Protein AF-A0A2G4IPE8-F1 (afdb_monomer_lite)

Secondary structure (DSSP, 8-state):
-HHHHHHHHHHHHHHHHHHHHHHHHHHHHHHHHHHHHHHHHHHHHHHHHHHHHHHH-SSSHHHHHHHHHHHHHHHTT-HHHHHHHHHHHHHHHHHHHHHHHHS-HHHHHHHHHHHHHHHHHHHHTT-HHHHHHHHHHHHHHHHHHHHHHHHHHTS---SHHHHHHHHHHHHHHHHHHHHHHHTT-HHHHHHHHHHHHHHHHHHHHHHHT-S-HHHHHHHHHHHHHHHHHHHHHHHHHHHT-HHHHHHHHTSTTPPS------S-S-S---------EEEEEE--TTTTT-HHHHHHHHHHHHHHS--------SHHHHTS-EEEEEEEE-TTS-EEEEEEETTSHHHHHHHHH--TTEEPGGGSTTSPPB-S-TTGGGS------S-------

pLDDT: mean 73.81, std 23.21, range [22.47, 98.38]

Structure (mmCIF, N/CA/C/O backbone):
data_AF-A0A2G4IPE8-F1
#
_entry.id   AF-A0A2G4IPE8-F1
#
loop_
_atom_site.group_PDB
_atom_site.id
_atom_site.type_symbol
_atom_site.label_atom_id
_atom_site.label_alt_id
_atom_site.label_comp_id
_atom_site.label_asym_id
_atom_site.label_entity_id
_atom_site.label_seq_id
_atom_site.pdbx_PDB_ins_code
_atom_site.Cartn_x
_atom_site.Cartn_y
_atom_site.Cartn_z
_atom_site.occupancy
_atom_site.B_iso_or_equiv
_atom_site.auth_seq_id
_atom_site.auth_comp_id
_atom_site.auth_asym_id
_atom_site.auth_atom_id
_atom_site.pdbx_PDB_model_num
ATOM 1 N N . MET A 1 1 ? -44.550 -28.796 72.122 1.00 47.16 1 MET A N 1
ATOM 2 C CA . MET A 1 1 ? -44.020 -27.411 72.122 1.00 47.16 1 MET A CA 1
ATOM 3 C C . MET A 1 1 ? -42.617 -27.270 71.520 1.00 47.16 1 MET A C 1
ATOM 5 O O . MET A 1 1 ? -42.360 -26.243 70.921 1.00 47.16 1 MET A O 1
ATOM 9 N N . VAL A 1 2 ? -41.735 -28.278 71.587 1.00 43.97 2 VAL A N 1
ATOM 10 C CA . VAL A 1 2 ? -40.346 -28.188 71.070 1.00 43.97 2 VAL A CA 1
ATOM 11 C C . VAL A 1 2 ? -40.238 -28.189 69.527 1.00 43.97 2 VAL A C 1
ATOM 13 O O . VAL A 1 2 ? -39.314 -27.606 68.973 1.00 43.97 2 VAL A O 1
ATOM 16 N N . VAL A 1 3 ? -41.211 -28.766 68.811 1.00 41.25 3 VAL A N 1
ATOM 17 C CA . VAL A 1 3 ? -41.190 -28.887 67.334 1.00 41.25 3 VAL A CA 1
ATOM 18 C C . VAL A 1 3 ? -41.532 -27.570 66.612 1.00 41.25 3 VAL A C 1
ATOM 20 O O . VAL A 1 3 ? -41.016 -27.299 65.532 1.00 41.25 3 VAL A O 1
ATOM 23 N N . VAL A 1 4 ? -42.337 -26.700 67.233 1.00 42.97 4 VAL A N 1
ATOM 24 C CA . VAL A 1 4 ? -42.756 -25.412 66.641 1.00 42.97 4 VAL A CA 1
ATOM 25 C C . VAL A 1 4 ? -41.602 -24.400 66.638 1.00 42.97 4 VAL A C 1
ATOM 27 O O . VAL A 1 4 ? -41.450 -23.620 65.701 1.00 42.97 4 VAL A O 1
ATOM 30 N N . THR A 1 5 ? -40.717 -24.464 67.635 1.00 42.38 5 THR A N 1
ATOM 31 C CA . THR A 1 5 ? -39.559 -23.567 67.758 1.00 42.38 5 THR A CA 1
ATOM 32 C C . THR A 1 5 ? -38.455 -23.875 66.741 1.00 42.38 5 THR A C 1
ATOM 34 O O . THR A 1 5 ? -37.701 -22.979 66.368 1.00 42.38 5 THR A O 1
ATOM 37 N N . ALA A 1 6 ? -38.356 -25.124 66.272 1.00 41.09 6 ALA A N 1
ATOM 38 C CA . ALA A 1 6 ? -37.398 -25.513 65.238 1.00 41.09 6 ALA A CA 1
ATOM 39 C C . ALA A 1 6 ? -37.824 -25.001 63.850 1.00 41.09 6 ALA A C 1
ATOM 41 O O . ALA A 1 6 ? -37.007 -24.426 63.137 1.00 41.09 6 ALA A O 1
ATOM 42 N N . TYR A 1 7 ? -39.112 -25.113 63.504 1.00 39.84 7 TYR A N 1
ATOM 43 C CA . TYR A 1 7 ? -39.642 -24.646 62.215 1.00 39.84 7 TYR A CA 1
ATOM 44 C C . TYR A 1 7 ? -39.557 -23.123 62.039 1.00 39.84 7 TYR A C 1
ATOM 46 O O . TYR A 1 7 ? -39.215 -22.647 60.958 1.00 39.84 7 TYR A O 1
ATOM 54 N N . LEU A 1 8 ? -39.785 -22.350 63.107 1.00 46.91 8 LEU A N 1
ATOM 55 C CA . LEU A 1 8 ? -39.684 -20.887 63.046 1.00 46.91 8 LEU A CA 1
ATOM 56 C C . LEU A 1 8 ? -38.249 -20.415 62.753 1.00 46.91 8 LEU A C 1
ATOM 58 O O . LEU A 1 8 ? -38.050 -19.452 62.017 1.00 46.91 8 LEU A O 1
ATOM 62 N N . LYS A 1 9 ? -37.239 -21.120 63.284 1.00 47.72 9 LYS A N 1
ATOM 63 C CA . LYS A 1 9 ? -35.825 -20.797 63.045 1.00 47.72 9 LYS A CA 1
ATOM 64 C C . LYS A 1 9 ? -35.418 -21.024 61.589 1.00 47.72 9 LYS A C 1
ATOM 66 O O . LYS A 1 9 ? -34.687 -20.202 61.050 1.00 47.72 9 LYS A O 1
ATOM 71 N N . PHE A 1 10 ? -35.922 -22.074 60.937 1.00 47.12 10 PHE A N 1
ATOM 72 C CA . PHE A 1 10 ? -35.634 -22.328 59.520 1.00 47.12 10 PHE A CA 1
ATOM 73 C C . PHE A 1 10 ? -36.314 -21.324 58.581 1.00 47.12 10 PHE A C 1
ATOM 75 O O . PHE A 1 10 ? -35.708 -20.926 57.590 1.00 47.12 10 PHE A O 1
ATOM 82 N N . ILE A 1 11 ? -37.523 -20.853 58.908 1.00 56.69 11 ILE A N 1
ATOM 83 C CA . ILE A 1 11 ? -38.217 -19.822 58.117 1.00 56.69 11 ILE A CA 1
ATOM 84 C C . ILE A 1 11 ? -37.494 -18.471 58.220 1.00 56.69 11 ILE A C 1
ATOM 86 O O . ILE A 1 11 ? -37.259 -17.822 57.203 1.00 56.69 11 ILE A O 1
ATOM 90 N N . VAL A 1 12 ? -37.080 -18.072 59.427 1.00 61.22 12 VAL A N 1
ATOM 91 C CA . VAL A 1 12 ? -36.328 -16.822 59.637 1.00 61.22 12 VAL A CA 1
ATOM 92 C C . VAL A 1 12 ? -34.950 -16.885 58.969 1.00 61.22 12 VAL A C 1
ATOM 94 O O . VAL A 1 12 ? -34.540 -15.921 58.327 1.00 61.22 12 VAL A O 1
ATOM 97 N N . LEU A 1 13 ? -34.260 -18.030 59.037 1.00 47.94 13 LEU A N 1
ATOM 98 C CA . LEU A 1 13 ? -32.979 -18.224 58.350 1.00 47.94 13 LEU A CA 1
ATOM 99 C C . LEU A 1 13 ? -33.138 -18.200 56.818 1.00 47.94 13 LEU A C 1
ATOM 101 O O . LEU A 1 13 ? -32.303 -17.627 56.124 1.00 47.94 13 LEU A O 1
ATOM 105 N N . GLY A 1 14 ? -34.232 -18.763 56.292 1.00 44.84 14 GLY A N 1
ATOM 106 C CA . GLY A 1 14 ? -34.566 -18.724 54.867 1.00 44.84 14 GLY A CA 1
ATOM 107 C C . GLY A 1 14 ? -34.864 -17.314 54.347 1.00 44.84 14 GLY A C 1
ATOM 108 O O . GLY A 1 14 ? -34.387 -16.959 53.271 1.00 44.84 14 GLY A O 1
ATOM 109 N N . MET A 1 15 ? -35.584 -16.483 55.113 1.00 56.00 15 MET A N 1
ATOM 110 C CA . MET A 1 15 ? -35.836 -15.082 54.736 1.00 56.00 15 MET A CA 1
ATOM 111 C C . MET A 1 15 ? -34.560 -14.229 54.785 1.00 56.00 15 MET A C 1
ATOM 113 O O . MET A 1 15 ? -34.313 -13.458 53.860 1.00 56.00 15 MET A O 1
ATOM 117 N N . LEU A 1 16 ? -33.704 -14.427 55.795 1.00 54.34 16 LEU A N 1
ATOM 118 C CA . LEU A 1 16 ? -32.416 -13.728 55.899 1.00 54.34 16 LEU A CA 1
ATOM 119 C C . LEU A 1 16 ? -31.463 -14.079 54.745 1.00 54.34 16 LEU A C 1
ATOM 121 O O . LEU A 1 16 ? -30.771 -13.203 54.227 1.00 54.34 16 LEU A O 1
ATOM 125 N N . LEU A 1 17 ? -31.452 -15.338 54.295 1.00 49.09 17 LEU A N 1
ATOM 126 C CA . LEU A 1 17 ? -30.665 -15.758 53.129 1.00 49.09 17 LEU A CA 1
ATOM 127 C C . LEU A 1 17 ? -31.212 -15.182 51.810 1.00 49.09 17 LEU A C 1
ATOM 129 O O . LEU A 1 17 ? -30.432 -14.871 50.909 1.00 49.09 17 LEU A O 1
ATOM 133 N N . LEU A 1 18 ? -32.530 -14.989 51.690 1.00 50.06 18 LEU A N 1
ATOM 134 C CA . LEU A 1 18 ? -33.143 -14.363 50.512 1.00 50.06 18 LEU A CA 1
ATOM 135 C C . LEU A 1 18 ? -32.813 -12.861 50.425 1.00 50.06 18 LEU A C 1
ATOM 137 O O . LEU A 1 18 ? -32.462 -12.361 49.353 1.00 50.06 18 LEU A O 1
ATOM 141 N N . GLU A 1 19 ? -32.864 -12.145 51.552 1.00 55.09 19 GLU A N 1
ATOM 142 C CA . GLU A 1 19 ? -32.505 -10.722 51.618 1.00 55.09 19 GLU A CA 1
ATOM 143 C C . GLU A 1 19 ? -31.004 -10.492 51.372 1.00 55.09 19 GLU A C 1
ATOM 145 O O . GLU A 1 19 ? -30.637 -9.582 50.616 1.00 55.09 19 GLU A O 1
ATOM 150 N N . ALA A 1 20 ? -30.141 -11.364 51.907 1.00 57.28 20 ALA A N 1
ATOM 151 C CA . ALA A 1 20 ? -28.696 -11.328 51.668 1.00 57.28 20 ALA A CA 1
ATOM 152 C C . ALA A 1 20 ? -28.342 -11.549 50.182 1.00 57.28 20 ALA A C 1
ATOM 154 O O . ALA A 1 20 ? -27.517 -10.829 49.620 1.00 57.28 20 ALA A O 1
ATOM 155 N N . ASN A 1 21 ? -29.022 -12.475 49.497 1.00 48.25 21 ASN A N 1
ATOM 156 C CA . ASN A 1 21 ? -28.816 -12.682 48.059 1.00 48.25 21 ASN A CA 1
ATOM 157 C C . ASN A 1 21 ? -29.327 -11.502 47.212 1.00 48.25 21 ASN A C 1
ATOM 159 O O . ASN A 1 21 ? -28.703 -11.138 46.214 1.00 48.25 21 ASN A O 1
ATOM 163 N N . SER A 1 22 ? -30.422 -10.850 47.622 1.00 58.22 22 SER A N 1
ATOM 164 C CA . SER A 1 22 ? -30.957 -9.678 46.911 1.00 58.22 22 SER A CA 1
ATOM 165 C C . SER A 1 22 ? -30.062 -8.435 47.030 1.00 58.22 22 SER A C 1
ATOM 167 O O . SER A 1 22 ? -29.984 -7.625 46.105 1.00 58.22 22 SER A O 1
ATOM 169 N N . THR A 1 23 ? -29.360 -8.286 48.155 1.00 61.25 23 THR A N 1
ATOM 170 C CA . THR A 1 23 ? -28.423 -7.181 48.403 1.00 61.25 23 THR A CA 1
ATOM 171 C C . THR A 1 23 ? -27.089 -7.409 47.698 1.00 61.25 23 THR A C 1
ATOM 173 O O . THR A 1 23 ? -26.553 -6.464 47.118 1.00 61.25 23 THR A O 1
ATOM 176 N N . LEU A 1 24 ? -26.607 -8.655 47.632 1.00 52.69 24 LEU A N 1
ATOM 177 C CA . LEU A 1 24 ? -25.405 -9.009 46.870 1.00 52.69 24 LEU A CA 1
ATOM 178 C C . LEU A 1 24 ? -25.603 -8.824 45.353 1.00 52.69 24 LEU A C 1
ATOM 180 O O . LEU A 1 24 ? -24.743 -8.244 44.692 1.00 52.69 24 LEU A O 1
ATOM 184 N N . ALA A 1 25 ? -26.766 -9.209 44.814 1.00 56.88 25 ALA A N 1
ATOM 185 C CA . ALA A 1 25 ? -27.109 -8.970 43.408 1.00 56.88 25 ALA A CA 1
ATOM 186 C C . ALA A 1 25 ? -27.205 -7.467 43.074 1.00 56.88 25 ALA A C 1
ATOM 188 O O . ALA A 1 25 ? -26.730 -7.028 42.026 1.00 56.88 25 ALA A O 1
ATOM 189 N N . LYS A 1 26 ? -27.753 -6.648 43.986 1.00 63.22 26 LYS A N 1
ATOM 190 C CA . LYS A 1 26 ? -27.791 -5.183 43.828 1.00 63.22 26 LYS A CA 1
ATOM 191 C C . LYS A 1 26 ? -26.394 -4.558 43.879 1.00 63.22 26 LYS A C 1
ATOM 193 O O . LYS A 1 26 ? -26.100 -3.698 43.052 1.00 63.22 26 LYS A O 1
ATOM 198 N N . ALA A 1 27 ? -25.527 -5.014 44.783 1.00 57.28 27 ALA A N 1
ATOM 199 C CA . ALA A 1 27 ? -24.146 -4.537 44.886 1.00 57.28 27 ALA A CA 1
ATOM 200 C C . ALA A 1 27 ? -23.286 -4.932 43.669 1.00 57.28 27 ALA A C 1
ATOM 202 O O . ALA A 1 27 ? -22.472 -4.135 43.209 1.00 57.28 27 ALA A O 1
ATOM 203 N N . GLN A 1 28 ? -23.496 -6.124 43.100 1.00 57.69 28 GLN A N 1
ATOM 204 C CA . GLN A 1 28 ? -22.858 -6.515 41.837 1.00 57.69 28 GLN A CA 1
ATOM 205 C C . GLN A 1 28 ? -23.397 -5.707 40.650 1.00 57.69 28 GLN A C 1
ATOM 207 O O . GLN A 1 28 ? -22.632 -5.310 39.777 1.00 57.69 28 GLN A O 1
ATOM 212 N N . SER A 1 29 ? -24.697 -5.399 40.623 1.00 65.81 29 SER A N 1
ATOM 213 C CA . SER A 1 29 ? -25.264 -4.572 39.553 1.00 65.81 29 SER A CA 1
ATOM 214 C C . SER A 1 29 ? -24.745 -3.128 39.578 1.00 65.81 29 SER A C 1
ATOM 216 O O . SER A 1 29 ? -24.492 -2.559 38.517 1.00 65.81 29 SER A O 1
ATOM 218 N N . SER A 1 30 ? -24.512 -2.546 40.762 1.00 66.94 30 SER A N 1
ATOM 219 C CA . SER A 1 30 ? -23.994 -1.179 40.881 1.00 66.94 30 SER A CA 1
ATOM 220 C C . SER A 1 30 ? -22.502 -1.080 40.557 1.00 66.94 30 SER A C 1
ATOM 222 O O . SER A 1 30 ? -22.085 -0.097 39.939 1.00 66.94 30 SER A O 1
ATOM 224 N N . SER A 1 31 ? -21.692 -2.088 40.903 1.00 64.88 31 SER A N 1
ATOM 225 C CA . SER A 1 31 ? -20.270 -2.111 40.535 1.00 64.88 31 SER A CA 1
ATOM 226 C C . SER A 1 31 ? -20.073 -2.292 39.028 1.00 64.88 31 SER A C 1
ATOM 228 O O . SER A 1 31 ? -19.278 -1.566 38.433 1.00 64.88 31 SER A O 1
ATOM 230 N N . VAL A 1 32 ? -20.860 -3.166 38.388 1.00 73.88 32 VAL A N 1
ATOM 231 C CA . VAL A 1 32 ? -20.845 -3.354 36.926 1.00 73.88 32 VAL A CA 1
ATOM 232 C C . VAL A 1 32 ? -21.305 -2.087 36.199 1.00 73.88 32 VAL A C 1
ATOM 234 O O . VAL A 1 32 ? -20.646 -1.657 35.255 1.00 73.88 32 VAL A O 1
ATOM 237 N N . GLN A 1 33 ? -22.373 -1.430 36.666 1.00 75.38 33 GLN A N 1
ATOM 238 C CA . GLN A 1 33 ? -22.830 -0.159 36.085 1.00 75.38 33 GLN A CA 1
ATOM 239 C C . GLN A 1 33 ? -21.789 0.958 36.226 1.00 75.38 33 GLN A C 1
ATOM 241 O O . GLN A 1 33 ? -21.585 1.728 35.288 1.00 75.38 33 GLN A O 1
ATOM 246 N N . THR A 1 34 ? -21.107 1.039 37.371 1.00 74.94 34 THR A N 1
ATOM 247 C CA . THR A 1 34 ? -20.069 2.057 37.598 1.00 74.94 34 THR A CA 1
ATOM 248 C C . THR A 1 34 ? -18.853 1.814 36.703 1.00 74.94 34 THR A C 1
ATOM 250 O O . THR A 1 34 ? -18.364 2.756 36.080 1.00 74.94 34 THR A O 1
ATOM 253 N N . ALA A 1 35 ? -18.412 0.559 36.566 1.00 73.69 35 ALA A N 1
ATOM 254 C CA . ALA A 1 35 ? -17.312 0.186 35.677 1.00 73.69 35 ALA A CA 1
ATOM 255 C C . ALA A 1 35 ? -17.643 0.464 34.199 1.00 73.69 35 ALA A C 1
ATOM 257 O O . ALA A 1 35 ? -16.826 1.032 33.475 1.00 73.69 35 ALA A O 1
ATOM 258 N N . GLN A 1 36 ? -18.866 0.148 33.760 1.00 80.56 36 GLN A N 1
ATOM 259 C CA . GLN A 1 36 ? -19.314 0.427 32.393 1.00 80.56 36 GLN A CA 1
ATOM 260 C C . GLN A 1 36 ? -19.409 1.936 32.113 1.00 80.56 36 GLN A C 1
ATOM 262 O O . GLN A 1 36 ? -19.003 2.400 31.045 1.00 80.56 36 GLN A O 1
ATOM 267 N N . ALA A 1 37 ? -19.890 2.724 33.080 1.00 81.94 37 ALA A N 1
ATOM 268 C CA . ALA A 1 37 ? -19.933 4.180 32.965 1.00 81.94 37 ALA A CA 1
ATOM 269 C C . ALA A 1 37 ? -18.526 4.800 32.902 1.00 81.94 37 ALA A C 1
ATOM 271 O O . ALA A 1 37 ? -18.311 5.746 32.143 1.00 81.94 37 ALA A O 1
ATOM 272 N N . GLN A 1 38 ? -17.569 4.268 33.667 1.00 83.81 38 GLN A N 1
ATOM 273 C CA . GLN A 1 38 ? -16.176 4.709 33.620 1.00 83.81 38 GLN A CA 1
ATOM 274 C C . GLN A 1 38 ? -15.530 4.385 32.266 1.00 83.81 38 GLN A C 1
ATOM 276 O O . GLN A 1 38 ? -15.007 5.293 31.625 1.00 83.81 38 GLN A O 1
ATOM 281 N N . SER A 1 39 ? -15.666 3.145 31.785 1.00 87.06 39 SER A N 1
ATOM 282 C CA . SER A 1 39 ? -15.160 2.729 30.469 1.00 87.06 39 SER A CA 1
ATOM 283 C C . SER A 1 39 ? -15.744 3.577 29.330 1.00 87.06 39 SER A C 1
ATOM 285 O O . SER A 1 39 ? -15.019 4.002 28.434 1.00 87.06 39 SER A O 1
ATOM 287 N N . THR A 1 40 ? -17.034 3.923 29.408 1.00 92.62 40 THR A N 1
ATOM 288 C CA . THR A 1 40 ? -17.678 4.807 28.422 1.00 92.62 40 THR A CA 1
ATOM 289 C C . THR A 1 40 ? -17.053 6.206 28.413 1.00 92.62 40 THR A C 1
ATOM 291 O O . THR A 1 40 ? -16.802 6.758 27.342 1.00 92.62 40 THR A O 1
ATOM 294 N N . ARG A 1 41 ? -16.779 6.788 29.590 1.00 94.25 41 ARG A N 1
ATOM 295 C CA . ARG A 1 41 ? -16.149 8.117 29.696 1.00 94.25 41 ARG A CA 1
ATOM 296 C C . ARG A 1 41 ? -14.706 8.114 29.207 1.00 94.25 41 ARG A C 1
ATOM 298 O O . ARG A 1 41 ? -14.302 9.062 28.542 1.00 94.25 41 ARG A O 1
ATOM 305 N N . GLU A 1 42 ? -13.941 7.077 29.538 1.00 93.69 42 GLU A N 1
ATOM 306 C CA . GLU A 1 42 ? -12.560 6.918 29.072 1.00 93.69 42 GLU A CA 1
ATOM 307 C C . GLU A 1 42 ? -12.521 6.821 27.544 1.00 93.69 42 GLU A C 1
ATOM 309 O O . GLU A 1 42 ? -11.780 7.562 26.903 1.00 93.69 42 GLU A O 1
ATOM 314 N N . LEU A 1 43 ? -13.407 6.017 26.949 1.00 93.38 43 LEU A N 1
ATOM 315 C CA . LEU A 1 43 ? -13.489 5.881 25.497 1.00 93.38 43 LEU A CA 1
ATOM 316 C C . LEU A 1 43 ? -13.910 7.186 24.800 1.00 93.38 43 LEU A C 1
ATOM 318 O O . LEU A 1 43 ? -13.360 7.539 23.759 1.00 93.38 43 LEU A O 1
ATOM 322 N N . GLN A 1 44 ? -14.841 7.943 25.391 1.00 97.00 44 GLN A N 1
ATOM 323 C CA . GLN A 1 44 ? -15.203 9.282 24.908 1.00 97.00 44 GLN A CA 1
ATOM 324 C C . GLN A 1 44 ? -14.025 10.261 24.989 1.00 97.00 44 GLN A C 1
ATOM 326 O O . GLN A 1 44 ? -13.805 11.032 24.058 1.00 97.00 44 GLN A O 1
ATOM 331 N N . ALA A 1 45 ? -13.247 10.229 26.073 1.00 95.19 45 ALA A N 1
ATOM 332 C CA . ALA A 1 45 ? -12.066 11.076 26.212 1.00 95.19 45 ALA A CA 1
ATOM 333 C C . ALA A 1 45 ? -10.995 10.738 25.160 1.00 95.19 45 ALA A C 1
ATOM 335 O O . ALA A 1 45 ? -10.425 11.658 24.565 1.00 95.19 45 ALA A O 1
ATOM 336 N N . SER A 1 46 ? -10.773 9.448 24.885 1.00 95.00 46 SER A N 1
ATOM 337 C CA . SER A 1 46 ? -9.888 8.989 23.806 1.00 95.00 46 SER A CA 1
ATOM 338 C C . SER A 1 46 ? -10.382 9.443 22.433 1.00 95.00 46 SER A C 1
ATOM 340 O O . SER A 1 46 ? -9.590 9.952 21.644 1.00 95.00 46 SER A O 1
ATOM 342 N N . LEU A 1 47 ? -11.692 9.370 22.167 1.00 96.81 47 LEU A N 1
ATOM 343 C CA . LEU A 1 47 ? -12.282 9.891 20.928 1.00 96.81 47 LEU A CA 1
ATOM 344 C C . LEU A 1 47 ? -12.034 11.397 20.761 1.00 96.81 47 LEU A C 1
ATOM 346 O O . LEU A 1 47 ? -11.615 11.839 19.694 1.00 96.81 47 LEU A O 1
ATOM 350 N N . GLU A 1 48 ? -12.235 12.197 21.807 1.00 97.69 48 GLU A N 1
ATOM 351 C CA . GLU A 1 48 ? -11.971 13.640 21.748 1.00 97.69 48 GLU A CA 1
ATOM 352 C C . GLU A 1 48 ? -10.472 13.974 21.622 1.00 97.69 48 GLU A C 1
ATOM 354 O O . GLU A 1 48 ? -10.099 14.998 21.040 1.00 97.69 48 GLU A O 1
ATOM 359 N N . ALA A 1 49 ? -9.576 13.134 22.147 1.00 95.00 49 ALA A N 1
ATOM 360 C CA . ALA A 1 49 ? -8.138 13.255 21.900 1.00 95.00 49 ALA A CA 1
ATOM 361 C C . ALA A 1 49 ? -7.793 12.941 20.435 1.00 95.00 49 ALA A C 1
ATOM 363 O O . ALA A 1 49 ? -7.167 13.772 19.772 1.00 95.00 49 ALA A O 1
ATOM 364 N N . ALA A 1 50 ? -8.289 11.819 19.906 1.00 94.56 50 ALA A N 1
ATOM 365 C CA . ALA A 1 50 ? -8.075 11.407 18.521 1.00 94.56 50 ALA A CA 1
ATOM 366 C C . ALA A 1 50 ? -8.638 12.433 17.524 1.00 94.56 50 ALA A C 1
ATOM 368 O O . ALA A 1 50 ? -7.976 12.771 16.547 1.00 94.56 50 ALA A O 1
ATOM 369 N N . LYS A 1 51 ? -9.807 13.030 17.801 1.00 97.62 51 LYS A N 1
ATOM 370 C CA . LYS A 1 51 ? -10.363 14.144 17.008 1.00 97.62 51 LYS A CA 1
ATOM 371 C C . LYS A 1 51 ? -9.450 15.366 16.980 1.00 97.62 51 LYS A C 1
ATOM 373 O O . LYS A 1 51 ? -9.281 15.984 15.931 1.00 97.62 51 LYS A O 1
ATOM 378 N N . ARG A 1 52 ? -8.867 15.736 18.124 1.00 97.00 52 ARG A N 1
ATOM 379 C CA . ARG A 1 52 ? -7.933 16.871 18.200 1.00 97.00 52 ARG A CA 1
ATOM 380 C C . ARG A 1 52 ? -6.657 16.591 17.416 1.00 97.00 52 ARG A C 1
ATOM 382 O O . ARG A 1 52 ? -6.228 17.467 16.673 1.00 97.00 52 ARG A O 1
ATOM 389 N N . GLN A 1 53 ? -6.104 15.386 17.525 1.00 94.69 53 GLN A N 1
ATOM 390 C CA . GLN A 1 53 ? -4.952 14.966 16.725 1.00 94.69 53 GLN A CA 1
ATOM 391 C C . GLN A 1 53 ? -5.289 14.955 15.227 1.00 94.69 53 GLN A C 1
ATOM 393 O O . GLN A 1 53 ? -4.568 15.547 14.428 1.00 94.69 53 GLN A O 1
ATOM 398 N N . ALA A 1 54 ? -6.442 14.394 14.854 1.00 94.38 54 ALA A N 1
ATOM 399 C CA . ALA A 1 54 ? -6.952 14.386 13.485 1.00 94.38 54 ALA A CA 1
ATOM 400 C C . ALA A 1 54 ? -7.122 15.798 12.898 1.00 94.38 54 ALA A C 1
ATOM 402 O O . ALA A 1 54 ? -6.986 15.979 11.690 1.00 94.38 54 ALA A O 1
ATOM 403 N N . ALA A 1 55 ? -7.435 16.799 13.724 1.00 94.50 55 ALA A N 1
ATOM 404 C CA . ALA A 1 55 ? -7.558 18.189 13.293 1.00 94.50 55 ALA A CA 1
ATOM 405 C C . ALA A 1 55 ? -6.202 18.898 13.105 1.00 94.50 55 ALA A C 1
ATOM 407 O O . ALA A 1 55 ? -6.151 19.927 12.434 1.00 94.50 55 ALA A O 1
ATOM 408 N N . GLN A 1 56 ? -5.122 18.382 13.699 1.00 92.88 56 GLN A N 1
ATOM 409 C CA . GLN A 1 56 ? -3.795 19.010 13.686 1.00 92.88 56 GLN A CA 1
ATOM 410 C C . GLN A 1 56 ? -2.913 18.569 12.511 1.00 92.88 56 GLN A C 1
ATOM 412 O O . GLN A 1 56 ? -1.905 19.222 12.248 1.00 92.88 56 GLN A O 1
ATOM 417 N N . GLY A 1 57 ? -3.270 17.499 11.797 1.00 88.62 57 GLY A N 1
ATOM 418 C CA . GLY A 1 57 ? -2.438 16.962 10.724 1.00 88.62 57 GLY A CA 1
ATOM 419 C C . GLY A 1 57 ? -3.203 16.180 9.660 1.00 88.62 57 GLY A C 1
ATOM 420 O O . GLY A 1 57 ? -4.397 15.907 9.784 1.00 88.62 57 GLY A O 1
ATOM 421 N N . ASN A 1 58 ? -2.471 15.825 8.603 1.00 85.62 58 ASN A N 1
ATOM 422 C CA . ASN A 1 58 ? -2.950 14.989 7.496 1.00 85.62 58 ASN A CA 1
ATOM 423 C C . ASN A 1 58 ? -2.403 13.549 7.560 1.00 85.62 58 ASN A C 1
ATOM 425 O O . ASN A 1 58 ? -2.693 12.754 6.669 1.00 85.62 58 ASN A O 1
ATOM 429 N N . GLY A 1 59 ? -1.604 13.223 8.583 1.00 87.75 59 GLY A N 1
ATOM 430 C CA . GLY A 1 59 ? -1.076 11.875 8.808 1.00 87.75 59 GLY A CA 1
ATOM 431 C C . GLY A 1 59 ? -2.147 10.899 9.301 1.00 87.75 59 GLY A C 1
ATOM 432 O O . GLY A 1 59 ? -3.207 11.313 9.782 1.00 87.75 59 GLY A O 1
ATOM 433 N N . LEU A 1 60 ? -1.856 9.601 9.191 1.00 93.12 60 LEU A N 1
ATOM 434 C CA . LEU A 1 60 ? -2.783 8.526 9.557 1.00 93.12 60 LEU A CA 1
ATOM 435 C C . LEU A 1 60 ? -2.660 8.066 11.019 1.00 93.12 60 LEU A C 1
ATOM 437 O O . LEU A 1 60 ? -3.429 7.206 11.434 1.00 93.12 60 LEU A O 1
ATOM 441 N N . ASP A 1 61 ? -1.802 8.679 11.841 1.00 92.06 61 ASP A N 1
ATOM 442 C CA . ASP A 1 61 ? -1.649 8.329 13.267 1.00 92.06 61 ASP A CA 1
ATOM 443 C C . ASP A 1 61 ? -2.990 8.315 14.017 1.00 92.06 61 ASP A C 1
ATOM 445 O O . ASP A 1 61 ? -3.334 7.359 14.709 1.00 92.06 61 ASP A O 1
ATOM 449 N N . ALA A 1 62 ? -3.803 9.361 13.825 1.00 92.56 62 ALA A N 1
ATOM 450 C CA . ALA A 1 62 ? -5.124 9.443 14.444 1.00 92.56 62 ALA A CA 1
ATOM 451 C C . ALA A 1 62 ? -6.086 8.370 13.907 1.00 92.56 62 ALA A C 1
ATOM 453 O O . ALA A 1 62 ? -7.037 8.002 14.592 1.00 92.56 62 ALA A O 1
ATOM 454 N N . ALA A 1 63 ? -5.871 7.875 12.687 1.00 95.88 63 ALA A N 1
ATOM 455 C CA . ALA A 1 63 ? -6.715 6.857 12.082 1.00 95.88 63 ALA A CA 1
ATOM 456 C C . ALA A 1 63 ? -6.538 5.490 12.766 1.00 95.88 63 ALA A C 1
ATOM 458 O O . ALA A 1 63 ? -7.544 4.827 13.018 1.00 95.88 63 ALA A O 1
ATOM 459 N N . TYR A 1 64 ? -5.312 5.112 13.152 1.00 93.56 64 TYR A N 1
ATOM 460 C CA . TYR A 1 64 ? -5.055 3.893 13.935 1.00 93.56 64 TYR A CA 1
ATOM 461 C C . TYR A 1 64 ? -5.795 3.906 15.275 1.00 93.56 64 TYR A C 1
ATOM 463 O O . TYR A 1 64 ? -6.522 2.963 15.600 1.00 93.56 64 TYR A O 1
ATOM 471 N N . GLU A 1 65 ? -5.688 5.015 16.009 1.00 93.06 65 GLU A N 1
ATOM 472 C CA . GLU A 1 65 ? -6.394 5.203 17.281 1.00 93.06 65 GLU A CA 1
ATOM 473 C C . GLU A 1 65 ? -7.915 5.140 17.097 1.00 93.06 65 GLU A C 1
ATOM 475 O O . GLU A 1 65 ? -8.626 4.486 17.862 1.00 93.06 65 GLU A O 1
ATOM 480 N N . LEU A 1 66 ? -8.436 5.772 16.040 1.00 95.19 66 LEU A N 1
ATOM 481 C CA . LEU A 1 66 ? -9.865 5.743 15.737 1.00 95.19 66 LEU A CA 1
ATOM 482 C C . LEU A 1 66 ? -10.359 4.327 15.426 1.00 95.19 66 LEU A C 1
ATOM 484 O O . LEU A 1 66 ? -11.443 3.979 15.886 1.00 95.19 66 LEU A O 1
ATOM 488 N N . VAL A 1 67 ? -9.593 3.495 14.711 1.00 93.31 67 VAL A N 1
ATOM 489 C CA . VAL A 1 67 ? -9.973 2.089 14.475 1.00 93.31 67 VAL A CA 1
ATOM 490 C C . VAL A 1 67 ? -10.052 1.312 15.793 1.00 93.31 67 VAL A C 1
ATOM 492 O O . VAL A 1 67 ? -11.050 0.624 16.019 1.00 93.31 67 VAL A O 1
ATOM 495 N N . GLY A 1 68 ? -9.083 1.487 16.698 1.00 91.69 68 GLY A N 1
ATOM 496 C CA . GLY A 1 68 ? -9.124 0.874 18.032 1.00 91.69 68 GLY A CA 1
ATOM 497 C C . GLY A 1 68 ? -10.319 1.344 18.872 1.00 91.69 68 GLY A C 1
ATOM 498 O O . GLY A 1 68 ? -10.990 0.542 19.524 1.00 91.69 68 GLY A O 1
ATOM 499 N N . ILE A 1 69 ? -10.653 2.637 18.808 1.00 93.19 69 ILE A N 1
ATOM 500 C CA . ILE A 1 69 ? -11.833 3.199 19.484 1.00 93.19 69 ILE A CA 1
ATOM 501 C C . ILE A 1 69 ? -13.130 2.619 18.912 1.00 93.19 69 ILE A C 1
ATOM 503 O O . ILE A 1 69 ? -14.054 2.337 19.677 1.00 93.19 69 ILE A O 1
ATOM 507 N N . ILE A 1 70 ? -13.223 2.437 17.589 1.00 93.88 70 ILE A N 1
ATOM 508 C CA . ILE A 1 70 ? -14.405 1.845 16.950 1.00 93.88 70 ILE A CA 1
ATOM 509 C C . ILE A 1 70 ? -14.599 0.405 17.434 1.00 93.88 70 ILE A C 1
ATOM 511 O O . ILE A 1 70 ? -15.718 0.072 17.828 1.00 93.88 70 ILE A O 1
ATOM 515 N N . ASP A 1 71 ? -13.541 -0.409 17.449 1.00 92.19 71 ASP A N 1
ATOM 516 C CA . ASP A 1 71 ? -13.589 -1.793 17.945 1.00 92.19 71 ASP A CA 1
ATOM 517 C C . ASP A 1 71 ? -14.028 -1.855 19.420 1.00 92.19 71 ASP A C 1
ATOM 519 O O . ASP A 1 71 ? -15.021 -2.504 19.775 1.00 92.19 71 ASP A O 1
ATOM 523 N N . ALA A 1 72 ? -13.375 -1.071 20.285 1.00 91.38 72 ALA A N 1
ATOM 524 C CA . ALA A 1 72 ? -13.725 -0.991 21.701 1.00 91.38 72 ALA A CA 1
ATOM 525 C C . ALA A 1 72 ? -15.176 -0.519 21.918 1.00 91.38 72 ALA A C 1
ATOM 527 O O . ALA A 1 72 ? -15.893 -1.061 22.765 1.00 91.38 72 ALA A O 1
ATOM 528 N N . ALA A 1 73 ? -15.646 0.455 21.130 1.00 93.00 73 ALA A N 1
ATOM 529 C CA . ALA A 1 73 ? -17.022 0.945 21.192 1.00 93.00 73 ALA A CA 1
ATOM 530 C C . ALA A 1 73 ? -18.033 -0.119 20.744 1.00 93.00 73 ALA A C 1
ATOM 532 O O . ALA A 1 73 ? -19.094 -0.249 21.360 1.00 93.00 73 ALA A O 1
ATOM 533 N N . GLN A 1 74 ? -17.723 -0.894 19.702 1.00 92.50 74 GLN A N 1
ATOM 534 C CA . GLN A 1 74 ? -18.576 -1.988 19.228 1.00 92.50 74 GLN A CA 1
ATOM 535 C C . GLN A 1 74 ? -18.677 -3.098 20.279 1.00 92.50 74 GLN A C 1
ATOM 537 O O . GLN A 1 74 ? -19.789 -3.503 20.637 1.00 92.50 74 GLN A O 1
ATOM 542 N N . THR A 1 75 ? -17.544 -3.506 20.855 1.00 90.12 75 THR A N 1
ATOM 543 C CA . THR A 1 75 ? -17.483 -4.487 21.951 1.00 90.12 75 THR A CA 1
ATOM 544 C C . THR A 1 75 ? -18.248 -4.002 23.188 1.00 90.12 75 THR A C 1
ATOM 546 O O . THR A 1 75 ? -19.028 -4.751 23.784 1.00 90.12 75 THR A O 1
ATOM 549 N N . GLY A 1 76 ? -18.101 -2.720 23.535 1.00 91.06 76 GLY A N 1
ATOM 550 C CA . GLY A 1 76 ? -18.811 -2.066 24.637 1.00 91.06 76 GLY A CA 1
ATOM 551 C C . GLY A 1 76 ? -20.288 -1.756 24.366 1.00 91.06 76 GLY A C 1
ATOM 552 O O . GLY A 1 76 ? -20.977 -1.277 25.269 1.00 91.06 76 GLY A O 1
ATOM 553 N N . LYS A 1 77 ? -20.793 -2.030 23.152 1.00 94.12 77 LYS A N 1
ATOM 554 C CA . LYS A 1 77 ? -22.153 -1.685 22.691 1.00 94.12 77 LYS A CA 1
ATOM 555 C C . LYS A 1 77 ? -22.472 -0.191 22.851 1.00 94.12 77 LYS A C 1
ATOM 557 O O . LYS A 1 77 ? -23.552 0.176 23.313 1.00 94.12 77 LYS A O 1
ATOM 562 N N . LEU A 1 78 ? -21.529 0.661 22.453 1.00 93.88 78 LEU A N 1
ATOM 563 C CA . LEU A 1 78 ? -21.601 2.125 22.487 1.00 93.88 78 LEU A CA 1
ATOM 564 C C . LEU A 1 78 ? -21.758 2.685 21.057 1.00 93.88 78 LEU A C 1
ATOM 566 O O . LEU A 1 78 ? -20.793 3.209 20.491 1.00 93.88 78 LEU A O 1
ATOM 570 N N . PRO A 1 79 ? -22.951 2.571 20.436 1.00 95.25 79 PRO A N 1
ATOM 571 C CA . PRO A 1 79 ? -23.141 2.895 19.022 1.00 95.25 79 PRO A CA 1
ATOM 572 C C . PRO A 1 79 ? -22.837 4.361 18.695 1.00 95.25 79 PRO A C 1
ATOM 574 O O . PRO A 1 79 ? -22.267 4.625 17.642 1.00 95.25 79 PRO A O 1
ATOM 577 N N . ASP A 1 80 ? -23.142 5.297 19.596 1.00 96.00 80 ASP A N 1
ATOM 578 C CA . ASP A 1 80 ? -22.900 6.726 19.364 1.00 96.00 80 ASP A CA 1
ATOM 579 C C . ASP A 1 80 ? -21.399 7.041 19.263 1.00 96.00 80 ASP A C 1
ATOM 581 O O . ASP A 1 80 ? -20.973 7.764 18.364 1.00 96.00 80 ASP A O 1
ATOM 585 N N . VAL A 1 81 ? -20.584 6.443 20.143 1.00 94.75 81 VAL A N 1
ATOM 586 C CA . VAL A 1 81 ? -19.119 6.600 20.130 1.00 94.75 81 VAL A CA 1
ATOM 587 C C . VAL A 1 81 ? -18.533 5.956 18.876 1.00 94.75 81 VAL A C 1
ATOM 589 O O . VAL A 1 81 ? -17.716 6.571 18.197 1.00 94.75 81 VAL A O 1
ATOM 592 N N . SER A 1 82 ? -18.997 4.750 18.532 1.00 95.38 82 SER A N 1
ATOM 593 C CA . SER A 1 82 ? -18.565 4.037 17.326 1.00 95.38 82 SER A CA 1
ATOM 594 C C . SER A 1 82 ? -18.870 4.840 16.056 1.00 95.38 82 SER A C 1
ATOM 596 O O . SER A 1 82 ? -17.983 5.061 15.235 1.00 95.38 82 SER A O 1
ATOM 598 N N . GLN A 1 83 ? -20.096 5.352 15.911 1.00 96.06 83 GLN A N 1
ATOM 599 C CA . GLN A 1 83 ? -20.502 6.137 14.741 1.00 96.06 83 GLN A CA 1
ATOM 600 C C . GLN A 1 83 ? -19.722 7.448 14.612 1.00 96.06 83 GLN A C 1
ATOM 602 O O . GLN A 1 83 ? -19.370 7.852 13.502 1.00 96.06 83 GLN A O 1
ATOM 607 N N . ASP A 1 84 ? -19.451 8.122 15.726 1.00 97.25 84 ASP A N 1
ATOM 608 C CA . ASP A 1 84 ? -18.714 9.382 15.706 1.00 97.25 84 ASP A CA 1
ATOM 609 C C . ASP A 1 84 ? -17.215 9.176 15.427 1.00 97.25 84 ASP A C 1
ATOM 611 O O . ASP A 1 84 ? -16.602 9.940 14.672 1.00 97.25 84 ASP A O 1
ATOM 615 N N . ALA A 1 85 ? -16.641 8.081 15.934 1.00 96.56 85 ALA A N 1
ATOM 616 C CA . ALA A 1 85 ? -15.297 7.642 15.578 1.00 96.56 85 ALA A CA 1
ATOM 617 C C . ALA A 1 85 ? -15.192 7.291 14.083 1.00 96.56 85 ALA A C 1
ATOM 619 O O . ALA A 1 85 ? -14.286 7.786 13.416 1.00 96.56 85 ALA A O 1
ATOM 620 N N . VAL A 1 86 ? -16.159 6.552 13.518 1.00 96.69 86 VAL A N 1
ATOM 621 C CA . VAL A 1 86 ? -16.226 6.261 12.069 1.00 96.69 86 VAL A CA 1
ATOM 622 C C . VAL A 1 86 ? -16.308 7.547 11.246 1.00 96.69 86 VAL A C 1
ATOM 624 O O . VAL A 1 86 ? -15.571 7.710 10.277 1.00 96.69 86 VAL A O 1
ATOM 627 N N . ARG A 1 87 ? -17.166 8.500 11.628 1.00 97.38 87 ARG A N 1
ATOM 628 C CA . ARG A 1 87 ? -17.272 9.785 10.915 1.00 97.38 87 ARG A CA 1
ATOM 629 C C . ARG A 1 87 ? -15.945 10.546 10.929 1.00 97.38 87 ARG A C 1
ATOM 631 O O . ARG A 1 87 ? -15.548 11.105 9.907 1.00 97.38 87 ARG A O 1
ATOM 638 N N . THR A 1 88 ? -15.272 10.558 12.078 1.00 97.12 88 THR A N 1
ATOM 639 C CA . THR A 1 88 ? -13.965 11.206 12.242 1.00 97.12 88 THR A CA 1
ATOM 640 C C . THR A 1 88 ? -12.906 10.514 11.385 1.00 97.12 88 THR A C 1
ATOM 642 O O . THR A 1 88 ? -12.188 11.196 10.652 1.00 97.12 88 THR A O 1
ATOM 645 N N . LEU A 1 89 ? -12.865 9.177 11.414 1.00 97.00 89 LEU A N 1
ATOM 646 C CA . LEU A 1 89 ? -11.966 8.353 10.609 1.00 97.00 89 LEU A CA 1
ATOM 647 C C . LEU A 1 89 ? -12.134 8.675 9.125 1.00 97.00 89 LEU A C 1
ATOM 649 O O . LEU A 1 89 ? -11.161 9.034 8.473 1.00 97.00 89 LEU A O 1
ATOM 653 N N . ASN A 1 90 ? -13.366 8.672 8.614 1.00 96.75 90 ASN A N 1
ATOM 654 C CA . ASN A 1 90 ? -13.647 8.987 7.210 1.00 96.75 90 ASN A CA 1
ATOM 655 C C . ASN A 1 90 ? -13.094 10.358 6.803 1.00 96.75 90 ASN A C 1
ATOM 657 O O . ASN A 1 90 ? -12.530 10.504 5.721 1.00 96.75 90 ASN A O 1
ATOM 661 N N . GLY A 1 91 ? -13.213 11.355 7.684 1.00 96.50 91 GLY A N 1
ATOM 662 C CA . GLY A 1 91 ? -12.640 12.676 7.455 1.00 96.50 91 GLY A CA 1
ATOM 663 C C . GLY A 1 91 ? -11.110 12.662 7.366 1.00 96.50 91 GLY A C 1
ATOM 664 O O . GLY A 1 91 ? -10.558 13.362 6.518 1.00 96.50 91 GLY A O 1
ATOM 665 N N . VAL A 1 92 ? -10.428 11.888 8.220 1.00 97.31 92 VAL A N 1
ATOM 666 C CA . VAL A 1 92 ? -8.964 11.711 8.166 1.00 97.31 92 VAL A CA 1
ATOM 667 C C . VAL A 1 92 ? -8.568 11.013 6.868 1.00 97.31 92 VAL A C 1
ATOM 669 O O . VAL A 1 92 ? -7.805 11.582 6.094 1.00 97.31 92 VAL A O 1
ATOM 672 N N . LEU A 1 93 ? -9.165 9.853 6.576 1.00 96.88 93 LEU A N 1
ATOM 673 C CA . LEU A 1 93 ? -8.859 9.059 5.383 1.00 96.88 93 LEU A CA 1
ATOM 674 C C . LEU A 1 93 ? -9.083 9.851 4.087 1.00 96.88 93 LEU A C 1
ATOM 676 O O . LEU A 1 93 ? -8.298 9.730 3.149 1.00 96.88 93 LEU A O 1
ATOM 680 N N . GLN A 1 94 ? -10.122 10.688 4.023 1.00 95.44 94 GLN A N 1
ATOM 681 C CA . GLN A 1 94 ? -10.369 11.545 2.864 1.00 95.44 94 GLN A CA 1
ATOM 682 C C . GLN A 1 94 ? -9.293 12.631 2.710 1.00 95.44 94 GLN A C 1
ATOM 684 O O . GLN A 1 94 ? -8.844 12.890 1.593 1.00 95.44 94 GLN A O 1
ATOM 689 N N . ARG A 1 95 ? -8.865 13.272 3.808 1.00 95.75 95 ARG A N 1
ATOM 690 C CA . ARG A 1 95 ? -7.796 14.285 3.762 1.00 95.75 95 ARG A CA 1
ATOM 691 C C . ARG A 1 95 ? -6.455 13.670 3.388 1.00 95.75 95 ARG A C 1
ATOM 693 O O . ARG A 1 95 ? -5.800 14.213 2.508 1.00 95.75 95 ARG A O 1
ATOM 700 N N . SER A 1 96 ? -6.082 12.541 3.989 1.00 95.38 96 SER A N 1
ATOM 701 C CA . SER A 1 96 ? -4.832 11.839 3.673 1.00 95.38 96 SER A CA 1
ATOM 702 C C . SER A 1 96 ? -4.809 11.373 2.217 1.00 95.38 96 SER A C 1
ATOM 704 O O . SER A 1 96 ? -3.816 11.587 1.529 1.00 95.38 96 SER A O 1
ATOM 706 N N . ALA A 1 97 ? -5.928 10.851 1.696 1.00 94.06 97 ALA A N 1
ATOM 707 C CA . ALA A 1 97 ? -6.043 10.523 0.275 1.00 94.06 97 ALA A CA 1
ATOM 708 C C . ALA A 1 97 ? -5.865 11.772 -0.603 1.00 94.06 97 ALA A C 1
ATOM 710 O O . ALA A 1 97 ? -5.093 11.749 -1.556 1.00 94.06 97 ALA A O 1
ATOM 711 N N . GLN A 1 98 ? -6.511 12.891 -0.259 1.00 93.44 98 GLN A N 1
ATOM 712 C CA . GLN A 1 98 ? -6.338 14.152 -0.983 1.00 93.44 98 GLN A CA 1
ATOM 713 C C . GLN A 1 98 ? -4.894 14.675 -0.921 1.00 93.44 98 GLN A C 1
ATOM 715 O O . GLN A 1 98 ? -4.419 15.241 -1.903 1.00 93.44 98 GLN A O 1
ATOM 720 N N . THR A 1 99 ? -4.198 14.494 0.205 1.00 93.44 99 THR A N 1
ATOM 721 C CA . THR A 1 99 ? -2.770 14.805 0.329 1.00 93.44 99 THR A CA 1
ATOM 722 C C . THR A 1 99 ? -1.955 13.942 -0.626 1.00 93.44 99 THR A C 1
ATOM 724 O O . THR A 1 99 ? -1.244 14.508 -1.447 1.00 93.44 99 THR A O 1
ATOM 727 N N . ALA A 1 100 ? -2.145 12.618 -0.626 1.00 91.56 100 ALA A N 1
ATOM 728 C CA . ALA A 1 100 ? -1.454 11.717 -1.552 1.00 91.56 100 ALA A CA 1
ATOM 729 C C . ALA A 1 100 ? -1.672 12.100 -3.027 1.00 91.56 100 ALA A C 1
ATOM 731 O O . ALA A 1 100 ? -0.740 12.063 -3.821 1.00 91.56 100 ALA A O 1
ATOM 732 N N . LEU A 1 101 ? -2.878 12.552 -3.397 1.00 91.31 101 LEU A N 1
ATOM 733 C CA . LEU A 1 101 ? -3.167 13.010 -4.764 1.00 91.31 101 LEU A CA 1
ATOM 734 C C . LEU A 1 101 ? -2.374 14.259 -5.192 1.00 91.31 101 LEU A C 1
ATOM 736 O O . LEU A 1 101 ? -2.212 14.488 -6.394 1.00 91.31 101 LEU A O 1
ATOM 740 N N . LEU A 1 102 ? -1.958 15.091 -4.236 1.00 92.31 102 LEU A N 1
ATOM 741 C CA . LEU A 1 102 ? -1.263 16.363 -4.467 1.00 92.31 102 LEU A CA 1
ATOM 742 C C . LEU A 1 102 ? 0.248 16.277 -4.218 1.00 92.31 102 LEU A C 1
ATOM 744 O O . LEU A 1 102 ? 0.977 17.194 -4.600 1.00 92.31 102 LEU A O 1
ATOM 748 N N . SER A 1 103 ? 0.696 15.211 -3.568 1.00 90.50 103 SER A N 1
ATOM 749 C CA . SER A 1 103 ? 2.088 14.965 -3.224 1.00 90.50 103 SER A CA 1
ATOM 750 C C . SER A 1 103 ? 2.922 14.497 -4.421 1.00 90.50 103 SER A C 1
ATOM 752 O O . SER A 1 103 ? 2.404 14.174 -5.494 1.00 90.50 103 SER A O 1
ATOM 754 N N . ASN A 1 104 ? 4.245 14.473 -4.240 1.00 91.38 104 ASN A N 1
ATOM 755 C CA . ASN A 1 104 ? 5.126 13.732 -5.142 1.00 91.38 104 ASN A CA 1
ATOM 756 C C . ASN A 1 104 ? 4.923 12.210 -4.957 1.00 91.38 104 ASN A C 1
ATOM 758 O O . ASN A 1 104 ? 4.176 11.773 -4.085 1.00 91.38 104 ASN A O 1
ATOM 762 N N . LEU A 1 105 ? 5.572 11.410 -5.805 1.00 87.12 105 LEU A N 1
ATOM 763 C CA . LEU A 1 105 ? 5.387 9.958 -5.826 1.00 87.12 105 LEU A CA 1
ATOM 764 C C . LEU A 1 105 ? 5.838 9.266 -4.528 1.00 87.12 105 LEU A C 1
ATOM 766 O O . LEU A 1 105 ? 5.155 8.349 -4.091 1.00 87.12 105 LEU A O 1
ATOM 770 N N . GLU A 1 106 ? 6.939 9.717 -3.924 1.00 89.38 106 GLU A N 1
ATOM 771 C CA . GLU A 1 106 ? 7.502 9.158 -2.684 1.00 89.38 106 GLU A CA 1
ATOM 772 C C . GLU A 1 106 ? 6.546 9.391 -1.506 1.00 89.38 106 GLU A C 1
ATOM 774 O O . GLU A 1 106 ? 6.058 8.445 -0.897 1.00 89.38 106 GLU A O 1
ATOM 779 N N . ASP A 1 107 ? 6.141 10.642 -1.288 1.00 90.12 107 ASP A N 1
ATOM 780 C CA . ASP A 1 107 ? 5.167 11.010 -0.254 1.00 90.12 107 ASP A CA 1
ATOM 781 C C . ASP A 1 107 ? 3.800 10.316 -0.462 1.00 90.12 107 ASP A C 1
ATOM 783 O O . ASP A 1 107 ? 3.092 9.996 0.495 1.00 90.12 107 ASP A O 1
ATOM 787 N N . ALA A 1 108 ? 3.376 10.120 -1.718 1.00 89.56 108 ALA A N 1
ATOM 788 C CA . ALA A 1 108 ? 2.134 9.411 -2.030 1.00 89.56 108 ALA A CA 1
ATOM 789 C C . ALA A 1 108 ? 2.236 7.909 -1.726 1.00 89.56 108 ALA A C 1
ATOM 791 O O . ALA A 1 108 ? 1.251 7.321 -1.273 1.00 89.56 108 ALA A O 1
ATOM 792 N N . GLN A 1 109 ? 3.409 7.313 -1.954 1.00 91.00 109 GLN A N 1
ATOM 793 C CA . GLN A 1 109 ? 3.702 5.923 -1.620 1.00 91.00 109 GLN A CA 1
ATOM 794 C C . GLN A 1 109 ? 3.701 5.705 -0.108 1.00 91.00 109 GLN A C 1
ATOM 796 O O . GLN A 1 109 ? 2.989 4.820 0.355 1.00 91.00 109 GLN A O 1
ATOM 801 N N . ASP A 1 110 ? 4.344 6.583 0.663 1.00 92.25 110 ASP A N 1
ATOM 802 C CA . ASP A 1 110 ? 4.321 6.517 2.130 1.00 92.25 110 ASP A CA 1
ATOM 803 C C . ASP A 1 110 ? 2.889 6.538 2.692 1.00 92.25 110 ASP A C 1
ATOM 805 O O . ASP A 1 110 ? 2.544 5.811 3.629 1.00 92.25 110 ASP A O 1
ATOM 809 N N . ILE A 1 111 ? 2.020 7.376 2.116 1.00 92.88 111 ILE A N 1
ATOM 810 C CA . ILE A 1 111 ? 0.610 7.432 2.514 1.00 92.88 111 ILE A CA 1
ATOM 811 C C . ILE A 1 111 ? -0.131 6.153 2.097 1.00 92.88 111 ILE A C 1
ATOM 813 O O . ILE A 1 111 ? -0.985 5.673 2.847 1.00 92.88 111 ILE A O 1
ATOM 817 N N . LEU A 1 112 ? 0.155 5.611 0.911 1.00 94.00 112 LEU A N 1
ATOM 818 C CA . LEU A 1 112 ? -0.453 4.370 0.439 1.00 94.00 112 LEU A CA 1
ATOM 819 C C . LEU A 1 112 ? -0.090 3.186 1.343 1.00 94.00 112 LEU A C 1
ATOM 821 O O . LEU A 1 112 ? -0.991 2.439 1.728 1.00 94.00 112 LEU A O 1
ATOM 825 N N . ASP A 1 113 ? 1.177 3.056 1.722 1.00 92.50 113 ASP A N 1
ATOM 826 C CA . ASP A 1 113 ? 1.656 1.994 2.610 1.00 92.50 113 ASP A CA 1
ATOM 827 C C . ASP A 1 113 ? 0.929 2.054 3.960 1.00 92.50 113 ASP A C 1
ATOM 829 O O . ASP A 1 113 ? 0.357 1.063 4.417 1.00 92.50 113 ASP A O 1
ATOM 833 N N . GLN A 1 114 ? 0.782 3.255 4.528 1.00 94.88 114 GLN A N 1
ATOM 834 C CA . GLN A 1 114 ? -0.006 3.446 5.749 1.00 94.88 114 GLN A CA 1
ATOM 835 C C . GLN A 1 114 ? -1.498 3.097 5.574 1.00 94.88 114 GLN A C 1
ATOM 837 O O . GLN A 1 114 ? -2.123 2.602 6.514 1.00 94.88 114 GLN A O 1
ATOM 842 N N . PHE A 1 115 ? -2.106 3.338 4.403 1.00 95.19 115 PHE A N 1
ATOM 843 C CA . PHE A 1 115 ? -3.484 2.896 4.138 1.00 95.19 115 PHE A CA 1
ATOM 844 C C . PHE A 1 115 ? -3.603 1.368 4.062 1.00 95.19 115 PHE A C 1
ATOM 846 O O . PHE A 1 115 ? -4.631 0.814 4.476 1.00 95.19 115 PHE A O 1
ATOM 853 N N . ILE A 1 116 ? -2.591 0.693 3.516 1.00 92.31 116 ILE A N 1
ATOM 854 C CA . ILE A 1 116 ? -2.535 -0.770 3.422 1.00 92.31 116 ILE A CA 1
ATOM 855 C C . ILE A 1 116 ? -2.431 -1.364 4.826 1.00 92.31 116 ILE A C 1
ATOM 857 O O . ILE A 1 116 ? -3.284 -2.173 5.199 1.00 92.31 116 ILE A O 1
ATOM 861 N N . ASP A 1 117 ? -1.482 -0.890 5.631 1.00 91.25 117 ASP A N 1
ATOM 862 C CA . ASP A 1 117 ? -1.302 -1.306 7.027 1.00 91.25 117 ASP A CA 1
ATOM 863 C C . ASP A 1 117 ? -2.581 -1.107 7.852 1.00 91.25 117 ASP A C 1
ATOM 865 O O . ASP A 1 117 ? -3.04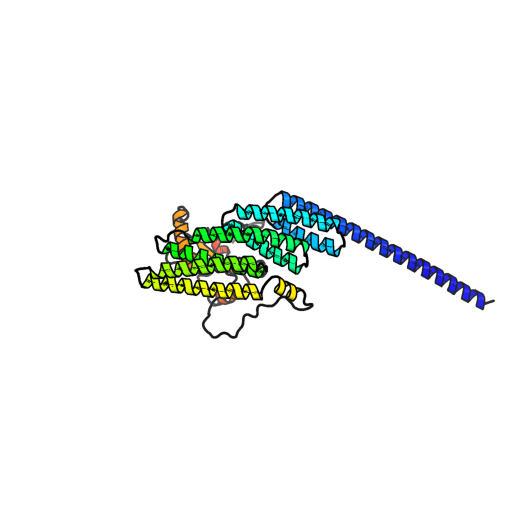4 -2.002 8.567 1.00 91.25 117 ASP A O 1
ATOM 869 N N . LEU A 1 118 ? -3.227 0.051 7.696 1.00 92.69 118 LEU A N 1
ATOM 870 C CA . LEU A 1 118 ? -4.480 0.345 8.382 1.00 92.69 118 LEU A CA 1
ATOM 871 C C . LEU A 1 118 ? -5.635 -0.557 7.907 1.00 92.69 118 LEU A C 1
ATOM 873 O O . LEU A 1 118 ? -6.518 -0.888 8.701 1.00 92.69 118 LEU A O 1
ATOM 877 N N . SER A 1 119 ? -5.627 -0.994 6.642 1.00 91.00 119 SER A N 1
ATOM 878 C CA . SER A 1 119 ? -6.599 -1.964 6.110 1.00 91.00 119 SER A CA 1
ATOM 879 C C . SER A 1 119 ? -6.405 -3.355 6.700 1.00 91.00 119 SER A C 1
ATOM 881 O O . SER A 1 119 ? -7.399 -4.005 7.041 1.00 91.00 119 SER A O 1
ATOM 883 N N . PHE A 1 120 ? -5.155 -3.789 6.890 1.00 88.88 120 PHE A N 1
ATOM 884 C CA . PHE A 1 120 ? -4.857 -4.995 7.665 1.00 88.88 120 PHE A CA 1
ATOM 885 C C . PHE A 1 120 ? -5.428 -4.872 9.069 1.00 88.88 120 PHE A C 1
ATOM 887 O O . PHE A 1 120 ? -6.260 -5.692 9.456 1.00 88.88 120 PHE A O 1
ATOM 894 N N . PHE A 1 121 ? -5.063 -3.806 9.785 1.00 88.31 121 PHE A N 1
ATOM 895 C CA . PHE A 1 121 ? -5.502 -3.596 11.160 1.00 88.31 121 PHE A CA 1
ATOM 896 C C . PHE A 1 121 ? -7.032 -3.586 11.296 1.00 88.31 121 PHE A C 1
ATOM 898 O O . PHE A 1 121 ? -7.592 -4.277 12.150 1.00 88.31 121 PHE A O 1
ATOM 905 N N . ALA A 1 122 ? -7.736 -2.859 10.423 1.00 89.50 122 ALA A N 1
ATOM 906 C CA . ALA A 1 122 ? -9.195 -2.789 10.444 1.00 89.50 122 ALA A CA 1
ATOM 907 C C . ALA A 1 122 ? -9.857 -4.157 10.212 1.00 89.50 122 ALA A C 1
ATOM 909 O O . ALA A 1 122 ? -10.836 -4.487 10.887 1.00 89.50 122 ALA A O 1
ATOM 910 N N . ARG A 1 123 ? -9.326 -4.971 9.291 1.00 88.31 123 ARG A N 1
ATOM 911 C CA . ARG A 1 123 ? -9.867 -6.307 8.993 1.00 88.31 123 ARG A CA 1
ATOM 912 C C . ARG A 1 123 ? -9.560 -7.318 10.084 1.00 88.31 123 ARG A C 1
ATOM 914 O O . ARG A 1 123 ? -10.456 -8.070 10.467 1.00 88.31 123 ARG A O 1
ATOM 921 N N . THR A 1 124 ? -8.344 -7.313 10.621 1.00 83.00 124 THR A N 1
ATOM 922 C CA . THR A 1 124 ? -7.952 -8.217 11.712 1.00 83.00 124 THR A CA 1
ATOM 923 C C . THR A 1 124 ? -8.719 -7.921 12.998 1.00 83.00 124 THR A C 1
ATOM 925 O O . THR A 1 124 ? -9.030 -8.842 13.748 1.00 83.00 124 THR A O 1
ATOM 928 N N . SER A 1 125 ? -9.100 -6.659 13.212 1.00 83.69 125 SER A N 1
ATOM 929 C CA . SER A 1 125 ? -9.947 -6.228 14.331 1.00 83.69 125 SER A CA 1
ATOM 930 C C . SER A 1 125 ? -11.451 -6.317 14.024 1.00 83.69 125 SER A C 1
ATOM 932 O O . SER A 1 125 ? -12.269 -5.884 14.825 1.00 83.69 125 SER A O 1
ATOM 934 N N . ASN A 1 126 ? -11.846 -6.869 12.868 1.00 87.44 126 ASN A N 1
ATOM 935 C CA . ASN A 1 126 ? -13.243 -7.036 12.442 1.00 87.44 126 ASN A CA 1
ATOM 936 C C . ASN A 1 126 ? -14.074 -5.728 12.412 1.00 87.44 126 ASN A C 1
ATOM 938 O O . ASN A 1 126 ? -15.295 -5.731 12.598 1.00 87.44 126 ASN A O 1
ATOM 942 N N . VAL A 1 127 ? -13.428 -4.594 12.126 1.00 91.00 127 VAL A N 1
ATOM 943 C CA . VAL A 1 127 ? -14.061 -3.268 12.068 1.00 91.00 127 VAL A CA 1
ATOM 944 C C . VAL A 1 127 ? -14.539 -2.971 10.643 1.00 91.00 127 VAL A C 1
ATOM 946 O O . VAL A 1 127 ? -13.964 -2.163 9.911 1.00 91.00 127 VAL A O 1
ATOM 949 N N . SER A 1 128 ? -15.630 -3.618 10.229 1.00 90.12 128 SER A N 1
ATOM 950 C CA . SER A 1 128 ? -16.146 -3.543 8.845 1.00 90.12 128 SER A CA 1
ATOM 951 C C . SER A 1 128 ? -16.456 -2.121 8.350 1.00 90.12 128 SER A C 1
ATOM 953 O O . SER A 1 128 ? -16.270 -1.812 7.174 1.00 90.12 128 SER A O 1
ATOM 955 N N . SER A 1 129 ? -16.885 -1.223 9.241 1.00 89.06 129 SER A N 1
ATOM 956 C CA . SER A 1 129 ? -17.138 0.181 8.900 1.00 89.06 129 SER A CA 1
ATOM 957 C C . SER A 1 129 ? -15.866 0.960 8.563 1.00 89.06 129 SER A C 1
ATOM 959 O O . SER A 1 129 ? -15.927 1.876 7.748 1.00 89.06 129 SER A O 1
ATOM 961 N N . ALA A 1 130 ? -14.730 0.617 9.181 1.00 90.56 130 ALA A N 1
ATOM 962 C CA . ALA A 1 130 ? -13.440 1.217 8.853 1.00 90.56 130 ALA A CA 1
ATOM 963 C C . ALA A 1 130 ? -12.913 0.674 7.519 1.00 90.56 130 ALA A C 1
ATOM 965 O O . ALA A 1 130 ? -12.466 1.461 6.685 1.00 90.56 130 ALA A O 1
ATOM 966 N N . ASP A 1 131 ? -13.052 -0.637 7.282 1.00 90.62 131 ASP A N 1
ATOM 967 C CA . ASP A 1 131 ? -12.639 -1.276 6.025 1.00 90.62 131 ASP A CA 1
ATOM 968 C C . ASP A 1 131 ? -13.316 -0.634 4.805 1.00 90.62 131 ASP A C 1
ATOM 970 O O . ASP A 1 131 ? -12.638 -0.248 3.858 1.00 90.62 131 ASP A O 1
ATOM 974 N N . ALA A 1 132 ? -14.634 -0.412 4.843 1.00 90.62 132 ALA A N 1
ATOM 975 C CA . ALA A 1 132 ? -15.350 0.209 3.723 1.00 90.62 132 ALA A CA 1
ATOM 976 C C . ALA A 1 132 ? -14.797 1.601 3.351 1.00 90.62 132 ALA A C 1
ATOM 978 O O . ALA A 1 132 ? -14.671 1.940 2.170 1.00 90.62 132 ALA A O 1
ATOM 979 N N . SER A 1 133 ? -14.440 2.405 4.352 1.00 92.81 133 SER A N 1
ATOM 980 C CA . SER A 1 133 ? -13.872 3.736 4.137 1.00 92.81 133 SER A CA 1
ATOM 981 C C . SER A 1 133 ? -12.433 3.683 3.631 1.00 92.81 133 SER A C 1
ATOM 983 O O . SER A 1 133 ? -12.076 4.452 2.739 1.00 92.81 133 SER A O 1
ATOM 985 N N . LEU A 1 134 ? -11.628 2.750 4.145 1.00 94.69 134 LEU A N 1
ATOM 986 C CA . LEU A 1 134 ? -10.261 2.511 3.677 1.00 94.69 134 LEU A CA 1
ATOM 987 C C . LEU A 1 134 ? -10.246 2.072 2.216 1.00 94.69 134 LEU A C 1
ATOM 989 O O . LEU A 1 134 ? -9.537 2.663 1.404 1.00 94.69 134 LEU A O 1
ATOM 993 N N . GLN A 1 135 ? -11.112 1.128 1.855 1.00 94.94 135 GLN A N 1
ATOM 994 C CA . GLN A 1 135 ? -11.302 0.670 0.479 1.00 94.94 135 GLN A CA 1
ATOM 995 C C . GLN A 1 135 ? -11.671 1.832 -0.458 1.00 94.94 135 GLN A C 1
ATOM 997 O O . GLN A 1 135 ? -11.139 1.930 -1.564 1.00 94.94 135 GLN A O 1
ATOM 1002 N N . SER A 1 136 ? -12.527 2.761 -0.017 1.00 95.00 136 SER A N 1
ATOM 1003 C CA . SER A 1 136 ? -12.861 3.962 -0.798 1.00 95.00 136 SER A CA 1
ATOM 1004 C C . SER A 1 136 ? -11.661 4.898 -1.000 1.00 95.00 136 SER A C 1
ATOM 1006 O O . SER A 1 136 ? -11.479 5.430 -2.100 1.00 95.00 136 SER A O 1
ATOM 1008 N N . SER A 1 137 ? -10.843 5.118 0.034 1.00 95.56 137 SER A N 1
ATOM 1009 C CA . SER A 1 137 ? -9.635 5.949 -0.071 1.00 95.56 137 SER A CA 1
ATOM 1010 C C . SER A 1 137 ? -8.571 5.299 -0.954 1.00 95.56 137 SER A C 1
ATOM 1012 O O . SER A 1 137 ? -8.050 5.952 -1.858 1.00 95.56 137 SER A O 1
ATOM 1014 N N . LEU A 1 138 ? -8.313 4.002 -0.783 1.00 96.31 138 LEU A N 1
ATOM 1015 C CA . LEU A 1 138 ? -7.385 3.236 -1.619 1.00 96.31 138 LEU A CA 1
ATOM 1016 C C . LEU A 1 138 ? -7.784 3.291 -3.101 1.00 96.31 138 LEU A C 1
ATOM 1018 O O . LEU A 1 138 ? -6.954 3.596 -3.957 1.00 96.31 138 LEU A O 1
ATOM 1022 N N . ARG A 1 139 ? -9.077 3.116 -3.412 1.00 96.69 139 ARG A N 1
ATOM 1023 C CA . ARG A 1 139 ? -9.622 3.260 -4.779 1.00 96.69 139 ARG A CA 1
ATOM 1024 C C . ARG A 1 139 ? -9.431 4.652 -5.383 1.00 96.69 139 ARG A C 1
ATOM 1026 O O . ARG A 1 139 ? -9.525 4.796 -6.598 1.00 96.69 139 ARG A O 1
ATOM 1033 N N . THR A 1 140 ? -9.169 5.663 -4.560 1.00 94.81 140 THR A N 1
ATOM 1034 C CA . THR A 1 140 ? -8.850 7.022 -5.011 1.00 94.81 140 THR A CA 1
ATOM 1035 C C . THR A 1 140 ? -7.350 7.190 -5.269 1.00 94.81 140 THR A C 1
ATOM 1037 O O . THR A 1 140 ? -6.967 7.774 -6.283 1.00 94.81 140 THR A O 1
ATOM 1040 N N . VAL A 1 141 ? -6.497 6.665 -4.383 1.00 94.94 141 VAL A N 1
ATOM 1041 C CA . VAL A 1 141 ? -5.035 6.850 -4.439 1.00 94.94 141 VAL A CA 1
ATOM 1042 C C . VAL A 1 141 ? -4.385 5.975 -5.516 1.00 94.94 141 VAL A C 1
ATOM 1044 O O . VAL A 1 141 ? -3.612 6.487 -6.331 1.00 94.94 141 VAL A O 1
ATOM 1047 N N . PHE A 1 142 ? -4.747 4.688 -5.596 1.00 96.06 142 PHE A N 1
ATOM 1048 C CA . PHE A 1 142 ? -4.135 3.738 -6.536 1.00 96.06 142 PHE A CA 1
ATOM 1049 C C . PHE A 1 142 ? -4.160 4.213 -8.004 1.00 96.06 142 PHE A C 1
ATOM 1051 O O . PHE A 1 142 ? -3.102 4.219 -8.645 1.00 96.06 142 PHE A O 1
ATOM 1058 N N . PRO A 1 143 ? -5.305 4.656 -8.576 1.00 95.00 143 PRO A N 1
ATOM 1059 C CA . PRO A 1 143 ? -5.340 5.105 -9.968 1.00 95.00 143 PRO A CA 1
ATOM 1060 C C . PRO A 1 143 ? -4.443 6.312 -10.252 1.00 95.00 143 PRO A C 1
ATOM 1062 O O . PRO A 1 143 ? -3.855 6.393 -11.332 1.00 95.00 143 PRO A O 1
ATOM 1065 N N . LYS A 1 144 ? -4.312 7.241 -9.296 1.00 92.62 144 LYS A N 1
ATOM 1066 C CA . LYS A 1 144 ? -3.441 8.414 -9.443 1.00 92.62 144 LYS A CA 1
ATOM 1067 C C . LYS A 1 144 ? -1.977 7.999 -9.518 1.00 92.62 144 LYS A C 1
ATOM 1069 O O . LYS A 1 144 ? -1.312 8.372 -10.481 1.00 92.62 144 LYS A O 1
ATOM 1074 N N . MET A 1 145 ? -1.514 7.187 -8.566 1.00 94.19 145 MET A N 1
ATOM 1075 C CA . MET A 1 145 ? -0.130 6.697 -8.546 1.00 94.19 145 MET A CA 1
ATOM 1076 C C . MET A 1 145 ? 0.199 5.887 -9.800 1.00 94.19 145 MET A C 1
ATOM 1078 O O . MET A 1 145 ? 1.239 6.092 -10.421 1.00 94.19 145 MET A O 1
ATOM 1082 N N . THR A 1 146 ? -0.739 5.041 -10.239 1.00 95.62 146 THR A N 1
ATOM 1083 C CA . THR A 1 146 ? -0.619 4.307 -11.508 1.00 95.62 146 THR A CA 1
ATOM 1084 C C . THR A 1 146 ? -0.427 5.274 -12.679 1.00 95.62 146 THR A C 1
ATOM 1086 O O . THR A 1 146 ? 0.450 5.076 -13.517 1.00 95.62 146 THR A O 1
ATOM 1089 N N . GLY A 1 147 ? -1.231 6.339 -12.743 1.00 92.94 147 GLY A N 1
ATOM 1090 C CA . GLY A 1 147 ? -1.120 7.372 -13.771 1.00 92.94 147 GLY A CA 1
ATOM 1091 C C . GLY A 1 147 ? 0.232 8.089 -13.756 1.00 92.94 147 GLY A C 1
ATOM 1092 O O . GLY A 1 147 ? 0.849 8.239 -14.811 1.00 92.94 147 GLY A O 1
ATOM 1093 N N . ASP A 1 148 ? 0.717 8.485 -12.580 1.00 91.81 148 ASP A N 1
ATOM 1094 C CA . ASP A 1 148 ? 1.999 9.184 -12.430 1.00 91.81 148 ASP A CA 1
ATOM 1095 C C . ASP A 1 148 ? 3.189 8.307 -12.835 1.00 91.81 148 ASP A C 1
ATOM 1097 O O . ASP A 1 148 ? 4.059 8.756 -13.586 1.00 91.81 148 ASP A O 1
ATOM 1101 N N . LEU A 1 149 ? 3.197 7.041 -12.408 1.00 93.38 149 LEU A N 1
ATOM 1102 C CA . LEU A 1 149 ? 4.219 6.063 -12.787 1.00 93.38 149 LEU A CA 1
ATOM 1103 C C . LEU A 1 149 ? 4.240 5.834 -14.300 1.00 93.38 149 LEU A C 1
ATOM 1105 O O . LEU A 1 149 ? 5.302 5.859 -14.924 1.00 93.38 149 LEU A O 1
ATOM 1109 N N . ARG A 1 150 ? 3.069 5.701 -14.930 1.00 94.75 150 ARG A N 1
ATOM 1110 C CA . ARG A 1 150 ? 2.978 5.594 -16.395 1.00 94.75 150 ARG A CA 1
ATOM 1111 C C . ARG A 1 150 ? 3.512 6.836 -17.100 1.00 94.75 150 ARG A C 1
ATOM 1113 O O . ARG A 1 150 ? 4.235 6.713 -18.086 1.00 94.75 150 ARG A O 1
ATOM 1120 N N . LEU A 1 151 ? 3.202 8.030 -16.595 1.00 92.81 151 LEU A N 1
ATOM 1121 C CA . LEU A 1 151 ? 3.752 9.278 -17.133 1.00 92.81 151 LEU A CA 1
ATOM 1122 C C . LEU A 1 151 ? 5.278 9.351 -16.976 1.00 92.81 151 LEU A C 1
ATOM 1124 O O . LEU A 1 151 ? 5.958 9.892 -17.850 1.00 92.81 151 LEU A O 1
ATOM 1128 N N . ALA A 1 152 ? 5.832 8.798 -15.895 1.00 90.69 152 ALA A N 1
ATOM 1129 C CA . ALA A 1 152 ? 7.275 8.690 -15.711 1.00 90.69 152 ALA A CA 1
ATOM 1130 C C . ALA A 1 152 ? 7.917 7.699 -16.701 1.00 90.69 152 ALA A C 1
ATOM 1132 O O . ALA A 1 152 ? 8.987 7.995 -17.235 1.00 90.69 152 ALA A O 1
ATOM 1133 N N . LEU A 1 153 ? 7.242 6.585 -17.004 1.00 92.38 153 LEU A N 1
ATOM 1134 C CA . LEU A 1 153 ? 7.717 5.532 -17.913 1.00 92.38 153 LEU A CA 1
ATOM 1135 C C . LEU A 1 153 ? 7.782 5.953 -19.385 1.00 92.38 153 LEU A C 1
ATOM 1137 O O . LEU A 1 153 ? 8.656 5.487 -20.118 1.00 92.38 153 LEU A O 1
ATOM 1141 N N . VAL A 1 154 ? 6.883 6.828 -19.843 1.00 92.19 154 VAL A N 1
ATOM 1142 C CA . VAL A 1 154 ? 6.846 7.272 -21.253 1.00 92.19 154 VAL A CA 1
ATOM 1143 C C . VAL A 1 154 ? 7.870 8.362 -21.588 1.00 92.19 154 VAL A C 1
ATOM 1145 O O . VAL A 1 154 ? 7.947 8.800 -22.738 1.00 92.19 154 VAL A O 1
ATOM 1148 N N . LYS A 1 155 ? 8.665 8.819 -20.612 1.00 91.00 155 LYS A N 1
ATOM 1149 C CA . LYS A 1 155 ? 9.715 9.814 -20.857 1.00 91.00 155 LYS A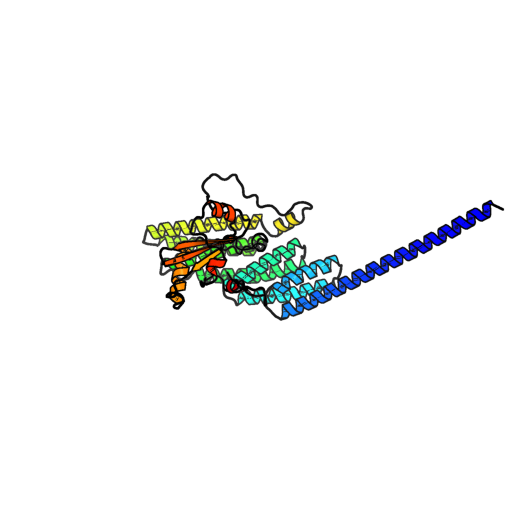 CA 1
ATOM 1150 C C . LYS A 1 155 ? 10.775 9.253 -21.826 1.00 91.00 155 LYS A C 1
ATOM 1152 O O . LYS A 1 155 ? 11.121 8.076 -21.734 1.00 91.00 155 LYS A O 1
ATOM 1157 N N . PRO A 1 156 ? 11.315 10.070 -22.754 1.00 86.88 156 PRO A N 1
ATOM 1158 C CA . PRO A 1 156 ? 12.342 9.611 -23.686 1.00 86.88 156 PRO A CA 1
ATOM 1159 C C . PRO A 1 156 ? 13.599 9.095 -22.973 1.00 86.88 156 PRO A C 1
ATOM 1161 O O . PRO A 1 156 ? 14.130 9.763 -22.085 1.00 86.88 156 PRO A O 1
ATOM 1164 N N . ILE A 1 157 ? 14.104 7.944 -23.421 1.00 89.00 157 ILE A N 1
ATOM 1165 C CA . ILE A 1 157 ? 15.367 7.359 -22.959 1.00 89.00 157 ILE A CA 1
ATOM 1166 C C . ILE A 1 157 ? 16.487 7.843 -23.888 1.00 89.00 157 ILE A C 1
ATOM 1168 O O . ILE A 1 157 ? 16.692 7.315 -24.976 1.00 89.00 157 ILE A O 1
ATOM 1172 N N . ALA A 1 158 ? 17.177 8.899 -23.476 1.00 85.81 158 ALA A N 1
ATOM 1173 C CA . ALA A 1 158 ? 18.299 9.520 -24.170 1.00 85.81 158 ALA A CA 1
ATOM 1174 C C . ALA A 1 158 ? 19.670 8.931 -23.784 1.00 85.81 158 ALA A C 1
ATOM 1176 O O . ALA A 1 158 ? 20.631 9.112 -24.530 1.00 85.81 158 ALA A O 1
ATOM 1177 N N . ASN A 1 159 ? 19.794 8.261 -22.632 1.00 84.94 159 ASN A N 1
ATOM 1178 C CA . ASN A 1 159 ? 21.054 7.662 -22.181 1.00 84.94 159 ASN A CA 1
ATOM 1179 C C . ASN A 1 159 ? 20.850 6.372 -21.354 1.00 84.94 159 ASN A C 1
ATOM 1181 O O . ASN A 1 159 ? 19.737 6.112 -20.892 1.00 84.94 159 ASN A O 1
ATOM 1185 N N . PRO A 1 160 ? 21.910 5.564 -21.138 1.00 77.81 160 PRO A N 1
ATOM 1186 C CA . PRO A 1 160 ? 21.817 4.307 -20.393 1.00 77.81 160 PRO A CA 1
ATOM 1187 C C . PRO A 1 160 ? 21.292 4.435 -18.956 1.00 77.81 160 PRO A C 1
ATOM 1189 O O . PRO A 1 160 ? 20.542 3.571 -18.519 1.00 77.81 160 PRO A O 1
ATOM 1192 N N . GLY A 1 161 ? 21.619 5.510 -18.228 1.00 81.19 161 GLY A N 1
ATOM 1193 C CA . GLY A 1 161 ? 21.153 5.702 -16.845 1.00 81.19 161 GLY A CA 1
ATOM 1194 C C . GLY A 1 161 ? 19.632 5.858 -16.739 1.00 81.19 161 GLY A C 1
ATOM 1195 O O . GLY A 1 161 ? 19.020 5.458 -15.753 1.00 81.19 161 GLY A O 1
ATOM 1196 N N . GLN A 1 162 ? 18.985 6.356 -17.794 1.00 89.50 162 GLN A N 1
ATOM 1197 C CA . GLN A 1 162 ? 17.527 6.461 -17.840 1.00 89.50 162 GLN A CA 1
ATOM 1198 C C . GLN A 1 162 ? 16.827 5.105 -17.984 1.00 89.50 162 GLN A C 1
ATOM 1200 O O . GLN A 1 162 ? 15.664 5.001 -17.595 1.00 89.50 162 GLN A O 1
ATOM 1205 N N . TRP A 1 163 ? 17.505 4.062 -18.479 1.00 90.06 163 TRP A N 1
ATOM 1206 C CA . TRP A 1 163 ? 16.949 2.705 -18.461 1.00 90.06 163 TRP A CA 1
ATOM 1207 C C . TRP A 1 163 ? 16.753 2.193 -17.040 1.00 90.06 163 TRP A C 1
ATOM 1209 O O . TRP A 1 163 ? 15.705 1.625 -16.761 1.00 90.06 163 TRP A O 1
ATOM 1219 N N . ILE A 1 164 ? 17.708 2.456 -16.143 1.00 89.38 164 ILE A N 1
ATOM 1220 C CA . ILE A 1 164 ? 17.618 2.052 -14.733 1.00 89.38 164 ILE A CA 1
ATOM 1221 C C . ILE A 1 164 ? 16.394 2.707 -14.093 1.00 89.38 164 ILE A C 1
ATOM 1223 O O . ILE A 1 164 ? 15.515 2.008 -13.611 1.00 89.38 164 ILE A O 1
ATOM 1227 N N . ILE A 1 165 ? 16.265 4.034 -14.213 1.00 90.12 165 ILE A N 1
ATOM 1228 C CA . ILE A 1 165 ? 15.107 4.783 -13.693 1.00 90.12 165 ILE A CA 1
ATOM 1229 C C . ILE A 1 165 ? 13.788 4.253 -14.280 1.00 90.12 165 ILE A C 1
ATOM 1231 O O . ILE A 1 165 ? 12.776 4.154 -13.588 1.00 90.12 165 ILE A O 1
ATOM 1235 N N . THR A 1 166 ? 13.780 3.910 -15.569 1.00 92.75 166 THR A N 1
ATOM 1236 C CA . THR A 1 166 ? 12.592 3.372 -16.241 1.00 92.75 166 THR A CA 1
ATOM 1237 C C . THR A 1 166 ? 12.223 1.988 -15.705 1.00 92.75 166 THR A C 1
ATOM 1239 O O . THR A 1 166 ? 11.050 1.733 -15.453 1.00 92.75 166 THR A O 1
ATOM 1242 N N . LEU A 1 167 ? 13.204 1.114 -15.480 1.00 92.62 167 LEU A N 1
ATOM 1243 C CA . LEU A 1 167 ? 12.982 -0.194 -14.868 1.00 92.62 167 LEU A CA 1
ATOM 1244 C C . LEU A 1 167 ? 12.525 -0.063 -13.411 1.00 92.62 167 LEU A C 1
ATOM 1246 O O . LEU A 1 167 ? 11.589 -0.753 -13.028 1.00 92.62 167 LEU A O 1
ATOM 1250 N N . THR A 1 168 ? 13.081 0.874 -12.638 1.00 92.38 168 THR A N 1
ATOM 1251 C CA . THR A 1 168 ? 12.605 1.183 -11.280 1.00 92.38 168 THR A CA 1
ATOM 1252 C C . THR A 1 168 ? 11.127 1.570 -11.288 1.00 92.38 168 THR A C 1
ATOM 1254 O O . THR A 1 168 ? 10.341 0.978 -10.558 1.00 92.38 168 THR A O 1
ATOM 1257 N N . ASN A 1 169 ? 10.706 2.485 -12.168 1.00 93.19 169 ASN A N 1
ATOM 1258 C CA . ASN A 1 169 ? 9.292 2.867 -12.276 1.00 93.19 169 ASN A CA 1
ATOM 1259 C C . ASN A 1 169 ? 8.391 1.696 -12.716 1.00 93.19 169 ASN A C 1
ATOM 1261 O O . ASN A 1 169 ? 7.222 1.634 -12.333 1.00 93.19 169 ASN A O 1
ATOM 1265 N N . LEU A 1 170 ? 8.912 0.771 -13.530 1.00 96.19 170 LEU A N 1
ATOM 1266 C CA . LEU A 1 170 ? 8.185 -0.434 -13.926 1.00 96.19 170 LEU A CA 1
ATOM 1267 C C . LEU A 1 170 ? 8.018 -1.381 -12.728 1.00 96.19 170 LEU A C 1
ATOM 1269 O O . LEU A 1 170 ? 6.925 -1.904 -12.521 1.00 96.19 170 LEU A O 1
ATOM 1273 N N . SER A 1 171 ? 9.061 -1.556 -11.913 1.00 95.31 171 SER A N 1
ATOM 1274 C CA . SER A 1 171 ? 8.993 -2.312 -10.657 1.00 95.31 171 SER A CA 1
ATOM 1275 C C . SER A 1 171 ? 8.017 -1.684 -9.663 1.00 95.31 171 SER A C 1
ATOM 1277 O O . SER A 1 171 ? 7.208 -2.398 -9.084 1.00 95.31 171 SER A O 1
ATOM 1279 N N . MET A 1 172 ? 7.973 -0.354 -9.552 1.00 94.06 172 MET A N 1
ATOM 1280 C CA . MET A 1 172 ? 6.981 0.327 -8.710 1.00 94.06 172 MET A CA 1
ATOM 1281 C C . MET A 1 172 ? 5.536 0.064 -9.171 1.00 94.06 172 MET A C 1
ATOM 1283 O O . MET A 1 172 ? 4.637 -0.041 -8.343 1.00 94.06 172 MET A O 1
ATOM 1287 N N . LEU A 1 173 ? 5.275 -0.096 -10.480 1.00 96.75 173 LEU A N 1
ATOM 1288 C CA . LEU A 1 173 ? 3.953 -0.545 -10.951 1.00 96.75 173 LEU A CA 1
ATOM 1289 C C . LEU A 1 173 ? 3.643 -1.987 -10.525 1.00 96.75 173 LEU A C 1
ATOM 1291 O O . LEU A 1 173 ? 2.486 -2.292 -10.239 1.00 96.75 173 LEU A O 1
ATOM 1295 N N . ALA A 1 174 ? 4.645 -2.869 -10.495 1.00 96.44 174 ALA A N 1
ATOM 1296 C CA . ALA A 1 174 ? 4.475 -4.235 -10.004 1.00 96.44 174 ALA A CA 1
ATOM 1297 C C . ALA A 1 174 ? 4.162 -4.262 -8.503 1.00 96.44 174 ALA A C 1
ATOM 1299 O O . ALA A 1 174 ? 3.213 -4.929 -8.090 1.00 96.44 174 ALA A O 1
ATOM 1300 N N . GLU A 1 175 ? 4.894 -3.480 -7.709 1.00 95.75 175 GLU A N 1
ATOM 1301 C CA . GLU A 1 175 ? 4.634 -3.294 -6.278 1.00 95.75 175 GLU A CA 1
ATOM 1302 C C . GLU A 1 175 ? 3.227 -2.742 -6.040 1.00 95.75 175 GLU A C 1
ATOM 1304 O O . GLU A 1 175 ? 2.504 -3.240 -5.181 1.00 95.75 175 GLU A O 1
ATOM 1309 N N . LEU A 1 176 ? 2.785 -1.788 -6.864 1.00 96.75 176 LEU A N 1
ATOM 1310 C CA . LEU A 1 176 ? 1.439 -1.230 -6.783 1.00 96.75 176 LEU A CA 1
ATOM 1311 C C . LEU A 1 176 ? 0.347 -2.271 -7.104 1.00 96.75 176 LEU A C 1
ATOM 1313 O O . LEU A 1 176 ? -0.701 -2.287 -6.454 1.00 96.75 176 LEU A O 1
ATOM 1317 N N . GLU A 1 177 ? 0.574 -3.161 -8.078 1.00 98.00 177 GLU A N 1
ATOM 1318 C CA . GLU A 1 177 ? -0.333 -4.285 -8.363 1.00 98.00 177 GLU A CA 1
ATOM 1319 C C . GLU A 1 177 ? -0.390 -5.266 -7.187 1.00 98.00 177 GLU A C 1
ATOM 1321 O O . GLU A 1 177 ? -1.480 -5.703 -6.798 1.00 98.00 177 GLU A O 1
ATOM 1326 N N . ALA A 1 178 ? 0.770 -5.610 -6.624 1.00 95.31 178 ALA A N 1
ATOM 1327 C CA . ALA A 1 178 ? 0.872 -6.494 -5.472 1.00 95.31 178 ALA A CA 1
ATOM 1328 C C . ALA A 1 178 ? 0.144 -5.887 -4.266 1.00 95.31 178 ALA A C 1
ATOM 1330 O O . ALA A 1 178 ? -0.718 -6.540 -3.687 1.00 95.31 178 ALA A O 1
ATOM 1331 N N . ALA A 1 179 ? 0.382 -4.612 -3.964 1.00 94.94 179 ALA A N 1
ATOM 1332 C CA . ALA A 1 179 ? -0.307 -3.855 -2.926 1.00 94.94 179 ALA A CA 1
ATOM 1333 C C . ALA A 1 179 ? -1.835 -3.848 -3.109 1.00 94.94 179 ALA A C 1
ATOM 1335 O O . ALA A 1 179 ? -2.573 -4.131 -2.165 1.00 94.94 179 ALA A O 1
ATOM 1336 N N . ALA A 1 180 ? -2.332 -3.588 -4.324 1.00 96.19 180 ALA A N 1
ATOM 1337 C CA . ALA A 1 180 ? -3.768 -3.635 -4.613 1.00 96.19 180 ALA A CA 1
ATOM 1338 C C . ALA A 1 180 ? -4.351 -5.048 -4.424 1.00 96.19 180 ALA A C 1
ATOM 1340 O O . ALA A 1 180 ? -5.454 -5.198 -3.894 1.00 96.19 180 ALA A O 1
ATOM 1341 N N . SER A 1 181 ? -3.600 -6.082 -4.812 1.00 95.38 181 SER A N 1
ATOM 1342 C CA . SER A 1 181 ? -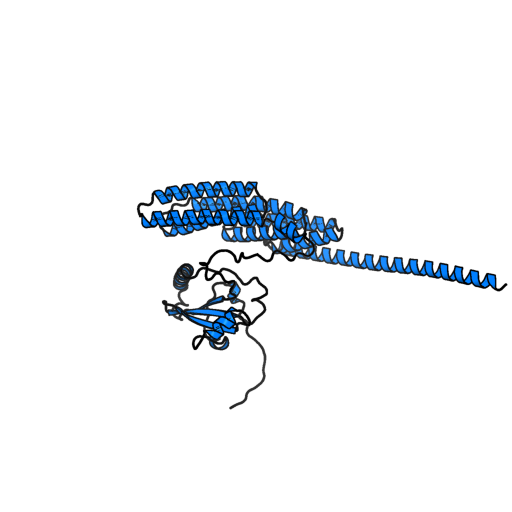3.980 -7.488 -4.612 1.00 95.38 181 SER A CA 1
ATOM 1343 C C . SER A 1 181 ? -4.010 -7.854 -3.124 1.00 95.38 181 SER A C 1
ATOM 1345 O O . SER A 1 181 ? -4.935 -8.525 -2.665 1.00 95.38 181 SER A O 1
ATOM 1347 N N . LEU A 1 182 ? -3.042 -7.351 -2.355 1.00 93.94 182 LEU A N 1
ATOM 1348 C CA . LEU A 1 182 ? -2.906 -7.572 -0.919 1.00 93.94 182 LEU A CA 1
ATOM 1349 C C . LEU A 1 182 ? -4.145 -7.084 -0.157 1.00 93.94 182 LEU A C 1
ATOM 1351 O O . LEU A 1 182 ? -4.629 -7.772 0.737 1.00 93.94 182 LEU A O 1
ATOM 1355 N N . VAL A 1 183 ? -4.709 -5.941 -0.561 1.00 94.31 183 VAL A N 1
ATOM 1356 C CA . VAL A 1 183 ? -5.930 -5.350 0.025 1.00 94.31 183 VAL A CA 1
ATOM 1357 C C . VAL A 1 183 ? -7.224 -5.723 -0.717 1.00 94.31 183 VAL A C 1
ATOM 1359 O O . VAL A 1 183 ? -8.272 -5.126 -0.462 1.00 94.31 183 VAL A O 1
ATOM 1362 N N . MET A 1 184 ? -7.175 -6.733 -1.596 1.00 95.06 184 MET A N 1
ATOM 1363 C CA . MET A 1 184 ? -8.319 -7.292 -2.340 1.00 95.06 184 MET A CA 1
ATOM 1364 C C . MET A 1 184 ? -9.070 -6.294 -3.232 1.00 95.06 184 MET A C 1
ATOM 1366 O O . MET A 1 184 ? -10.297 -6.340 -3.369 1.00 95.06 184 MET A O 1
ATOM 1370 N N . LEU A 1 185 ? -8.336 -5.383 -3.862 1.00 96.06 185 LEU A N 1
ATOM 1371 C CA . LEU A 1 185 ? -8.859 -4.476 -4.877 1.00 96.06 185 LEU A CA 1
ATOM 1372 C C . LEU A 1 185 ? -8.646 -5.058 -6.280 1.00 96.06 185 LEU A C 1
ATOM 1374 O O . LEU A 1 185 ? -7.939 -4.474 -7.098 1.00 96.06 185 LEU A O 1
ATOM 1378 N N . ASP A 1 186 ? -9.264 -6.207 -6.562 1.00 96.38 186 ASP A N 1
ATOM 1379 C CA . ASP A 1 186 ? -9.016 -7.004 -7.777 1.00 96.38 186 ASP A CA 1
ATOM 1380 C C . ASP A 1 186 ? -9.192 -6.220 -9.087 1.00 96.38 186 ASP A C 1
ATOM 1382 O O . ASP A 1 186 ? -8.425 -6.392 -10.034 1.00 96.38 186 ASP A O 1
ATOM 1386 N N . ASP A 1 187 ? -10.184 -5.331 -9.157 1.00 97.06 187 ASP A N 1
ATOM 1387 C CA . ASP A 1 187 ? -10.431 -4.498 -10.335 1.00 97.06 187 ASP A CA 1
ATOM 1388 C C . ASP A 1 187 ? -9.332 -3.444 -10.547 1.00 97.06 187 ASP A C 1
ATOM 1390 O O . ASP A 1 187 ? -8.935 -3.168 -11.682 1.00 97.06 187 ASP A O 1
ATOM 1394 N N . ILE A 1 188 ? -8.793 -2.897 -9.455 1.00 97.62 188 ILE A N 1
ATOM 1395 C CA . ILE A 1 188 ? -7.661 -1.968 -9.484 1.00 97.62 188 ILE A CA 1
ATOM 1396 C C . ILE A 1 188 ? -6.376 -2.721 -9.831 1.00 97.62 188 ILE A C 1
ATOM 1398 O O . ILE A 1 188 ? -5.657 -2.295 -10.735 1.00 97.62 188 ILE A O 1
ATOM 1402 N N . ALA A 1 189 ? -6.124 -3.866 -9.192 1.00 97.69 189 ALA A N 1
ATOM 1403 C CA . ALA A 1 189 ? -4.983 -4.728 -9.490 1.00 97.69 189 ALA A CA 1
ATOM 1404 C C . ALA A 1 189 ? -4.971 -5.147 -10.971 1.00 97.69 189 ALA A C 1
ATOM 1406 O O . ALA A 1 189 ? -3.939 -5.060 -11.632 1.00 97.69 189 ALA A O 1
ATOM 1407 N N . ALA A 1 190 ? -6.128 -5.502 -11.541 1.00 98.12 190 ALA A N 1
ATOM 1408 C CA . ALA A 1 190 ? -6.258 -5.822 -12.963 1.00 98.12 190 ALA A CA 1
ATOM 1409 C C . ALA A 1 190 ? -5.934 -4.628 -13.887 1.00 98.12 190 ALA A C 1
ATOM 1411 O O . ALA A 1 190 ? -5.312 -4.805 -14.937 1.00 98.12 190 ALA A O 1
ATOM 1412 N N . SER A 1 191 ? -6.322 -3.410 -13.501 1.00 97.88 191 SER A N 1
ATOM 1413 C CA . SER A 1 191 ? -5.996 -2.184 -14.248 1.00 97.88 191 SER A CA 1
ATOM 1414 C C . SER A 1 191 ? -4.496 -1.852 -14.201 1.00 97.88 191 SER A C 1
ATOM 1416 O O . SER A 1 191 ? -3.891 -1.493 -15.222 1.00 97.88 191 SER A O 1
ATOM 1418 N N . ILE A 1 192 ? -3.865 -2.025 -13.033 1.00 98.12 192 ILE A N 1
ATOM 1419 C CA . ILE A 1 192 ? -2.417 -1.842 -12.860 1.00 98.12 192 ILE A CA 1
ATOM 1420 C C . ILE A 1 192 ? -1.656 -2.899 -13.664 1.00 98.12 192 ILE A C 1
ATOM 1422 O O . ILE A 1 192 ? -0.761 -2.540 -14.426 1.00 98.12 192 ILE A O 1
ATOM 1426 N N . ARG A 1 193 ? -2.081 -4.167 -13.601 1.00 98.38 193 ARG A N 1
ATOM 1427 C CA . ARG A 1 193 ? -1.568 -5.271 -14.426 1.00 98.38 193 ARG A CA 1
ATOM 1428 C C . ARG A 1 193 ? -1.542 -4.923 -15.904 1.00 98.38 193 ARG A C 1
ATOM 1430 O O . ARG A 1 193 ? -0.502 -5.029 -16.542 1.00 98.38 193 ARG A O 1
ATOM 1437 N N . GLN A 1 194 ? -2.672 -4.466 -16.442 1.00 97.88 194 GLN A N 1
ATOM 1438 C CA . GLN A 1 194 ? -2.761 -4.087 -17.851 1.00 97.88 194 GLN A CA 1
ATOM 1439 C C . GLN A 1 194 ? -1.786 -2.952 -18.193 1.00 97.88 194 GLN A C 1
ATOM 1441 O O . GLN A 1 194 ? -1.183 -2.952 -19.267 1.00 97.88 194 GLN A O 1
ATOM 1446 N N . SER A 1 195 ? -1.631 -1.987 -17.284 1.00 97.56 195 SER A N 1
ATOM 1447 C CA . SER A 1 195 ? -0.691 -0.878 -17.447 1.00 97.56 195 SER A CA 1
ATOM 1448 C C . SER A 1 195 ? 0.761 -1.355 -17.438 1.00 97.56 195 SER A C 1
ATOM 1450 O O . SER A 1 195 ? 1.523 -0.967 -18.320 1.00 97.56 195 SER A O 1
ATOM 1452 N N . TYR A 1 196 ? 1.127 -2.226 -16.495 1.00 98.19 196 TYR A N 1
ATOM 1453 C CA . TYR A 1 196 ? 2.443 -2.856 -16.441 1.00 98.19 196 TYR A CA 1
ATOM 1454 C C . TYR A 1 196 ? 2.729 -3.634 -17.728 1.00 98.19 196 TYR A C 1
ATOM 1456 O O . TYR A 1 196 ? 3.752 -3.401 -18.366 1.00 98.19 196 TYR A O 1
ATOM 1464 N N . ASP A 1 197 ? 1.821 -4.525 -18.139 1.00 98.19 197 ASP A N 1
ATOM 1465 C CA . ASP A 1 197 ? 2.023 -5.401 -19.298 1.00 98.19 197 ASP A CA 1
ATOM 1466 C C . ASP A 1 197 ? 2.208 -4.580 -20.585 1.00 98.19 197 ASP A C 1
ATOM 1468 O O . ASP A 1 197 ? 3.083 -4.876 -21.402 1.00 98.19 197 ASP A O 1
ATOM 1472 N N . PHE A 1 198 ? 1.433 -3.501 -20.741 1.00 97.81 198 PHE A N 1
ATOM 1473 C CA . PHE A 1 198 ? 1.584 -2.561 -21.850 1.00 97.81 198 PHE A CA 1
ATOM 1474 C C . PHE A 1 198 ? 2.965 -1.886 -21.859 1.00 97.81 198 PHE A C 1
ATOM 1476 O O . PHE A 1 198 ? 3.634 -1.862 -22.897 1.00 97.81 198 PHE A O 1
ATOM 1483 N N . GLU A 1 199 ? 3.408 -1.351 -20.718 1.00 97.44 199 GLU A N 1
ATOM 1484 C CA . GLU A 1 199 ? 4.705 -0.672 -20.623 1.00 97.44 199 GLU A CA 1
ATOM 1485 C C . GLU A 1 199 ? 5.873 -1.650 -20.783 1.00 97.44 199 GLU A C 1
ATOM 1487 O O . GLU A 1 199 ? 6.827 -1.342 -21.495 1.00 97.44 199 GLU A O 1
ATOM 1492 N N . ALA A 1 200 ? 5.780 -2.858 -20.226 1.00 97.69 200 ALA A N 1
ATOM 1493 C CA . ALA A 1 200 ? 6.796 -3.893 -20.376 1.00 97.69 200 ALA A CA 1
ATOM 1494 C C . ALA A 1 200 ? 6.996 -4.286 -21.850 1.00 97.69 200 ALA A C 1
ATOM 1496 O O . ALA A 1 200 ? 8.132 -4.352 -22.316 1.00 97.69 200 ALA A O 1
ATOM 1497 N N . VAL A 1 201 ? 5.914 -4.474 -22.618 1.00 97.94 201 VAL A N 1
ATOM 1498 C CA . VAL A 1 201 ? 6.000 -4.749 -24.067 1.00 97.94 201 VAL A CA 1
ATOM 1499 C C . VAL A 1 201 ? 6.605 -3.565 -24.825 1.00 97.94 201 VAL A C 1
ATOM 1501 O O . VAL A 1 201 ? 7.432 -3.747 -25.723 1.00 97.94 201 VAL A O 1
ATOM 1504 N N . ARG A 1 202 ? 6.226 -2.330 -24.477 1.00 97.12 202 ARG A N 1
ATOM 1505 C CA . ARG A 1 202 ? 6.806 -1.131 -25.097 1.00 97.12 202 ARG A CA 1
ATOM 1506 C C . ARG A 1 202 ? 8.314 -1.038 -24.846 1.00 97.12 202 ARG A C 1
ATOM 1508 O O . ARG A 1 202 ? 9.061 -0.744 -25.780 1.00 97.12 202 ARG A O 1
ATOM 1515 N N . LEU A 1 203 ? 8.753 -1.286 -23.614 1.00 96.50 203 LEU A N 1
ATOM 1516 C CA . LEU A 1 203 ? 10.166 -1.272 -23.230 1.00 96.50 203 LEU A CA 1
ATOM 1517 C C . LEU A 1 203 ? 10.953 -2.394 -23.902 1.00 96.50 203 LEU A C 1
ATOM 1519 O O . LEU A 1 203 ? 12.075 -2.157 -24.337 1.00 96.50 203 LEU A O 1
ATOM 1523 N N . GLU A 1 204 ? 10.350 -3.569 -24.072 1.00 97.50 204 GLU A N 1
ATOM 1524 C CA . GLU A 1 204 ? 10.944 -4.678 -24.821 1.00 97.50 204 GLU A CA 1
ATOM 1525 C C . GLU A 1 204 ? 11.205 -4.295 -26.282 1.00 97.50 204 GLU A C 1
ATOM 1527 O O . GLU A 1 204 ? 12.324 -4.445 -26.776 1.00 97.50 204 GLU A O 1
ATOM 1532 N N . ASN A 1 205 ? 10.207 -3.713 -26.954 1.00 97.19 205 ASN A N 1
ATOM 1533 C CA . ASN A 1 205 ? 10.358 -3.219 -28.324 1.00 97.19 205 ASN A CA 1
ATOM 1534 C C . ASN A 1 205 ? 11.444 -2.139 -28.417 1.00 97.19 205 ASN A C 1
ATOM 1536 O O . ASN A 1 205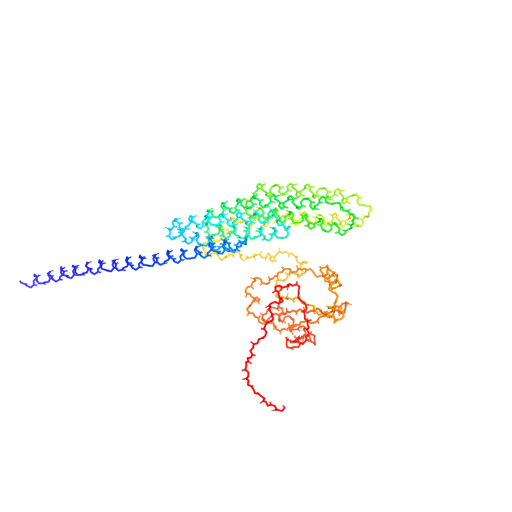 ? 12.254 -2.154 -29.340 1.00 97.19 205 ASN A O 1
ATOM 1540 N N . LEU A 1 206 ? 11.494 -1.215 -27.453 1.00 94.94 206 LEU A N 1
ATOM 1541 C CA . LEU A 1 206 ? 12.519 -0.174 -27.416 1.00 94.94 206 LEU A CA 1
ATOM 1542 C C . LEU A 1 206 ? 13.921 -0.768 -27.206 1.00 94.94 206 LEU A C 1
ATOM 1544 O O . LEU A 1 206 ? 14.855 -0.382 -27.909 1.00 94.94 206 LEU A O 1
ATOM 1548 N N . ALA A 1 207 ? 14.063 -1.745 -26.309 1.00 95.19 207 ALA A N 1
ATOM 1549 C CA . ALA A 1 207 ? 15.323 -2.440 -26.071 1.00 95.19 207 ALA A CA 1
ATOM 1550 C C . ALA A 1 207 ? 15.813 -3.169 -27.334 1.00 95.19 207 ALA A C 1
ATOM 1552 O O . ALA A 1 207 ? 16.997 -3.111 -27.654 1.00 95.19 207 ALA A O 1
ATOM 1553 N N . GLN A 1 208 ? 14.911 -3.773 -28.116 1.00 96.19 208 GLN A N 1
ATOM 1554 C CA . GLN A 1 208 ? 15.259 -4.419 -29.390 1.00 96.19 208 GLN A CA 1
ATOM 1555 C C . GLN A 1 208 ? 15.823 -3.446 -30.440 1.00 96.19 208 GLN A C 1
ATOM 1557 O O . GLN A 1 208 ? 16.602 -3.869 -31.295 1.00 96.19 208 GLN A O 1
ATOM 1562 N N . THR A 1 209 ? 15.475 -2.154 -30.373 1.00 94.75 209 THR A N 1
ATOM 1563 C CA . THR A 1 209 ? 16.017 -1.127 -31.288 1.00 94.75 209 THR A CA 1
ATOM 1564 C C . THR A 1 209 ? 17.416 -0.634 -30.917 1.00 94.75 209 THR A C 1
ATOM 1566 O O . THR A 1 209 ? 18.021 0.109 -31.692 1.00 94.75 209 THR A O 1
ATOM 1569 N N . LEU A 1 210 ? 17.952 -1.040 -29.759 1.00 93.25 210 LEU A N 1
ATOM 1570 C CA . LEU A 1 210 ? 19.303 -0.672 -29.345 1.00 93.25 210 LEU A CA 1
ATOM 1571 C C . LEU A 1 210 ? 20.335 -1.259 -30.318 1.00 93.25 210 LEU A C 1
ATOM 1573 O O . LEU A 1 210 ? 20.330 -2.453 -30.627 1.00 93.25 210 LEU A O 1
ATOM 1577 N N . THR A 1 211 ? 21.228 -0.394 -30.803 1.00 94.19 211 THR A N 1
ATOM 1578 C CA . THR A 1 211 ? 22.282 -0.761 -31.760 1.00 94.19 211 THR A CA 1
ATOM 1579 C C . THR A 1 211 ? 23.443 -1.490 -31.096 1.00 94.19 211 THR A C 1
ATOM 1581 O O . THR A 1 211 ? 24.078 -2.324 -31.735 1.00 94.19 211 THR A O 1
ATOM 1584 N N . ASP A 1 212 ? 23.729 -1.166 -29.833 1.00 95.06 212 ASP A N 1
ATOM 1585 C CA . ASP A 1 212 ? 24.755 -1.840 -29.042 1.00 95.06 212 ASP A CA 1
ATOM 1586 C C . ASP A 1 212 ? 24.230 -3.193 -28.541 1.00 95.06 212 ASP A C 1
ATOM 1588 O O . ASP A 1 212 ? 23.229 -3.271 -27.826 1.00 95.06 212 ASP A O 1
ATOM 1592 N N . GLU A 1 213 ? 24.892 -4.275 -28.951 1.00 96.31 213 GLU A N 1
ATOM 1593 C CA . GLU A 1 213 ? 24.460 -5.644 -28.665 1.00 96.31 213 GLU A CA 1
ATOM 1594 C C . GLU A 1 213 ? 24.560 -6.002 -27.178 1.00 96.31 213 GLU A C 1
ATOM 1596 O O . GLU A 1 213 ? 23.671 -6.679 -26.649 1.00 96.31 213 GLU A O 1
ATOM 1601 N N . ALA A 1 214 ? 25.610 -5.537 -26.498 1.00 94.44 214 ALA A N 1
ATOM 1602 C CA . ALA A 1 214 ? 25.811 -5.807 -25.080 1.00 94.44 214 ALA A CA 1
ATOM 1603 C C . ALA A 1 214 ? 24.738 -5.097 -24.246 1.00 94.44 214 ALA A C 1
ATOM 1605 O O . ALA A 1 214 ? 24.099 -5.718 -23.393 1.00 94.44 214 ALA A O 1
ATOM 1606 N N . GLN A 1 215 ? 24.471 -3.825 -24.551 1.00 92.38 215 GLN A N 1
ATOM 1607 C CA . GLN A 1 215 ? 23.419 -3.043 -23.916 1.00 92.38 215 GLN A CA 1
ATOM 1608 C C . GLN A 1 215 ? 22.036 -3.641 -24.184 1.00 92.38 215 GLN A C 1
ATOM 1610 O O . GLN A 1 215 ? 21.268 -3.816 -23.243 1.00 92.38 215 GLN A O 1
ATOM 1615 N N . ARG A 1 216 ? 21.729 -4.016 -25.434 1.00 95.38 216 ARG A N 1
ATOM 1616 C CA . ARG A 1 216 ? 20.469 -4.692 -25.781 1.00 95.38 216 ARG A CA 1
ATOM 1617 C C . ARG A 1 216 ? 20.260 -5.958 -24.956 1.00 95.38 216 ARG A C 1
ATOM 1619 O O . ARG A 1 216 ? 19.186 -6.147 -24.392 1.00 95.38 216 ARG A O 1
ATOM 1626 N N . THR A 1 217 ? 21.278 -6.814 -24.888 1.00 96.38 217 THR A N 1
ATOM 1627 C CA . THR A 1 217 ? 21.213 -8.083 -24.149 1.00 96.38 217 THR A CA 1
ATOM 1628 C C . THR A 1 217 ? 20.973 -7.836 -22.665 1.00 96.38 217 THR A C 1
ATOM 1630 O O . THR A 1 217 ? 20.079 -8.449 -22.086 1.00 96.38 217 THR A O 1
ATOM 1633 N N . LYS A 1 218 ? 21.710 -6.889 -22.072 1.00 94.12 218 LYS A N 1
ATOM 1634 C CA . LYS A 1 218 ? 21.536 -6.499 -20.671 1.00 94.12 218 LYS A CA 1
ATOM 1635 C C . LYS A 1 218 ? 20.126 -5.968 -20.402 1.00 94.12 218 LYS A C 1
ATOM 1637 O O . LYS A 1 218 ? 19.442 -6.496 -19.539 1.00 94.12 218 LYS A O 1
ATOM 1642 N N . THR A 1 219 ? 19.653 -4.990 -21.175 1.00 93.75 219 THR A N 1
ATOM 1643 C CA . THR A 1 219 ? 18.324 -4.390 -20.973 1.00 93.75 219 THR A CA 1
ATOM 1644 C C . THR A 1 219 ? 17.191 -5.410 -21.119 1.00 93.75 219 THR A C 1
ATOM 1646 O O . THR A 1 219 ? 16.221 -5.356 -20.366 1.00 93.75 219 THR A O 1
ATOM 1649 N N . LEU A 1 220 ? 17.300 -6.358 -22.055 1.00 97.06 220 LEU A N 1
ATOM 1650 C CA . LEU A 1 220 ? 16.316 -7.437 -22.191 1.00 97.06 220 LEU A CA 1
ATOM 1651 C C . LEU A 1 220 ? 16.356 -8.415 -21.007 1.00 97.06 220 LEU A C 1
ATOM 1653 O O . LEU A 1 220 ? 15.297 -8.860 -20.566 1.00 97.06 220 LEU A O 1
ATOM 1657 N N . ALA A 1 221 ? 17.544 -8.728 -20.482 1.00 96.44 221 ALA A N 1
ATOM 1658 C CA . ALA A 1 221 ? 17.691 -9.558 -19.288 1.00 96.44 221 ALA A CA 1
ATOM 1659 C C . ALA A 1 221 ? 17.094 -8.870 -18.050 1.00 96.44 221 ALA A C 1
ATOM 1661 O O . ALA A 1 221 ? 16.277 -9.477 -17.360 1.00 96.44 221 ALA A O 1
ATOM 1662 N N . ASP A 1 222 ? 17.409 -7.591 -17.832 1.00 95.25 222 ASP A N 1
ATOM 1663 C CA . ASP A 1 222 ? 16.879 -6.803 -16.714 1.00 95.25 222 ASP A CA 1
ATOM 1664 C C . ASP A 1 222 ? 15.341 -6.709 -16.778 1.00 95.25 222 ASP A C 1
ATOM 1666 O O . ASP A 1 222 ? 14.649 -6.870 -15.773 1.00 95.25 222 ASP A O 1
ATOM 1670 N N . LEU A 1 223 ? 14.775 -6.518 -17.977 1.00 96.88 223 LEU A N 1
ATOM 1671 C CA . LEU A 1 223 ? 13.324 -6.516 -18.180 1.00 96.88 223 LEU A CA 1
ATOM 1672 C C . LEU A 1 223 ? 12.694 -7.895 -17.923 1.00 96.88 223 LEU A C 1
ATOM 1674 O O . LEU A 1 223 ? 11.583 -7.978 -17.397 1.00 96.88 223 LEU A O 1
ATOM 1678 N N . SER A 1 224 ? 13.376 -8.977 -18.305 1.00 97.50 224 SER A N 1
ATOM 1679 C CA . SER A 1 224 ? 12.925 -10.340 -18.013 1.00 97.50 224 SER A CA 1
ATOM 1680 C C . SER A 1 224 ? 12.890 -10.600 -16.507 1.00 97.50 224 SER A C 1
ATOM 1682 O O . SER A 1 224 ? 11.915 -11.172 -16.016 1.00 97.50 224 SER A O 1
ATOM 1684 N N . GLU A 1 225 ? 13.909 -10.152 -15.772 1.00 95.56 225 GLU A N 1
ATOM 1685 C CA . GLU A 1 225 ? 13.938 -10.285 -14.314 1.00 95.56 225 GLU A CA 1
ATOM 1686 C C . GLU A 1 225 ? 12.841 -9.438 -13.659 1.00 95.56 225 GLU A C 1
ATOM 1688 O O . GLU A 1 225 ? 12.114 -9.939 -12.807 1.00 95.56 225 GLU A O 1
ATOM 1693 N N . ALA A 1 226 ? 12.609 -8.207 -14.127 1.00 94.50 226 ALA A N 1
ATOM 1694 C CA . ALA A 1 226 ? 11.511 -7.374 -13.629 1.00 94.50 226 ALA A CA 1
ATOM 1695 C C . ALA A 1 226 ? 10.130 -8.041 -13.807 1.00 94.50 226 ALA A C 1
ATOM 1697 O O . ALA A 1 226 ? 9.282 -7.964 -12.913 1.00 94.50 226 ALA A O 1
ATOM 1698 N N . LYS A 1 227 ? 9.895 -8.731 -14.936 1.00 97.62 227 LYS A N 1
ATOM 1699 C CA . LYS A 1 227 ? 8.655 -9.500 -15.174 1.00 97.62 227 LYS A CA 1
ATOM 1700 C C . LYS A 1 227 ? 8.518 -10.681 -14.208 1.00 97.62 227 LYS A C 1
ATOM 1702 O O . LYS A 1 227 ? 7.410 -10.962 -13.749 1.00 97.62 227 LYS A O 1
ATOM 1707 N N . LYS A 1 228 ? 9.624 -11.366 -13.908 1.00 97.19 228 LYS A N 1
ATOM 1708 C CA . LYS A 1 228 ? 9.667 -12.483 -12.957 1.00 97.19 228 LYS A CA 1
ATOM 1709 C C . LYS A 1 228 ? 9.399 -12.006 -11.525 1.00 97.19 228 LYS A C 1
ATOM 1711 O O . LYS A 1 228 ? 8.478 -12.526 -10.900 1.00 97.19 228 LYS A O 1
ATOM 1716 N N . ILE A 1 229 ? 10.111 -10.975 -11.063 1.00 94.75 229 ILE A N 1
ATOM 1717 C CA . ILE A 1 229 ? 9.931 -10.373 -9.730 1.00 94.75 229 ILE A CA 1
ATOM 1718 C C . ILE A 1 229 ? 8.480 -9.940 -9.530 1.00 94.75 229 ILE A C 1
ATOM 1720 O O . ILE A 1 229 ? 7.875 -10.258 -8.509 1.00 94.75 229 ILE A O 1
ATOM 1724 N N . ARG A 1 230 ? 7.873 -9.288 -10.530 1.00 96.88 230 ARG A N 1
ATOM 1725 C CA . ARG A 1 230 ? 6.449 -8.940 -10.470 1.00 96.88 230 ARG A CA 1
ATOM 1726 C C . ARG A 1 230 ? 5.565 -10.160 -10.208 1.00 96.88 230 ARG A C 1
ATOM 1728 O O . ARG A 1 230 ? 4.657 -10.091 -9.384 1.00 96.88 230 ARG A O 1
ATOM 1735 N N . ALA A 1 231 ? 5.776 -11.253 -10.942 1.00 96.31 231 ALA A N 1
ATOM 1736 C CA . ALA A 1 231 ? 4.962 -12.454 -10.787 1.00 96.31 231 ALA A CA 1
ATOM 1737 C C . ALA A 1 231 ? 5.100 -13.043 -9.374 1.00 96.31 231 ALA A C 1
ATOM 1739 O O . ALA A 1 231 ? 4.102 -13.466 -8.794 1.00 96.31 231 ALA A O 1
ATOM 1740 N N . GLU A 1 232 ? 6.308 -13.036 -8.813 1.00 95.06 232 GLU A N 1
ATOM 1741 C CA . GLU A 1 232 ? 6.581 -13.461 -7.436 1.00 95.06 232 GLU A CA 1
ATOM 1742 C C . GLU A 1 232 ? 5.864 -12.558 -6.422 1.00 95.06 232 GLU A C 1
ATOM 1744 O O . GLU A 1 232 ? 5.055 -13.056 -5.640 1.00 95.06 232 GLU A O 1
ATOM 1749 N N . GLN A 1 233 ? 6.042 -11.236 -6.519 1.00 93.50 233 GLN A N 1
ATOM 1750 C CA . GLN A 1 233 ? 5.395 -10.250 -5.643 1.00 93.50 233 GLN A CA 1
ATOM 1751 C C . GLN A 1 233 ? 3.865 -10.367 -5.653 1.00 93.50 233 GLN A C 1
ATOM 1753 O O . GLN A 1 233 ? 3.230 -10.384 -4.598 1.00 93.50 233 GLN A O 1
ATOM 1758 N N . VAL A 1 234 ? 3.252 -10.475 -6.836 1.00 93.75 234 VAL A N 1
ATOM 1759 C CA . VAL A 1 234 ? 1.792 -10.603 -6.965 1.00 93.75 234 VAL A CA 1
ATOM 1760 C C . VAL A 1 234 ? 1.309 -11.941 -6.408 1.00 93.75 234 VAL A C 1
ATOM 1762 O O . VAL A 1 234 ? 0.292 -11.984 -5.715 1.00 93.75 234 VAL A O 1
ATOM 1765 N N . ASN A 1 235 ? 2.026 -13.037 -6.668 1.00 94.44 235 ASN A N 1
ATOM 1766 C CA . ASN A 1 235 ? 1.670 -14.343 -6.114 1.00 94.44 235 ASN A CA 1
ATOM 1767 C C . ASN A 1 235 ? 1.747 -14.350 -4.585 1.00 94.44 235 ASN A C 1
ATOM 1769 O O . ASN A 1 235 ? 0.856 -14.901 -3.934 1.00 94.44 235 ASN A O 1
ATOM 1773 N N . ASP A 1 236 ? 2.775 -13.734 -4.011 1.00 91.31 236 ASP A N 1
ATOM 1774 C CA . ASP A 1 236 ? 2.929 -13.646 -2.563 1.00 91.31 236 ASP A CA 1
ATOM 1775 C C . ASP A 1 236 ? 1.872 -12.732 -1.941 1.00 91.31 236 ASP A C 1
ATOM 1777 O O . ASP A 1 236 ? 1.266 -13.106 -0.937 1.00 91.31 236 ASP A O 1
ATOM 1781 N N . ALA A 1 237 ? 1.538 -11.609 -2.580 1.00 90.50 237 ALA A N 1
ATOM 1782 C CA . ALA A 1 237 ? 0.431 -10.760 -2.146 1.00 90.50 237 ALA A CA 1
ATOM 1783 C C . ALA A 1 237 ? -0.925 -11.484 -2.189 1.00 90.50 237 ALA A C 1
ATOM 1785 O O . ALA A 1 237 ? -1.738 -11.331 -1.280 1.00 90.50 237 ALA A O 1
ATOM 1786 N N . LEU A 1 238 ? -1.178 -12.313 -3.208 1.00 91.69 238 LEU A N 1
ATOM 1787 C CA . LEU A 1 238 ? -2.411 -13.104 -3.302 1.00 91.69 238 LEU A CA 1
ATOM 1788 C C . LEU A 1 238 ? -2.501 -14.172 -2.206 1.00 91.69 238 LEU A C 1
ATOM 1790 O O . LEU A 1 238 ? -3.584 -14.383 -1.654 1.00 91.69 238 LEU A O 1
ATOM 1794 N N . LYS A 1 239 ? -1.383 -14.829 -1.873 1.00 90.56 239 LYS A N 1
ATOM 1795 C CA . LYS A 1 239 ? -1.314 -15.790 -0.759 1.00 90.56 239 LYS A CA 1
ATOM 1796 C C . LYS A 1 239 ? -1.518 -15.098 0.588 1.00 90.56 239 LYS A C 1
ATOM 1798 O O . LYS A 1 239 ? -2.269 -15.610 1.413 1.00 90.56 239 LYS A O 1
ATOM 1803 N N . ASN A 1 240 ? -0.918 -13.923 0.767 1.00 89.25 240 ASN A N 1
ATOM 1804 C CA . ASN A 1 240 ? -0.872 -13.191 2.033 1.00 89.25 240 ASN A CA 1
ATOM 1805 C C . ASN A 1 240 ? -1.852 -12.008 2.092 1.00 89.25 240 ASN A C 1
ATOM 1807 O O . ASN A 1 240 ? -1.635 -11.054 2.837 1.00 89.25 240 ASN A O 1
ATOM 1811 N N . ASN A 1 241 ? -2.934 -12.041 1.308 1.00 90.50 241 ASN A N 1
ATOM 1812 C CA . ASN A 1 241 ? -3.908 -10.953 1.302 1.00 90.50 241 ASN A CA 1
ATOM 1813 C C . ASN A 1 241 ? -4.571 -10.771 2.679 1.00 90.50 241 ASN A C 1
ATOM 1815 O O . ASN A 1 241 ? -4.646 -11.695 3.496 1.00 90.50 241 ASN A O 1
ATOM 1819 N N . VAL A 1 242 ? -5.109 -9.574 2.912 1.00 87.25 242 VAL A N 1
ATOM 1820 C CA . VAL A 1 242 ? -5.725 -9.159 4.182 1.00 87.25 242 VAL A CA 1
ATOM 1821 C C . VAL A 1 242 ? -6.770 -10.139 4.722 1.00 87.25 242 VAL A C 1
ATOM 1823 O O . VAL A 1 242 ? -6.905 -10.284 5.935 1.00 87.25 242 VAL A O 1
ATOM 1826 N N . THR A 1 243 ? -7.518 -10.827 3.857 1.00 88.00 243 THR A N 1
ATOM 1827 C CA . THR A 1 243 ? -8.537 -11.791 4.289 1.00 88.00 243 THR A CA 1
ATOM 1828 C C . THR A 1 243 ? -7.921 -13.108 4.728 1.00 88.00 243 THR A C 1
ATOM 1830 O O . THR A 1 243 ? -8.369 -13.659 5.733 1.00 88.00 243 THR A O 1
ATOM 1833 N N . ASN A 1 244 ? -6.892 -13.593 4.036 1.00 87.94 244 ASN A N 1
ATOM 1834 C CA . ASN A 1 244 ? -6.168 -14.791 4.453 1.00 87.94 244 ASN A CA 1
ATOM 1835 C C . ASN A 1 244 ? -5.485 -14.560 5.806 1.00 87.94 244 ASN A C 1
ATOM 1837 O O . ASN A 1 244 ? -5.684 -15.353 6.725 1.00 87.94 244 ASN A O 1
ATOM 1841 N N . VAL A 1 245 ? -4.796 -13.425 5.968 1.00 84.44 245 VAL A N 1
ATOM 1842 C CA . VAL A 1 245 ? -4.146 -13.057 7.238 1.00 84.44 245 VAL A CA 1
ATOM 1843 C C . VAL A 1 245 ? -5.170 -12.904 8.365 1.00 84.44 245 VAL A C 1
ATOM 1845 O O . VAL A 1 245 ? -4.997 -13.480 9.439 1.00 84.44 245 VAL A O 1
ATOM 1848 N N . ALA A 1 246 ? -6.289 -12.211 8.125 1.00 81.75 246 ALA A N 1
ATOM 1849 C CA . ALA A 1 246 ? -7.353 -12.097 9.124 1.00 81.75 246 ALA A CA 1
ATOM 1850 C C . ALA A 1 246 ? -7.949 -13.466 9.505 1.00 81.75 246 ALA A C 1
ATOM 1852 O O . ALA A 1 246 ? -8.207 -13.725 10.682 1.00 81.75 246 ALA A O 1
ATOM 1853 N N . ALA A 1 247 ? -8.135 -14.367 8.535 1.00 85.81 247 ALA A N 1
ATOM 1854 C CA . ALA A 1 247 ? -8.626 -15.719 8.787 1.00 85.81 247 ALA A CA 1
ATOM 1855 C C . ALA A 1 247 ? -7.634 -16.564 9.601 1.00 85.81 247 ALA A C 1
ATOM 1857 O O . ALA A 1 247 ? -8.060 -17.389 10.410 1.00 85.81 247 ALA A O 1
ATOM 1858 N N . GLU A 1 248 ? -6.328 -16.372 9.416 1.00 84.88 248 GLU A N 1
ATOM 1859 C CA . GLU A 1 248 ? -5.299 -17.029 10.224 1.00 84.88 248 GLU A CA 1
ATOM 1860 C C . GLU A 1 248 ? -5.252 -16.492 11.651 1.00 84.88 248 GLU A C 1
ATOM 1862 O O . GLU A 1 248 ? -5.259 -17.287 12.591 1.00 84.88 248 GLU A O 1
ATOM 1867 N N . MET A 1 249 ? -5.312 -15.171 11.831 1.00 78.44 249 MET A N 1
ATOM 1868 C CA . MET A 1 249 ? -5.344 -14.546 13.159 1.00 78.44 249 MET A CA 1
ATOM 1869 C C . MET A 1 249 ? -6.602 -14.905 13.962 1.00 78.44 249 MET A C 1
ATOM 1871 O O . MET A 1 249 ? -6.571 -14.923 15.192 1.00 78.44 249 MET A O 1
ATOM 1875 N N . ALA A 1 250 ? -7.706 -15.232 13.285 1.00 80.81 250 ALA A N 1
ATOM 1876 C CA . ALA A 1 250 ? -8.937 -15.678 13.930 1.00 80.81 250 ALA A CA 1
ATOM 1877 C C . ALA A 1 250 ? -8.875 -17.126 14.462 1.00 80.81 250 ALA A C 1
ATOM 1879 O O . ALA A 1 250 ? -9.763 -17.529 15.221 1.00 80.81 250 ALA A O 1
ATOM 1880 N N . LYS A 1 251 ? -7.868 -17.932 14.087 1.00 83.88 251 LYS A N 1
ATOM 1881 C CA . LYS A 1 251 ? -7.745 -19.325 14.551 1.00 83.88 251 LYS A CA 1
ATOM 1882 C C . LYS A 1 251 ? -7.249 -19.356 16.007 1.00 83.88 251 LYS A C 1
ATOM 1884 O O . LYS A 1 251 ? -6.117 -18.959 16.282 1.00 83.88 251 LYS A O 1
ATOM 1889 N N . PRO A 1 252 ? -8.041 -19.867 16.969 1.00 71.19 252 PRO A N 1
ATOM 1890 C CA . PRO A 1 252 ? -7.625 -19.905 18.366 1.00 71.19 252 PRO A CA 1
ATOM 1891 C C . PRO A 1 252 ? -6.429 -20.848 18.568 1.00 71.19 252 PRO A C 1
ATOM 1893 O O . PRO A 1 252 ? -6.482 -22.023 18.207 1.00 71.19 252 PRO A O 1
ATOM 1896 N N . GLY A 1 253 ? -5.364 -20.340 19.193 1.00 67.81 253 GLY A N 1
ATOM 1897 C CA . GLY A 1 253 ? -4.200 -21.132 19.609 1.00 67.81 253 GLY A CA 1
ATOM 1898 C C . GLY A 1 253 ? -3.099 -21.310 18.559 1.00 67.81 253 GLY A C 1
ATOM 1899 O O . GLY A 1 253 ? -2.090 -21.941 18.871 1.00 67.81 253 GLY A O 1
ATOM 1900 N N . GLN A 1 254 ? -3.242 -20.745 17.357 1.00 52.75 254 GLN A N 1
ATOM 1901 C CA . GLN A 1 254 ? -2.122 -20.602 16.428 1.00 52.75 254 GLN A CA 1
ATOM 1902 C C . GLN A 1 254 ? -1.461 -19.241 16.654 1.00 52.75 254 GLN A C 1
ATOM 1904 O O . GLN A 1 254 ? -2.102 -18.198 16.565 1.00 52.75 254 GLN A O 1
ATOM 1909 N N . SER A 1 255 ? -0.171 -19.250 16.995 1.00 47.50 255 SER A N 1
ATOM 1910 C CA . SER A 1 255 ? 0.667 -18.064 16.805 1.00 47.50 255 SER A CA 1
ATOM 1911 C C . SER A 1 255 ? 0.637 -17.685 15.318 1.00 47.50 255 SER A C 1
ATOM 1913 O O . SER A 1 255 ? 0.483 -18.598 14.501 1.00 47.50 255 SER A O 1
ATOM 1915 N N . PRO A 1 256 ? 0.775 -16.391 14.959 1.00 46.25 256 PRO A N 1
ATOM 1916 C CA . PRO A 1 256 ? 0.887 -15.983 13.559 1.00 46.25 256 PRO A CA 1
ATOM 1917 C C . PRO A 1 256 ? 1.912 -16.870 12.844 1.00 46.25 256 PRO A C 1
ATOM 1919 O O . PRO A 1 256 ? 2.864 -17.310 13.511 1.00 46.25 256 PRO A O 1
ATOM 1922 N N . PRO A 1 257 ? 1.691 -17.193 11.555 1.00 44.06 257 PRO A N 1
ATOM 1923 C CA . PRO A 1 257 ? 2.565 -18.088 10.814 1.00 44.06 257 PRO A CA 1
ATOM 1924 C C . PRO A 1 257 ? 4.000 -17.626 11.036 1.00 44.06 257 PRO A C 1
ATOM 1926 O O . PRO A 1 257 ? 4.373 -16.500 10.719 1.00 44.06 257 PRO A O 1
ATOM 1929 N N . LYS A 1 258 ? 4.795 -18.482 11.681 1.00 41.78 258 LYS A N 1
ATOM 1930 C CA . LYS A 1 258 ? 6.238 -18.351 11.572 1.00 41.78 258 LYS A CA 1
ATOM 1931 C C . LYS A 1 258 ? 6.487 -18.608 10.106 1.00 41.78 258 LYS A C 1
ATOM 1933 O O . LYS A 1 258 ? 6.138 -19.701 9.667 1.00 41.78 258 LYS A O 1
ATOM 1938 N N . ASP A 1 259 ? 7.000 -17.622 9.385 1.00 41.34 259 ASP A N 1
ATOM 1939 C CA . ASP A 1 259 ? 7.460 -17.827 8.022 1.00 41.34 259 ASP A CA 1
ATOM 1940 C C . ASP A 1 259 ? 8.259 -19.132 7.992 1.00 41.34 259 ASP A C 1
ATOM 1942 O O . ASP A 1 259 ? 9.346 -19.239 8.571 1.00 41.34 259 ASP A O 1
ATOM 1946 N N . GLU A 1 260 ? 7.676 -20.165 7.386 1.00 36.94 260 GLU A N 1
ATOM 1947 C CA . GLU A 1 260 ? 8.420 -21.333 6.962 1.00 36.94 260 GLU A CA 1
ATOM 1948 C C . GLU A 1 260 ? 9.273 -20.841 5.800 1.00 36.94 260 GLU A C 1
ATOM 1950 O O . GLU A 1 260 ? 8.918 -20.942 4.627 1.00 36.94 260 GLU A O 1
ATOM 1955 N N . VAL A 1 261 ? 10.416 -20.254 6.152 1.00 35.59 261 VAL A N 1
ATOM 1956 C CA . VAL A 1 261 ? 11.582 -20.226 5.285 1.00 35.59 261 VAL A CA 1
ATOM 1957 C C . VAL A 1 261 ? 11.862 -21.688 4.965 1.00 35.59 261 VAL A C 1
ATOM 1959 O O . VAL A 1 261 ? 12.398 -22.427 5.790 1.00 35.59 261 VAL A O 1
ATOM 1962 N N . SER A 1 262 ? 11.392 -22.120 3.796 1.00 30.94 262 SER A N 1
ATOM 1963 C CA . SER A 1 262 ? 11.638 -23.447 3.251 1.00 30.94 262 SER A CA 1
ATOM 1964 C C . SER A 1 262 ? 13.139 -23.731 3.302 1.00 30.94 262 SER A C 1
ATOM 1966 O O . SER A 1 262 ? 13.919 -23.107 2.586 1.00 30.94 262 SER A O 1
ATOM 1968 N N . THR A 1 263 ? 13.555 -24.667 4.157 1.00 32.62 263 THR A N 1
ATOM 1969 C CA . THR A 1 263 ? 14.937 -25.173 4.221 1.00 32.62 263 THR A CA 1
ATOM 1970 C C . THR A 1 263 ? 15.222 -26.249 3.171 1.00 32.62 263 THR A C 1
ATOM 1972 O O . THR A 1 263 ? 16.227 -26.947 3.263 1.00 32.62 263 THR A O 1
ATOM 1975 N N . GLU A 1 264 ? 14.363 -26.393 2.164 1.00 31.89 264 GLU A N 1
ATOM 1976 C CA . GLU A 1 264 ? 14.546 -27.332 1.058 1.00 31.89 264 GLU A CA 1
ATOM 1977 C C . GLU A 1 264 ? 14.471 -26.584 -0.278 1.00 31.89 264 GLU A C 1
ATOM 1979 O O . GLU A 1 264 ? 13.549 -26.740 -1.074 1.00 31.89 264 GLU A O 1
ATOM 1984 N N . ALA A 1 265 ? 15.462 -25.727 -0.513 1.00 33.78 265 ALA A N 1
ATOM 1985 C CA . ALA A 1 265 ? 15.883 -25.344 -1.851 1.00 33.78 265 ALA A CA 1
ATOM 1986 C C . ALA A 1 265 ? 17.412 -25.362 -1.870 1.00 33.78 265 ALA A C 1
ATOM 1988 O O . ALA A 1 265 ? 18.067 -24.775 -1.009 1.00 33.78 265 ALA A O 1
ATOM 1989 N N . ASP A 1 266 ? 17.944 -26.126 -2.815 1.00 29.83 266 ASP A N 1
ATOM 1990 C CA . ASP A 1 266 ? 19.350 -26.444 -2.976 1.00 29.83 266 ASP A CA 1
ATOM 1991 C C . ASP A 1 266 ? 20.281 -25.225 -2.889 1.00 29.83 266 ASP A C 1
ATOM 1993 O O . ASP A 1 266 ? 20.053 -24.164 -3.466 1.00 29.83 266 ASP A O 1
ATOM 1997 N N . SER A 1 267 ? 21.368 -25.459 -2.162 1.00 40.00 267 SER A N 1
ATOM 1998 C CA . SER A 1 267 ? 22.686 -24.835 -2.245 1.00 40.00 267 SER A CA 1
ATOM 1999 C C . SER A 1 267 ? 22.967 -23.981 -3.497 1.00 40.00 267 SER A C 1
ATOM 2001 O O . SER A 1 267 ? 23.483 -24.517 -4.474 1.00 40.00 267 SER A O 1
ATOM 2003 N N . ASP A 1 268 ? 22.700 -22.670 -3.438 1.00 32.62 268 ASP A N 1
ATOM 2004 C CA . ASP A 1 268 ? 23.605 -21.615 -3.957 1.00 32.62 268 ASP A CA 1
ATOM 2005 C C . ASP A 1 268 ? 23.213 -20.174 -3.542 1.00 32.62 268 ASP A C 1
ATOM 2007 O O . ASP A 1 268 ? 23.467 -19.207 -4.253 1.00 32.62 268 ASP A O 1
ATOM 2011 N N . MET A 1 269 ? 22.574 -19.997 -2.381 1.00 31.53 269 MET A N 1
ATOM 2012 C CA . MET A 1 269 ? 22.264 -18.671 -1.823 1.00 31.53 269 MET A CA 1
ATOM 2013 C C . MET A 1 269 ? 22.922 -18.531 -0.450 1.00 31.53 269 MET A C 1
ATOM 2015 O O . MET A 1 269 ? 22.278 -18.659 0.591 1.00 31.53 269 MET A O 1
ATOM 2019 N N . SER A 1 270 ? 24.234 -18.310 -0.434 1.00 37.31 270 SER A N 1
ATOM 2020 C CA . SER A 1 270 ? 24.893 -17.712 0.726 1.00 37.31 270 SER A CA 1
ATOM 2021 C C . SER A 1 270 ? 24.523 -16.227 0.804 1.00 37.31 270 SER A C 1
ATOM 2023 O O . SER A 1 270 ? 24.657 -15.513 -0.184 1.00 37.31 270 SER A O 1
ATOM 2025 N N . ASP A 1 271 ? 24.127 -15.789 1.999 1.00 37.62 271 ASP A N 1
ATOM 2026 C CA . ASP A 1 271 ? 24.088 -14.393 2.461 1.00 37.62 271 ASP A CA 1
ATOM 2027 C C . ASP A 1 271 ? 22.880 -13.510 2.120 1.00 37.62 271 ASP A C 1
ATOM 2029 O O . ASP A 1 271 ? 23.023 -12.392 1.633 1.00 37.62 271 ASP A O 1
ATOM 2033 N N . VAL A 1 272 ? 21.688 -13.904 2.578 1.00 34.53 272 VAL A N 1
ATOM 2034 C CA . VAL A 1 272 ? 20.680 -12.903 2.986 1.00 34.53 272 VAL A CA 1
ATOM 2035 C C . VAL A 1 272 ? 20.197 -13.201 4.408 1.00 34.53 272 VAL A C 1
ATOM 2037 O O . VAL A 1 272 ? 19.050 -13.564 4.655 1.00 34.53 272 VAL A O 1
ATOM 2040 N N . SER A 1 273 ? 21.126 -13.109 5.364 1.00 37.88 273 SER A N 1
ATOM 2041 C CA . SER A 1 273 ? 20.834 -13.205 6.797 1.00 37.88 273 SER A CA 1
ATOM 2042 C C . SER A 1 273 ? 20.260 -11.884 7.321 1.00 37.88 273 SER A C 1
ATOM 2044 O O . SER A 1 273 ? 20.766 -10.806 7.013 1.00 37.88 273 SER A O 1
ATOM 2046 N N . LEU A 1 274 ? 19.222 -11.986 8.153 1.00 41.69 274 LEU A N 1
ATOM 2047 C CA . LEU A 1 274 ? 18.612 -10.927 8.965 1.00 41.69 274 LEU A CA 1
ATOM 2048 C C . LEU A 1 274 ? 19.604 -10.381 10.018 1.00 41.69 274 LEU A C 1
ATOM 2050 O O . LEU A 1 274 ? 19.448 -10.626 11.214 1.00 41.69 274 LEU A O 1
ATOM 2054 N N . ALA A 1 275 ? 20.646 -9.676 9.585 1.00 48.34 275 ALA A N 1
ATOM 2055 C CA . ALA A 1 275 ? 21.698 -9.175 10.464 1.00 48.34 275 ALA A CA 1
ATOM 2056 C C . ALA A 1 275 ? 21.313 -7.827 11.113 1.00 48.34 275 ALA A C 1
ATOM 2058 O O . ALA A 1 275 ? 20.971 -6.875 10.413 1.00 48.34 275 ALA A O 1
ATOM 2059 N N . CYS A 1 276 ? 21.421 -7.708 12.447 1.00 50.66 276 CYS A N 1
ATOM 2060 C CA . CYS A 1 276 ? 21.404 -6.409 13.148 1.00 50.66 276 CYS A CA 1
ATOM 2061 C C . CYS A 1 276 ? 22.767 -5.711 12.928 1.00 50.66 276 CYS A C 1
ATOM 2063 O O . CYS A 1 276 ? 23.580 -5.644 13.852 1.00 50.66 276 CYS A O 1
ATOM 2065 N N . VAL A 1 277 ? 23.060 -5.253 11.710 1.00 50.66 277 VAL A N 1
ATOM 2066 C CA . VAL A 1 277 ? 24.302 -4.528 11.392 1.00 50.66 277 VAL A CA 1
ATOM 2067 C C . VAL A 1 277 ? 23.950 -3.181 10.782 1.00 50.66 277 VAL A C 1
ATOM 2069 O O . VAL A 1 277 ? 23.299 -3.115 9.743 1.00 50.66 277 VAL A O 1
ATOM 2072 N N . GLU A 1 278 ? 24.405 -2.102 11.414 1.00 59.59 278 GLU A N 1
ATOM 2073 C CA . GLU A 1 278 ? 24.301 -0.755 10.846 1.00 59.59 278 GLU A CA 1
ATOM 2074 C C . GLU A 1 278 ? 25.628 -0.342 10.213 1.00 59.59 278 GLU A C 1
ATOM 2076 O O . GLU A 1 278 ? 26.697 -0.733 10.682 1.00 59.59 278 GLU A O 1
ATOM 2081 N N . ILE A 1 279 ? 25.574 0.472 9.156 1.00 53.22 279 ILE A N 1
ATOM 2082 C CA . ILE A 1 279 ? 26.762 0.942 8.436 1.00 53.22 279 ILE A CA 1
ATOM 2083 C C . ILE A 1 279 ? 26.837 2.470 8.519 1.00 53.22 279 ILE A C 1
ATOM 2085 O O . ILE A 1 279 ? 25.902 3.172 8.129 1.00 53.22 279 ILE A O 1
ATOM 2089 N N . GLY A 1 280 ? 27.960 2.991 9.009 1.00 52.88 280 GLY A N 1
ATOM 2090 C CA . GLY A 1 280 ? 28.308 4.414 8.997 1.00 52.88 280 GLY A CA 1
ATOM 2091 C C . GLY A 1 280 ? 29.601 4.667 8.228 1.00 52.88 280 GLY A C 1
ATOM 2092 O O . GLY A 1 280 ? 30.348 3.737 7.933 1.00 52.88 280 GLY A O 1
ATOM 2093 N N . MET A 1 281 ? 29.882 5.929 7.903 1.00 57.16 281 MET A N 1
ATOM 2094 C CA . MET A 1 281 ? 31.090 6.307 7.159 1.00 57.16 281 MET A CA 1
ATOM 2095 C C . MET A 1 281 ? 31.843 7.434 7.871 1.00 57.16 281 MET A C 1
ATOM 2097 O O . MET A 1 281 ? 31.236 8.399 8.352 1.00 57.16 281 MET A O 1
ATOM 2101 N N . ILE A 1 282 ? 33.174 7.335 7.901 1.00 58.38 282 ILE A N 1
ATOM 2102 C CA . ILE A 1 282 ? 34.068 8.437 8.272 1.00 58.38 282 ILE A CA 1
ATOM 2103 C C . ILE A 1 282 ? 34.639 9.023 6.982 1.00 58.38 282 ILE A C 1
ATOM 2105 O O . ILE A 1 282 ? 35.424 8.385 6.278 1.00 58.38 282 ILE A O 1
ATOM 2109 N N . ALA A 1 283 ? 34.247 10.262 6.690 1.00 58.72 283 ALA A N 1
ATOM 2110 C CA . ALA A 1 283 ? 34.827 11.040 5.606 1.00 58.72 283 ALA A CA 1
ATOM 2111 C C . ALA A 1 283 ? 36.030 11.854 6.121 1.00 58.72 283 ALA A C 1
ATOM 2113 O O . ALA A 1 283 ? 35.978 12.393 7.233 1.00 58.72 283 ALA A O 1
ATOM 2114 N N . PRO A 1 284 ? 37.107 12.004 5.329 1.00 61.97 284 PRO A N 1
ATOM 2115 C CA . PRO A 1 284 ? 38.223 12.859 5.707 1.00 61.97 284 PRO A CA 1
ATOM 2116 C C . PRO A 1 284 ? 37.769 14.326 5.859 1.00 61.97 284 PRO A C 1
ATOM 2118 O O . PRO A 1 284 ? 36.861 14.767 5.147 1.00 61.97 284 PRO A O 1
ATOM 2121 N N . PRO A 1 285 ? 38.428 15.134 6.714 1.00 58.44 285 PRO A N 1
ATOM 2122 C CA . PRO A 1 285 ? 38.039 16.531 6.962 1.00 58.44 285 PRO A CA 1
ATOM 2123 C C . PRO A 1 285 ? 37.988 17.415 5.707 1.00 58.44 285 PRO A C 1
ATOM 2125 O O . PRO A 1 285 ? 37.314 18.439 5.688 1.00 58.44 285 PRO A O 1
ATOM 2128 N N . SER A 1 286 ? 38.704 17.033 4.647 1.00 55.97 286 SER A N 1
ATOM 2129 C CA . SER A 1 286 ? 38.696 17.721 3.354 1.00 55.97 286 SER A CA 1
ATOM 2130 C C . SER A 1 286 ? 37.434 17.475 2.520 1.00 55.97 286 SER A C 1
ATOM 2132 O O . SER A 1 286 ? 37.183 18.240 1.597 1.00 55.97 286 SER A O 1
ATOM 2134 N N . MET A 1 287 ? 36.666 16.415 2.803 1.00 56.19 287 MET A N 1
ATOM 2135 C CA . MET A 1 287 ? 35.424 16.070 2.094 1.00 56.19 287 MET A CA 1
ATOM 2136 C C . MET A 1 287 ? 34.172 16.613 2.791 1.00 56.19 287 MET A C 1
ATOM 2138 O O . MET A 1 287 ? 33.187 16.917 2.128 1.00 56.19 287 MET A O 1
ATOM 2142 N N . THR A 1 288 ? 34.200 16.804 4.112 1.00 54.56 288 THR A N 1
ATOM 2143 C CA . THR A 1 288 ? 33.033 17.280 4.881 1.00 54.56 288 THR A CA 1
ATOM 2144 C C . THR A 1 288 ? 32.671 18.749 4.625 1.00 54.56 288 THR A C 1
ATOM 2146 O O . THR A 1 288 ? 31.603 19.200 5.034 1.00 54.56 288 THR A O 1
ATOM 2149 N N . SER A 1 289 ? 33.532 19.499 3.932 1.00 51.44 289 SER A N 1
ATOM 2150 C CA . SER A 1 289 ? 33.303 20.886 3.512 1.00 51.44 289 SER A CA 1
ATOM 2151 C C . SER A 1 289 ? 32.667 21.024 2.121 1.00 51.44 289 SER A C 1
ATOM 2153 O O . SER A 1 289 ? 32.266 22.129 1.761 1.00 51.44 289 SER A O 1
ATOM 2155 N N . ASN A 1 290 ? 32.539 19.931 1.355 1.00 57.41 290 ASN A N 1
ATOM 2156 C CA . ASN A 1 290 ? 31.958 19.915 0.010 1.00 57.41 290 ASN A CA 1
ATOM 2157 C C . ASN A 1 290 ? 30.865 18.836 -0.099 1.00 57.41 290 ASN A C 1
ATOM 2159 O O . ASN A 1 290 ? 31.125 17.704 -0.509 1.00 57.41 290 ASN A O 1
ATOM 2163 N N . TRP A 1 291 ? 29.642 19.202 0.292 1.00 52.56 291 TRP A N 1
ATOM 2164 C CA . TRP A 1 291 ? 28.484 18.302 0.342 1.00 52.56 291 TRP A CA 1
ATOM 2165 C C . TRP A 1 291 ? 28.122 17.678 -1.013 1.00 52.56 291 TRP A C 1
ATOM 2167 O O . TRP A 1 291 ? 27.772 16.501 -1.049 1.00 52.56 291 TRP A O 1
ATOM 2177 N N . ASP A 1 292 ? 28.286 18.407 -2.119 1.00 52.06 292 ASP A N 1
ATOM 2178 C CA . ASP A 1 292 ? 27.942 17.907 -3.458 1.00 52.06 292 ASP A CA 1
ATOM 2179 C C . ASP A 1 292 ? 28.877 16.764 -3.896 1.00 52.06 292 ASP A C 1
ATOM 2181 O O . ASP A 1 292 ? 28.441 15.773 -4.478 1.00 52.06 292 ASP A O 1
ATOM 2185 N N . GLY A 1 293 ? 30.168 16.855 -3.553 1.00 58.31 293 GLY A N 1
ATOM 2186 C CA . GLY A 1 293 ? 31.141 15.788 -3.815 1.00 58.31 293 GLY A CA 1
ATOM 2187 C C . GLY A 1 293 ? 30.930 14.551 -2.937 1.00 58.31 293 GLY A C 1
ATOM 2188 O O . GLY A 1 293 ? 31.178 13.431 -3.376 1.00 58.31 293 GLY A O 1
ATOM 2189 N N . LEU A 1 294 ? 30.439 14.745 -1.710 1.00 51.00 294 LEU A N 1
ATOM 2190 C CA . LEU A 1 294 ? 30.092 13.656 -0.797 1.00 51.00 294 LEU A CA 1
ATOM 2191 C C . LEU A 1 294 ? 28.882 12.859 -1.310 1.00 51.00 294 LEU A C 1
ATOM 2193 O O . LEU A 1 294 ? 28.847 11.640 -1.168 1.00 51.00 294 LEU A O 1
ATOM 2197 N N . GLN A 1 295 ? 27.912 13.527 -1.933 1.00 54.56 295 GLN A N 1
ATOM 2198 C CA . GLN A 1 295 ? 26.696 12.892 -2.442 1.00 54.56 295 GLN A CA 1
ATOM 2199 C C . GLN A 1 295 ? 26.965 11.997 -3.663 1.00 54.56 295 GLN A C 1
ATOM 2201 O O . GLN A 1 295 ? 26.419 10.900 -3.744 1.00 54.56 295 GLN A O 1
ATOM 2206 N N . ASP A 1 296 ? 27.876 12.407 -4.550 1.00 57.12 296 ASP A N 1
ATOM 2207 C CA . ASP A 1 296 ? 28.312 11.610 -5.710 1.00 57.12 296 ASP A CA 1
ATOM 2208 C C . ASP A 1 296 ? 29.069 10.332 -5.294 1.00 57.12 296 ASP A C 1
ATOM 2210 O O . ASP A 1 296 ? 28.980 9.288 -5.937 1.00 57.12 296 ASP A O 1
ATOM 2214 N N . VAL A 1 297 ? 29.798 10.402 -4.177 1.00 53.00 297 VAL A N 1
ATOM 2215 C CA . VAL A 1 297 ? 30.503 9.259 -3.583 1.00 53.00 297 VAL A CA 1
ATOM 2216 C C . VAL A 1 297 ? 29.538 8.318 -2.855 1.00 53.00 297 VAL A C 1
ATOM 2218 O O . VAL A 1 297 ? 29.639 7.103 -3.009 1.00 53.00 297 VAL A O 1
ATOM 2221 N N . LEU A 1 298 ? 28.572 8.862 -2.105 1.00 52.09 298 LEU A N 1
ATOM 2222 C CA . LEU A 1 298 ? 27.519 8.064 -1.469 1.00 52.09 298 LEU A CA 1
ATOM 2223 C C . LEU A 1 298 ? 26.678 7.311 -2.508 1.00 52.09 298 LEU A C 1
ATOM 2225 O O . LEU A 1 298 ? 26.368 6.148 -2.283 1.00 52.09 298 LEU A O 1
ATOM 2229 N N . SER A 1 299 ? 26.383 7.935 -3.651 1.00 49.81 299 SER A N 1
ATOM 2230 C CA . SER A 1 299 ? 25.635 7.308 -4.746 1.00 49.81 299 SER A CA 1
ATOM 2231 C C . SER A 1 299 ? 26.410 6.167 -5.423 1.00 49.81 299 SER A C 1
ATOM 2233 O O . SER A 1 299 ? 25.829 5.127 -5.698 1.00 49.81 299 SER A O 1
ATOM 2235 N N . LYS A 1 300 ? 27.732 6.290 -5.616 1.00 48.53 300 LYS A N 1
ATOM 2236 C CA . LYS A 1 300 ? 28.560 5.190 -6.167 1.00 48.53 300 LYS A CA 1
ATOM 2237 C C . LYS A 1 300 ? 28.655 3.983 -5.233 1.00 48.53 300 LYS A C 1
ATOM 2239 O O . LYS A 1 300 ? 28.745 2.855 -5.697 1.00 48.53 300 LYS A O 1
ATOM 2244 N N . LEU A 1 301 ? 28.620 4.212 -3.922 1.00 44.03 301 LEU A N 1
ATOM 2245 C CA . LEU A 1 301 ? 28.599 3.139 -2.926 1.00 44.03 301 LEU A CA 1
ATOM 2246 C C . LEU A 1 301 ? 27.239 2.430 -2.832 1.00 44.03 301 LEU A C 1
ATOM 2248 O O . LEU A 1 301 ? 27.203 1.273 -2.421 1.00 44.03 301 LEU A O 1
ATOM 2252 N N . GLU A 1 302 ? 26.135 3.082 -3.217 1.00 42.59 302 GLU A N 1
ATOM 2253 C CA . GLU A 1 302 ? 24.816 2.433 -3.339 1.00 42.59 302 GLU A CA 1
ATOM 2254 C C . GLU A 1 302 ? 24.800 1.353 -4.426 1.00 42.59 302 GLU A C 1
ATOM 2256 O O . GLU A 1 302 ? 24.098 0.356 -4.272 1.00 42.59 302 GLU A O 1
ATOM 2261 N N . ASP A 1 303 ? 25.621 1.510 -5.467 1.00 38.66 303 ASP A N 1
ATOM 2262 C CA . ASP A 1 303 ? 25.773 0.515 -6.531 1.00 38.66 303 ASP A CA 1
ATOM 2263 C C . ASP A 1 303 ? 26.608 -0.707 -6.084 1.00 38.66 303 ASP A C 1
ATOM 2265 O O . ASP A 1 303 ? 26.436 -1.801 -6.622 1.00 38.66 303 ASP A O 1
ATOM 2269 N N . GLU A 1 304 ? 27.498 -0.548 -5.092 1.00 34.75 304 GLU A N 1
ATOM 2270 C CA . GLU A 1 304 ? 28.372 -1.623 -4.582 1.00 34.75 304 GLU A CA 1
ATOM 2271 C C . GLU A 1 304 ? 27.825 -2.319 -3.324 1.00 34.75 304 GLU A C 1
ATOM 2273 O O . GLU A 1 304 ? 28.138 -3.483 -3.065 1.00 34.75 304 GLU A O 1
ATOM 2278 N N . CYS A 1 305 ? 27.000 -1.634 -2.529 1.00 34.62 305 CYS A N 1
ATOM 2279 C CA . CYS A 1 305 ? 26.399 -2.174 -1.314 1.00 34.62 305 CYS A CA 1
ATOM 2280 C C . CYS A 1 305 ? 24.897 -2.384 -1.523 1.00 34.62 305 CYS A C 1
ATOM 2282 O O . CYS A 1 305 ? 24.115 -1.448 -1.370 1.00 34.62 305 CYS A O 1
ATOM 2284 N N . ALA A 1 306 ? 24.484 -3.624 -1.805 1.00 28.02 306 ALA A N 1
ATOM 2285 C CA . ALA A 1 306 ? 23.077 -4.013 -1.790 1.00 28.02 306 ALA A CA 1
ATOM 2286 C C . ALA A 1 306 ? 22.417 -3.549 -0.478 1.00 28.02 306 ALA A C 1
ATOM 2288 O O . ALA A 1 306 ? 22.766 -3.993 0.618 1.00 28.02 306 ALA A O 1
ATOM 2289 N N . LEU A 1 307 ? 21.490 -2.600 -0.596 1.00 31.67 307 LEU A N 1
ATOM 2290 C CA . LEU A 1 307 ? 20.769 -2.005 0.518 1.00 31.67 307 LEU A CA 1
ATOM 2291 C C . LEU A 1 307 ? 19.864 -3.058 1.165 1.00 31.67 307 LEU A C 1
ATOM 2293 O O . LEU A 1 307 ? 18.726 -3.254 0.744 1.00 31.67 307 LEU A O 1
ATOM 2297 N N . SER A 1 308 ? 20.313 -3.665 2.266 1.00 29.31 308 SER A N 1
ATOM 2298 C CA . SER A 1 308 ? 19.391 -4.152 3.292 1.00 29.31 308 SER A CA 1
ATOM 2299 C C . SER A 1 308 ? 18.770 -2.923 3.968 1.00 29.31 308 SER A C 1
ATOM 2301 O O . SER A 1 308 ? 19.157 -2.524 5.065 1.00 29.31 308 SER A O 1
A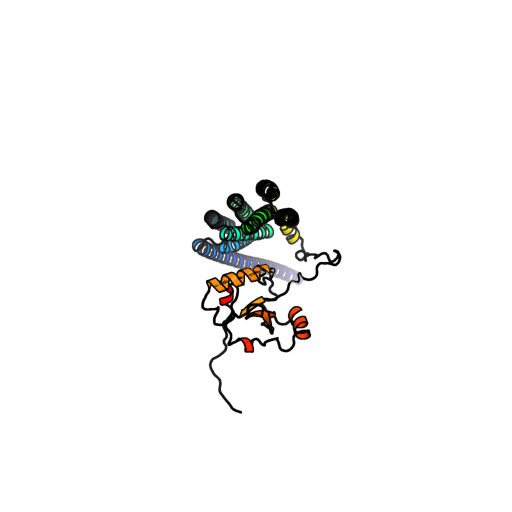TOM 2303 N N . GLY A 1 309 ? 17.843 -2.262 3.272 1.00 27.75 309 GLY A N 1
ATOM 2304 C CA . GLY A 1 309 ? 17.083 -1.100 3.740 1.00 27.75 309 GLY A CA 1
ATOM 2305 C C . GLY A 1 309 ? 16.100 -1.437 4.861 1.00 27.75 309 GLY A C 1
ATOM 2306 O O . GLY A 1 309 ? 14.958 -0.997 4.834 1.00 27.75 309 GLY A O 1
ATOM 2307 N N . ARG A 1 310 ? 16.511 -2.241 5.843 1.00 32.28 310 ARG A N 1
ATOM 2308 C CA . ARG A 1 310 ? 15.699 -2.557 7.011 1.00 32.28 310 ARG A CA 1
ATOM 2309 C C . ARG A 1 310 ? 16.212 -1.738 8.182 1.00 32.28 310 ARG A C 1
ATOM 2311 O O . ARG A 1 310 ? 17.262 -2.020 8.747 1.00 32.28 310 ARG A O 1
ATOM 2318 N N . VAL A 1 311 ? 15.435 -0.726 8.554 1.00 32.97 311 VAL A N 1
ATOM 2319 C CA . VAL A 1 311 ? 15.427 -0.241 9.936 1.00 32.97 311 VAL A CA 1
ATOM 2320 C C . VAL A 1 311 ? 15.089 -1.459 10.805 1.00 32.97 311 VAL A C 1
ATOM 2322 O O . VAL A 1 311 ? 14.142 -2.168 10.457 1.00 32.97 311 VAL A O 1
ATOM 2325 N N . PRO A 1 312 ? 15.829 -1.767 11.883 1.00 33.53 312 PRO A N 1
ATOM 2326 C CA . PRO A 1 312 ? 15.483 -2.893 12.737 1.00 33.53 312 PRO A CA 1
ATOM 2327 C C . PRO A 1 312 ? 14.149 -2.609 13.440 1.00 33.53 312 PRO A C 1
ATOM 2329 O O . PRO A 1 312 ? 14.097 -1.978 14.492 1.00 33.53 312 PRO A O 1
ATOM 2332 N N . THR A 1 313 ? 13.051 -3.056 12.833 1.00 34.19 313 THR A N 1
ATOM 2333 C CA . THR A 1 313 ? 11.691 -2.988 13.386 1.00 34.19 313 THR A CA 1
ATOM 2334 C C . THR A 1 313 ? 11.378 -4.165 14.304 1.00 34.19 313 THR A C 1
ATOM 2336 O O . THR A 1 313 ? 10.327 -4.194 14.939 1.00 34.19 313 THR A O 1
ATOM 2339 N N . GLU A 1 314 ? 12.304 -5.111 14.469 1.00 37.62 314 GLU A N 1
ATOM 2340 C CA . GLU A 1 314 ? 12.196 -6.104 15.526 1.00 37.62 314 GLU A CA 1
ATOM 2341 C C . GLU A 1 314 ? 12.723 -5.533 16.847 1.00 37.62 314 GLU A C 1
ATOM 2343 O O . GLU A 1 314 ? 13.853 -5.047 16.949 1.00 37.62 314 GLU A O 1
ATOM 2348 N N . SER A 1 315 ? 11.930 -5.699 17.908 1.00 44.44 315 SER A N 1
ATOM 2349 C CA . SER A 1 315 ? 12.254 -5.427 19.322 1.00 44.44 315 SER A CA 1
ATOM 2350 C C . SER A 1 315 ? 13.588 -6.025 19.815 1.00 44.44 315 SER A C 1
ATOM 2352 O O . SER A 1 315 ? 14.030 -5.746 20.930 1.00 44.44 315 SER A O 1
ATOM 2354 N N . ARG A 1 316 ? 14.245 -6.836 18.981 1.00 38.03 316 ARG A N 1
ATOM 2355 C CA . ARG A 1 316 ? 15.503 -7.539 19.209 1.00 38.03 316 ARG A CA 1
ATOM 2356 C C . ARG A 1 316 ? 16.745 -6.642 19.132 1.00 38.03 316 ARG A C 1
ATOM 2358 O O . ARG A 1 316 ? 17.649 -6.862 19.938 1.00 38.03 316 ARG A O 1
ATOM 2365 N N . CYS A 1 317 ? 16.794 -5.654 18.226 1.00 44.34 317 CYS A N 1
ATOM 2366 C CA . CYS A 1 317 ? 17.943 -4.732 18.127 1.00 44.34 317 CYS A CA 1
ATOM 2367 C C . CYS A 1 317 ? 17.739 -3.443 18.967 1.00 44.34 317 CYS A C 1
ATOM 2369 O O . CYS A 1 317 ? 18.710 -2.816 19.370 1.00 44.34 317 CYS A O 1
ATOM 2371 N N . VAL A 1 318 ? 16.493 -3.080 19.311 1.00 44.84 318 VAL A N 1
ATOM 2372 C CA . VAL A 1 318 ? 16.155 -1.869 20.102 1.00 44.84 318 VAL A CA 1
ATOM 2373 C C . VAL A 1 318 ? 16.562 -1.983 21.584 1.00 44.84 318 VAL A C 1
ATOM 2375 O O . VAL A 1 318 ? 16.739 -0.978 22.267 1.00 44.84 318 VAL A O 1
ATOM 2378 N N . ALA A 1 319 ? 16.716 -3.205 22.104 1.00 40.97 319 ALA A N 1
ATOM 2379 C CA . ALA A 1 319 ? 16.894 -3.464 23.535 1.00 40.97 319 ALA A CA 1
ATOM 2380 C C . ALA A 1 319 ? 18.358 -3.641 23.999 1.00 40.97 319 ALA A C 1
ATOM 2382 O O . ALA A 1 319 ? 18.565 -4.106 25.122 1.00 40.97 319 ALA A O 1
ATOM 2383 N N . LYS A 1 320 ? 19.374 -3.346 23.168 1.00 51.53 320 LYS A N 1
ATOM 2384 C CA . LYS A 1 320 ? 20.783 -3.670 23.477 1.00 51.53 320 LYS A CA 1
ATOM 2385 C C . LYS A 1 320 ? 21.779 -2.590 23.041 1.00 51.53 320 LYS A C 1
ATOM 2387 O O . LYS A 1 320 ? 21.581 -1.943 22.019 1.00 51.53 320 LYS A O 1
ATOM 2392 N N . ASP A 1 321 ? 22.867 -2.446 23.799 1.00 63.44 321 ASP A N 1
ATOM 2393 C CA . ASP A 1 321 ? 23.960 -1.511 23.507 1.00 63.44 321 ASP A CA 1
ATOM 2394 C C . ASP A 1 321 ? 24.825 -1.979 22.316 1.00 63.44 321 ASP A C 1
ATOM 2396 O O . ASP A 1 321 ? 24.927 -3.177 22.021 1.00 63.44 321 ASP A O 1
ATOM 2400 N N . VAL A 1 322 ? 25.482 -1.030 21.636 1.00 61.47 322 VAL A N 1
ATOM 2401 C CA . VAL A 1 322 ? 26.514 -1.315 20.622 1.00 61.47 322 VAL A CA 1
ATOM 2402 C C . VAL A 1 322 ? 27.717 -1.966 21.308 1.00 61.47 322 VAL A C 1
ATOM 2404 O O . VAL A 1 322 ? 28.293 -1.384 22.227 1.00 61.47 322 VAL A O 1
ATOM 2407 N N . SER A 1 323 ? 28.117 -3.153 20.848 1.00 61.66 323 SER A N 1
ATOM 2408 C CA . SER A 1 323 ? 29.221 -3.915 21.443 1.00 61.66 323 SER A CA 1
ATOM 2409 C C . SER A 1 323 ? 30.585 -3.439 20.933 1.00 61.66 323 SER A C 1
ATOM 2411 O O . SER A 1 323 ? 31.464 -3.077 21.717 1.00 61.66 323 SER A O 1
ATOM 2413 N N . PHE A 1 324 ? 30.753 -3.352 19.613 1.00 63.75 324 PHE A N 1
ATOM 2414 C CA . PHE A 1 324 ? 31.962 -2.830 18.972 1.00 63.75 324 PHE A CA 1
ATOM 2415 C C . PHE A 1 324 ? 31.650 -2.313 17.569 1.00 63.75 324 PHE A C 1
ATOM 2417 O O . PHE A 1 324 ? 30.583 -2.566 17.002 1.00 63.75 324 PHE A O 1
ATOM 2424 N N . VAL A 1 325 ? 32.608 -1.571 17.018 1.00 64.19 325 VAL A N 1
ATOM 2425 C CA . VAL A 1 325 ? 32.532 -1.031 15.665 1.00 64.19 325 VAL A CA 1
ATOM 2426 C C . VAL A 1 325 ? 33.687 -1.580 14.846 1.00 64.19 325 VAL A C 1
ATOM 2428 O O . VAL A 1 325 ? 34.852 -1.391 15.199 1.00 64.19 325 VAL A O 1
ATOM 2431 N N . TYR A 1 326 ? 33.360 -2.260 13.754 1.00 65.88 326 TYR A N 1
ATOM 2432 C CA . TYR A 1 326 ? 34.347 -2.731 12.792 1.00 65.88 326 TYR A CA 1
ATOM 2433 C C . TYR A 1 326 ? 34.707 -1.602 11.834 1.00 65.88 326 TYR A C 1
ATOM 2435 O O . TYR A 1 326 ? 33.810 -1.003 11.237 1.00 65.88 326 TYR A O 1
ATOM 2443 N N . ARG A 1 327 ? 36.002 -1.303 11.701 1.00 66.69 327 ARG A N 1
ATOM 2444 C CA . ARG A 1 327 ? 36.506 -0.281 10.783 1.00 66.69 327 ARG A CA 1
ATOM 2445 C C . ARG A 1 327 ? 37.165 -0.946 9.580 1.00 66.69 327 ARG A C 1
ATOM 2447 O O . ARG A 1 327 ? 38.157 -1.650 9.730 1.00 66.69 327 ARG A O 1
ATOM 2454 N N . GLU A 1 328 ? 36.669 -0.641 8.391 1.00 69.50 328 GLU A N 1
ATOM 2455 C CA . GLU A 1 328 ? 37.242 -1.092 7.127 1.00 69.50 328 GLU A CA 1
ATOM 2456 C C . GLU A 1 328 ? 37.692 0.112 6.296 1.00 69.50 328 GLU A C 1
ATOM 2458 O O . GLU A 1 328 ? 36.931 1.058 6.075 1.00 69.50 328 GLU A O 1
ATOM 2463 N N . ALA A 1 329 ? 38.943 0.103 5.838 1.00 67.81 329 ALA A N 1
ATOM 2464 C CA . ALA A 1 329 ? 39.423 1.117 4.910 1.00 67.81 329 ALA A CA 1
ATOM 2465 C C . ALA A 1 329 ? 38.840 0.847 3.517 1.00 67.81 329 ALA A C 1
ATOM 2467 O O . ALA A 1 329 ? 39.027 -0.231 2.962 1.00 67.81 329 ALA A O 1
ATOM 2468 N N . THR A 1 330 ? 38.162 1.836 2.941 1.00 64.06 330 THR A N 1
ATOM 2469 C CA . THR A 1 330 ? 37.678 1.768 1.556 1.00 64.06 330 THR A CA 1
ATOM 2470 C C . THR A 1 330 ? 38.728 2.321 0.589 1.00 64.06 330 THR A C 1
ATOM 2472 O O . THR A 1 330 ? 39.621 3.082 0.980 1.00 64.06 330 THR A O 1
ATOM 2475 N N . ASN A 1 331 ? 38.606 1.982 -0.696 1.00 63.78 331 ASN A N 1
ATOM 2476 C CA . ASN A 1 331 ? 39.545 2.411 -1.740 1.00 63.78 331 ASN A CA 1
ATOM 2477 C C . ASN A 1 331 ? 39.625 3.946 -1.910 1.00 63.78 331 ASN A C 1
ATOM 2479 O O . ASN A 1 331 ? 40.639 4.463 -2.379 1.00 63.78 331 ASN A O 1
ATOM 2483 N N . ASP A 1 332 ? 38.612 4.686 -1.449 1.00 60.34 332 ASP A N 1
ATOM 2484 C CA . ASP A 1 332 ? 38.463 6.132 -1.652 1.00 60.34 332 ASP A CA 1
ATOM 2485 C C . ASP A 1 332 ? 38.922 6.997 -0.465 1.00 60.34 332 ASP A C 1
ATOM 2487 O O . ASP A 1 332 ? 38.522 8.156 -0.328 1.00 60.34 332 ASP A O 1
ATOM 2491 N N . LYS A 1 333 ? 39.789 6.466 0.409 1.00 65.94 333 LYS A N 1
ATOM 2492 C CA . LYS A 1 333 ? 40.247 7.136 1.651 1.00 65.94 333 LYS A CA 1
ATOM 2493 C C . LYS A 1 333 ? 39.122 7.444 2.649 1.00 65.94 333 LYS A C 1
ATOM 2495 O O . LYS A 1 333 ? 39.312 8.269 3.544 1.00 65.94 333 LYS A O 1
ATOM 2500 N N . MET A 1 334 ? 37.969 6.801 2.503 1.00 58.69 334 MET A N 1
ATOM 2501 C CA . MET A 1 334 ? 36.932 6.777 3.530 1.00 58.69 334 MET A CA 1
ATOM 2502 C C . MET A 1 334 ? 37.079 5.514 4.368 1.00 58.69 334 MET A C 1
ATOM 2504 O O . MET A 1 334 ? 37.600 4.499 3.898 1.00 58.69 334 MET A O 1
ATOM 2508 N N . GLU A 1 335 ? 36.582 5.558 5.594 1.00 68.12 335 GLU A N 1
ATOM 2509 C CA . GLU A 1 335 ? 36.487 4.370 6.435 1.00 68.12 335 GLU A CA 1
ATOM 2510 C C . GLU A 1 335 ? 35.015 3.992 6.593 1.00 68.12 335 GLU A C 1
ATOM 2512 O O . GLU A 1 335 ? 34.187 4.833 6.960 1.00 68.12 335 GLU A O 1
ATOM 2517 N N . ARG A 1 336 ? 34.694 2.728 6.320 1.00 65.56 336 ARG A N 1
ATOM 2518 C CA . ARG A 1 336 ? 33.391 2.134 6.603 1.00 65.56 336 ARG A CA 1
ATOM 2519 C C . ARG A 1 336 ? 33.388 1.649 8.044 1.00 65.56 336 ARG A C 1
ATOM 2521 O O . ARG A 1 336 ? 34.307 0.961 8.481 1.00 65.56 336 ARG A O 1
ATOM 2528 N N . LEU A 1 337 ? 32.351 2.015 8.778 1.00 62.00 337 LEU A N 1
ATOM 2529 C CA . LEU A 1 337 ? 32.084 1.543 10.126 1.00 62.00 337 LEU A CA 1
ATOM 2530 C C . LEU A 1 337 ? 30.899 0.589 10.080 1.00 62.00 337 LEU A C 1
ATOM 2532 O O . LEU A 1 337 ? 29.843 0.972 9.588 1.00 62.00 337 LEU A O 1
ATOM 2536 N N . SER A 1 338 ? 31.052 -0.619 10.611 1.00 68.44 338 SER A N 1
ATOM 2537 C CA . SER A 1 338 ? 29.928 -1.532 10.838 1.00 68.44 338 SER A CA 1
ATOM 2538 C C . SER A 1 338 ? 29.672 -1.645 12.336 1.00 68.44 338 SER A C 1
ATOM 2540 O O . SER A 1 338 ? 30.569 -2.023 13.091 1.00 68.44 338 SER A O 1
ATOM 2542 N N . PHE A 1 339 ? 28.473 -1.283 12.775 1.00 67.44 339 PHE A N 1
ATOM 2543 C CA . PHE A 1 339 ? 28.056 -1.338 14.172 1.00 67.44 339 PHE A CA 1
ATOM 2544 C C . PHE A 1 339 ? 27.400 -2.687 14.445 1.00 67.44 339 PHE A C 1
ATOM 2546 O O . PHE A 1 339 ? 26.474 -3.084 13.735 1.00 67.44 339 PHE A O 1
ATOM 2553 N N . VAL A 1 340 ? 27.884 -3.380 15.476 1.00 66.75 340 VAL A N 1
ATOM 2554 C CA . VAL A 1 340 ? 27.371 -4.690 15.886 1.00 66.75 340 VAL A CA 1
ATOM 2555 C C . VAL A 1 340 ? 26.837 -4.596 17.313 1.00 66.75 340 VAL A C 1
ATOM 2557 O O . VAL A 1 340 ? 27.497 -4.059 18.207 1.00 66.75 340 VAL A O 1
ATOM 2560 N N . TYR A 1 341 ? 25.627 -5.104 17.531 1.00 72.75 341 TYR A N 1
ATOM 2561 C CA . TYR A 1 341 ? 24.914 -4.994 18.806 1.00 72.75 341 TYR A CA 1
ATOM 2562 C C . TYR A 1 341 ? 25.217 -6.171 19.724 1.00 72.75 341 TYR A C 1
ATOM 2564 O O . TYR A 1 341 ? 25.467 -7.288 19.273 1.00 72.75 341 TYR A O 1
ATOM 2572 N N . GLN A 1 342 ? 25.171 -5.935 21.033 1.00 68.62 342 GLN A N 1
ATOM 2573 C CA . GLN A 1 342 ? 25.494 -6.962 22.015 1.00 68.62 342 GLN A CA 1
ATOM 2574 C C . GLN A 1 342 ? 24.565 -8.187 21.914 1.00 68.62 342 GLN A C 1
ATOM 2576 O O . GLN A 1 342 ? 23.368 -8.096 21.655 1.00 68.62 342 GLN A O 1
ATOM 2581 N N . GLY A 1 343 ? 25.085 -9.381 22.162 1.00 65.69 343 GLY A N 1
ATOM 2582 C CA . GLY A 1 343 ? 24.359 -10.645 22.207 1.00 65.69 343 GLY A CA 1
ATOM 2583 C C . GLY A 1 343 ? 23.619 -11.026 20.923 1.00 65.69 343 GLY A C 1
ATOM 2584 O O . GLY A 1 343 ? 22.593 -11.712 21.029 1.00 65.69 343 GLY A O 1
ATOM 2585 N N . THR A 1 344 ? 24.056 -10.561 19.752 1.00 65.75 344 THR A N 1
ATOM 2586 C CA . THR A 1 344 ? 23.578 -11.067 18.456 1.00 65.75 344 THR A CA 1
ATOM 2587 C C . THR A 1 344 ? 24.524 -12.158 17.926 1.00 65.75 344 THR A C 1
ATOM 2589 O O . THR A 1 344 ? 25.666 -12.261 18.383 1.00 65.75 344 THR A O 1
ATOM 2592 N N . PRO A 1 345 ? 24.078 -13.040 17.013 1.00 62.88 345 PRO A N 1
ATOM 2593 C CA . PRO A 1 345 ? 24.970 -14.002 16.361 1.00 62.88 345 PRO A CA 1
ATOM 2594 C C . PRO A 1 345 ? 26.166 -13.326 15.678 1.00 62.88 345 PRO A C 1
ATOM 2596 O O . PRO A 1 345 ? 27.283 -13.830 15.768 1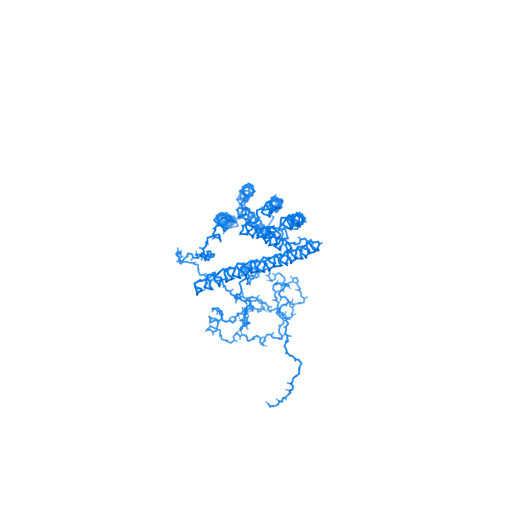.00 62.88 345 PRO A O 1
ATOM 2599 N N . GLU A 1 346 ? 25.943 -12.150 15.089 1.00 66.50 346 GLU A N 1
ATOM 2600 C CA . GLU A 1 346 ? 26.961 -11.338 14.419 1.00 66.50 346 GLU A CA 1
ATOM 2601 C C . GLU A 1 346 ? 28.031 -10.857 15.401 1.00 66.50 346 GLU A C 1
ATOM 2603 O O . GLU A 1 346 ? 29.207 -10.879 15.054 1.00 66.50 346 GLU A O 1
ATOM 2608 N N . GLU A 1 347 ? 27.657 -10.505 16.640 1.00 68.69 347 GLU A N 1
ATOM 2609 C CA . GLU A 1 347 ? 28.615 -10.170 17.702 1.00 68.69 347 GLU A CA 1
ATOM 2610 C C . GLU A 1 347 ? 29.591 -11.322 17.940 1.00 68.69 347 GLU A C 1
ATOM 2612 O O . GLU A 1 347 ? 30.799 -11.112 17.991 1.00 68.69 347 GLU A O 1
ATOM 2617 N N . ARG A 1 348 ? 29.083 -12.554 18.042 1.00 65.81 348 ARG A N 1
ATOM 2618 C CA . ARG A 1 348 ? 29.912 -13.737 18.297 1.00 65.81 348 ARG A CA 1
ATOM 2619 C C . ARG A 1 348 ? 30.834 -14.034 17.120 1.00 65.81 348 ARG A C 1
ATOM 2621 O O . ARG A 1 348 ? 32.033 -14.201 17.320 1.00 65.81 348 ARG A O 1
ATOM 2628 N N . THR A 1 349 ? 30.287 -14.044 15.907 1.00 63.91 349 THR A N 1
ATOM 2629 C CA . THR A 1 349 ? 31.061 -14.283 14.683 1.00 63.91 349 THR A CA 1
ATOM 2630 C C . THR A 1 349 ? 32.146 -13.228 14.492 1.00 63.91 349 THR A C 1
ATOM 2632 O O . THR A 1 349 ? 33.265 -13.556 14.104 1.00 63.91 349 THR A O 1
ATOM 2635 N N . MET A 1 350 ? 31.860 -11.963 14.788 1.00 66.00 350 MET A N 1
ATOM 2636 C CA . MET A 1 350 ? 32.857 -10.903 14.683 1.00 66.00 350 MET A CA 1
ATOM 2637 C C . MET A 1 350 ? 33.864 -10.926 15.837 1.00 66.00 350 MET A C 1
ATOM 2639 O O . MET A 1 350 ? 35.046 -10.749 15.574 1.00 66.00 350 MET A O 1
ATOM 2643 N N . LEU A 1 351 ? 33.476 -11.227 17.081 1.00 64.75 351 LEU A N 1
ATOM 2644 C CA . LEU A 1 351 ? 34.432 -11.403 18.189 1.00 64.75 351 LEU A CA 1
ATOM 2645 C C . LEU A 1 351 ? 35.422 -12.552 17.938 1.00 64.75 351 LEU A C 1
ATOM 2647 O O . LEU A 1 351 ? 36.564 -12.486 18.387 1.00 64.75 351 LEU A O 1
ATOM 2651 N N . GLU A 1 352 ? 35.002 -13.592 17.218 1.00 66.25 352 GLU A N 1
ATOM 2652 C CA . GLU A 1 352 ? 35.862 -14.719 16.839 1.00 66.25 352 GLU A CA 1
ATOM 2653 C C . GLU A 1 352 ? 36.839 -14.371 15.699 1.00 66.25 352 GLU A C 1
ATOM 2655 O O . GLU A 1 352 ? 37.939 -14.925 15.643 1.00 66.25 352 GLU A O 1
ATOM 2660 N N . ASN A 1 353 ? 36.470 -13.435 14.815 1.00 59.25 353 ASN A N 1
ATOM 2661 C CA . ASN A 1 353 ? 37.223 -13.118 13.594 1.00 59.25 353 ASN A CA 1
ATOM 2662 C C . ASN A 1 353 ? 37.973 -11.777 13.634 1.00 59.25 353 ASN A C 1
ATOM 2664 O O . ASN A 1 353 ? 38.910 -11.568 12.858 1.00 59.25 353 ASN A O 1
ATOM 2668 N N . CYS A 1 354 ? 37.600 -10.866 14.528 1.00 63.38 354 CYS A N 1
ATOM 2669 C CA . CYS A 1 354 ? 38.139 -9.515 14.561 1.00 63.38 354 CYS A CA 1
ATOM 2670 C C . CYS A 1 354 ? 39.393 -9.423 15.444 1.00 63.38 354 CYS A C 1
ATOM 2672 O O . CYS A 1 354 ? 39.391 -9.822 16.607 1.00 63.38 354 CYS A O 1
ATOM 2674 N N . LYS A 1 355 ? 40.487 -8.888 14.882 1.00 64.75 355 LYS A N 1
ATOM 2675 C CA . LYS A 1 355 ? 41.753 -8.609 15.590 1.00 64.75 355 LYS A CA 1
ATOM 2676 C C . LYS A 1 355 ? 41.892 -7.103 15.881 1.00 64.75 355 LYS A C 1
ATOM 2678 O O . LYS A 1 355 ? 41.019 -6.541 16.525 1.00 64.75 355 LYS A O 1
ATOM 2683 N N . SER A 1 356 ? 42.968 -6.435 15.451 1.00 60.25 356 SER A N 1
ATOM 2684 C CA . SER A 1 356 ? 43.295 -5.032 15.794 1.00 60.25 356 SER A CA 1
ATOM 2685 C C . SER A 1 356 ? 42.298 -3.970 15.316 1.00 60.25 356 SER A C 1
ATOM 2687 O O . SER A 1 356 ? 42.404 -2.820 15.735 1.00 60.25 356 SER A O 1
ATOM 2689 N N . ASP A 1 357 ? 41.358 -4.342 14.450 1.00 60.38 357 ASP A N 1
ATOM 2690 C CA . ASP A 1 357 ? 40.562 -3.402 13.652 1.00 60.38 357 ASP A CA 1
ATOM 2691 C C . ASP A 1 357 ? 39.139 -3.202 14.213 1.00 60.38 357 ASP A C 1
ATOM 2693 O O . ASP A 1 357 ? 38.334 -2.448 13.662 1.00 60.38 357 ASP A O 1
ATOM 2697 N N . CYS A 1 358 ? 38.837 -3.848 15.345 1.00 65.06 358 CYS A N 1
ATOM 2698 C CA . CYS A 1 358 ? 37.633 -3.589 16.124 1.00 65.06 358 CYS A CA 1
ATOM 2699 C C . CYS A 1 358 ? 37.880 -2.475 17.136 1.00 65.06 358 CYS A C 1
ATOM 2701 O O . CYS A 1 358 ? 38.750 -2.572 18.004 1.00 65.06 358 CYS A O 1
ATOM 2703 N N . LEU A 1 359 ? 37.073 -1.423 17.040 1.00 62.62 359 LEU A N 1
ATOM 2704 C CA . LEU A 1 359 ? 37.104 -0.301 17.962 1.00 62.62 359 LEU A CA 1
ATOM 2705 C C . LEU A 1 359 ? 36.045 -0.480 19.044 1.00 62.62 359 LEU A C 1
ATOM 2707 O O . LEU A 1 359 ? 34.888 -0.803 18.757 1.00 62.62 359 LEU A O 1
ATOM 2711 N N . SER A 1 360 ? 36.420 -0.208 20.294 1.00 61.50 360 SER A N 1
ATOM 2712 C CA . SER A 1 360 ? 35.428 -0.024 21.347 1.00 61.50 360 SER A CA 1
ATOM 2713 C C . SER A 1 360 ? 34.634 1.264 21.080 1.00 61.50 360 SER A C 1
ATOM 2715 O O . SER A 1 360 ? 35.196 2.237 20.566 1.00 61.50 360 SER A O 1
ATOM 2717 N N . PRO A 1 361 ? 33.352 1.344 21.477 1.00 55.28 361 PRO A N 1
ATOM 2718 C CA . PRO A 1 361 ? 32.540 2.552 21.286 1.00 55.28 361 PRO A CA 1
ATOM 2719 C C . PRO A 1 361 ? 33.194 3.831 21.846 1.00 55.28 361 PRO A C 1
ATOM 2721 O O . PRO A 1 361 ? 33.058 4.919 21.290 1.00 55.28 361 PRO A O 1
ATOM 2724 N N . THR A 1 362 ? 33.990 3.697 22.910 1.00 55.41 362 THR A N 1
ATOM 2725 C CA . THR A 1 362 ? 34.766 4.784 23.527 1.00 55.41 362 THR A CA 1
ATOM 2726 C C . THR A 1 362 ? 35.888 5.346 22.646 1.00 55.41 362 THR A C 1
ATOM 2728 O O . THR A 1 362 ? 36.247 6.510 22.810 1.00 55.41 362 THR A O 1
ATOM 2731 N N . GLN A 1 363 ? 36.421 4.578 21.690 1.00 59.47 363 GLN A N 1
ATOM 2732 C CA . GLN A 1 363 ? 37.473 5.025 20.764 1.00 59.47 363 GLN A CA 1
ATOM 2733 C C . GLN A 1 363 ? 36.936 5.884 19.605 1.00 59.47 363 GLN A C 1
ATOM 2735 O O . GLN A 1 363 ? 37.716 6.562 18.939 1.00 59.47 363 GLN A O 1
ATOM 2740 N N . LEU A 1 364 ? 35.617 5.906 19.381 1.00 53.31 364 LEU A N 1
ATOM 2741 C CA . LEU A 1 364 ? 34.971 6.700 18.326 1.00 53.31 364 LEU A CA 1
ATOM 2742 C C . LEU A 1 364 ? 34.489 8.079 18.790 1.00 53.31 364 LEU A C 1
ATOM 2744 O O . LEU A 1 364 ? 34.154 8.915 17.955 1.00 53.31 364 LEU A O 1
ATOM 2748 N N . ALA A 1 365 ? 34.498 8.353 20.098 1.00 46.88 365 ALA A N 1
ATOM 2749 C CA . ALA A 1 365 ? 33.895 9.551 20.692 1.00 46.88 365 ALA A CA 1
ATOM 2750 C C . ALA A 1 365 ? 34.483 10.895 20.201 1.00 46.88 365 ALA A C 1
ATOM 2752 O O . ALA A 1 365 ? 33.878 11.942 20.417 1.00 46.88 365 ALA A O 1
ATOM 2753 N N . SER A 1 366 ? 35.647 10.886 19.543 1.00 49.53 366 SER A N 1
ATOM 2754 C CA . SER A 1 366 ? 36.315 12.075 18.996 1.00 49.53 366 SER A CA 1
ATOM 2755 C C . SER A 1 366 ? 36.211 12.224 17.472 1.00 49.53 366 SER A C 1
ATOM 2757 O O . SER A 1 366 ? 36.699 13.221 16.937 1.00 49.53 366 SER A O 1
ATOM 2759 N N . THR A 1 367 ? 35.596 11.268 16.762 1.00 49.44 367 THR A N 1
ATOM 2760 C CA . THR A 1 367 ? 35.550 11.257 15.290 1.00 49.44 367 THR A CA 1
ATOM 2761 C C . THR A 1 367 ? 34.123 11.502 14.791 1.00 49.44 367 THR A C 1
ATOM 2763 O O . THR A 1 367 ? 33.220 10.757 15.167 1.00 49.44 367 THR A O 1
ATOM 2766 N N . PRO A 1 368 ? 33.875 12.524 13.952 1.00 50.06 368 PRO A N 1
ATOM 2767 C CA . PRO A 1 368 ? 32.550 12.749 13.388 1.00 50.06 368 PRO A CA 1
ATOM 2768 C C . PRO A 1 368 ? 32.192 11.619 12.412 1.00 50.06 368 PRO A C 1
ATOM 2770 O O . PRO A 1 368 ? 32.861 11.435 11.397 1.00 50.06 368 PRO A O 1
ATOM 2773 N N . VAL A 1 369 ? 31.127 10.879 12.724 1.00 50.19 369 VAL A N 1
ATOM 2774 C CA . VAL A 1 369 ? 30.564 9.828 11.865 1.00 50.19 369 VAL A CA 1
ATOM 2775 C C . VAL A 1 369 ? 29.334 10.375 11.148 1.00 50.19 369 VAL A C 1
ATOM 2777 O O . VAL A 1 369 ? 28.483 11.029 11.759 1.00 50.19 369 VAL A O 1
ATOM 2780 N N . LEU A 1 370 ? 29.243 10.121 9.844 1.00 48.91 370 LEU A N 1
ATOM 2781 C CA . LEU A 1 370 ? 28.089 10.487 9.031 1.00 48.91 370 LEU A CA 1
ATOM 2782 C C . LEU A 1 370 ? 27.173 9.269 8.871 1.00 48.91 370 LEU A C 1
ATOM 2784 O O . LEU A 1 370 ? 27.618 8.191 8.480 1.00 48.91 370 LEU A O 1
ATOM 2788 N N . PHE A 1 371 ? 25.890 9.468 9.172 1.00 48.94 371 PHE A N 1
ATOM 2789 C CA . PHE A 1 371 ? 24.835 8.464 9.038 1.00 48.94 371 PHE A CA 1
ATOM 2790 C C . PHE A 1 371 ? 23.886 8.848 7.900 1.00 48.94 371 PHE A C 1
ATOM 2792 O O . PHE A 1 371 ? 23.601 10.031 7.703 1.00 48.94 371 PHE A O 1
ATOM 2799 N N . LYS A 1 372 ? 23.375 7.842 7.181 1.00 39.88 372 LYS A N 1
ATOM 2800 C CA . LYS A 1 372 ? 22.535 8.007 5.982 1.00 39.88 372 LYS A CA 1
ATOM 2801 C C . LYS A 1 372 ? 21.159 8.641 6.261 1.00 39.88 372 LYS A C 1
ATOM 2803 O O . LYS A 1 372 ? 20.604 9.276 5.376 1.00 39.88 372 LYS A O 1
ATOM 2808 N N . ASN A 1 373 ? 20.618 8.527 7.479 1.00 41.06 373 ASN A N 1
ATOM 2809 C CA . ASN A 1 373 ? 19.293 9.057 7.829 1.00 41.06 373 ASN A CA 1
ATOM 2810 C C . ASN A 1 373 ? 19.386 10.247 8.810 1.00 41.06 373 ASN A C 1
ATOM 2812 O O . ASN A 1 373 ? 19.995 10.150 9.878 1.00 41.06 373 ASN A O 1
ATOM 2816 N N . THR A 1 374 ? 18.736 11.370 8.488 1.00 35.91 374 THR A N 1
ATOM 2817 C CA . THR A 1 374 ? 18.608 12.554 9.360 1.00 35.91 374 THR A CA 1
ATOM 2818 C C . THR A 1 374 ? 17.812 12.285 10.642 1.00 35.91 374 THR A C 1
ATOM 2820 O O . THR A 1 374 ? 18.068 12.951 11.646 1.00 35.91 374 THR A O 1
ATOM 2823 N N . ALA A 1 375 ? 16.929 11.284 10.671 1.00 34.09 375 ALA A N 1
ATOM 2824 C CA . ALA A 1 375 ? 16.287 10.792 11.893 1.00 34.09 375 ALA A CA 1
ATOM 2825 C C . ALA A 1 375 ? 17.288 10.095 12.839 1.00 34.09 375 ALA A C 1
ATOM 2827 O O . ALA A 1 375 ? 17.146 10.183 14.058 1.00 34.09 375 ALA A O 1
ATOM 2828 N N . MET A 1 376 ? 18.365 9.502 12.307 1.00 37.81 376 MET A N 1
ATOM 2829 C CA . MET A 1 376 ? 19.430 8.873 13.104 1.00 37.81 376 MET A CA 1
ATOM 2830 C C . MET A 1 376 ? 20.456 9.871 13.657 1.00 37.81 376 MET A C 1
ATOM 2832 O O . MET A 1 376 ? 21.156 9.555 14.616 1.00 37.81 376 MET A O 1
ATOM 2836 N N . ARG A 1 377 ? 20.470 11.132 13.186 1.00 30.28 377 ARG A N 1
ATOM 2837 C CA . ARG A 1 377 ? 21.186 12.221 13.891 1.00 30.28 377 ARG A CA 1
ATOM 2838 C C . ARG A 1 377 ? 20.662 12.455 15.318 1.00 30.28 377 ARG A C 1
ATOM 2840 O O . ARG A 1 377 ? 21.286 13.211 16.058 1.00 30.28 377 ARG A O 1
ATOM 2847 N N . ARG A 1 378 ? 19.531 11.851 15.713 1.00 27.67 378 ARG A N 1
ATOM 2848 C CA . ARG A 1 378 ? 18.904 12.036 17.032 1.00 27.67 378 ARG A CA 1
ATOM 2849 C C . ARG A 1 378 ? 19.152 10.939 18.068 1.00 27.67 378 ARG A C 1
ATOM 2851 O O . ARG A 1 378 ? 18.698 11.123 19.192 1.00 27.67 378 ARG A O 1
ATOM 2858 N N . ILE A 1 379 ? 19.923 9.890 17.783 1.00 28.44 379 ILE A N 1
ATOM 2859 C CA . ILE A 1 379 ? 20.353 8.935 18.827 1.00 28.44 379 ILE A CA 1
ATOM 2860 C C . ILE A 1 379 ? 21.849 9.104 19.098 1.00 28.44 379 ILE A C 1
ATOM 2862 O O . ILE A 1 379 ? 22.655 8.199 18.959 1.00 28.44 379 ILE A O 1
ATOM 2866 N N . LEU A 1 380 ? 22.222 10.320 19.490 1.00 24.86 380 LEU A N 1
ATOM 2867 C CA . LEU A 1 380 ? 23.452 10.593 20.225 1.00 24.86 380 LEU A CA 1
ATOM 2868 C C . LEU A 1 380 ? 23.123 11.649 21.279 1.00 24.86 380 LEU A C 1
ATOM 2870 O O . LEU A 1 380 ? 23.276 12.850 21.071 1.00 24.86 380 LEU A O 1
ATOM 2874 N N . THR A 1 381 ? 22.658 11.187 22.434 1.00 22.47 381 THR A N 1
ATOM 2875 C CA . THR A 1 381 ? 22.710 11.963 23.674 1.00 22.47 381 THR A CA 1
ATOM 2876 C C . THR A 1 381 ? 23.404 11.124 24.731 1.00 22.47 381 THR A C 1
ATOM 2878 O O . THR A 1 381 ? 22.791 10.262 25.353 1.00 22.47 381 THR A O 1
ATOM 2881 N N . CYS A 1 382 ? 24.690 11.390 24.949 1.00 27.12 382 CYS A N 1
ATOM 2882 C CA . CYS A 1 382 ? 25.370 10.974 26.167 1.00 27.12 382 CYS A CA 1
ATOM 2883 C C . CYS A 1 382 ? 25.004 11.937 27.305 1.00 27.12 382 CYS A C 1
ATOM 2885 O O . CYS A 1 382 ? 25.242 13.136 27.167 1.00 27.12 382 CYS A O 1
ATOM 2887 N N . SER A 1 383 ? 24.523 11.417 28.441 1.00 25.19 383 SER A N 1
ATOM 2888 C CA . SER A 1 383 ? 25.080 11.737 29.772 1.00 25.19 383 SER A CA 1
ATOM 2889 C C . SER A 1 383 ? 24.483 10.842 30.871 1.00 25.19 383 SER A C 1
ATOM 2891 O O . SER A 1 383 ? 23.273 10.621 30.899 1.00 25.19 383 SER A O 1
ATOM 2893 N N . PRO A 1 384 ? 25.318 10.379 31.814 1.00 28.45 384 PRO A N 1
ATOM 2894 C CA . PRO A 1 384 ? 25.212 10.858 33.201 1.00 28.45 384 PRO A CA 1
ATOM 2895 C C . PRO A 1 384 ? 26.588 11.360 33.697 1.00 28.45 384 PRO A C 1
ATOM 2897 O O . PRO A 1 384 ? 27.615 10.936 33.179 1.00 28.45 384 PRO A O 1
ATOM 2900 N N . ALA A 1 385 ? 26.765 12.231 34.695 1.00 27.67 385 ALA A N 1
ATOM 2901 C CA . ALA A 1 385 ? 25.909 12.932 35.657 1.00 27.67 385 ALA A CA 1
ATOM 2902 C C . ALA A 1 385 ? 26.735 14.103 36.268 1.00 27.67 385 ALA A C 1
ATOM 2904 O O . ALA A 1 385 ? 27.959 14.149 36.093 1.00 27.67 385 ALA A O 1
ATOM 2905 N N . PRO A 1 386 ? 26.127 15.041 37.022 1.00 35.28 386 PRO A N 1
ATOM 2906 C CA . PRO A 1 386 ? 26.873 16.054 37.764 1.00 35.28 386 PRO A CA 1
ATOM 2907 C C . PRO A 1 386 ? 27.668 15.442 38.934 1.00 35.28 386 PRO A C 1
ATOM 2909 O O . PRO A 1 386 ? 27.091 14.969 39.904 1.00 35.28 386 PRO A O 1
ATOM 2912 N N . GLY A 1 387 ? 28.999 15.532 38.839 1.00 36.28 387 GLY A N 1
ATOM 2913 C CA . GLY A 1 387 ? 29.963 15.628 39.945 1.00 36.28 387 GLY A CA 1
ATOM 2914 C C . GLY A 1 387 ? 30.158 14.432 40.892 1.00 36.28 387 GLY A C 1
ATOM 2915 O O . GLY A 1 387 ? 29.427 14.297 41.863 1.00 36.28 387 GLY A O 1
ATOM 2916 N N . SER A 1 388 ? 31.294 13.727 40.767 1.00 31.02 388 SER A N 1
ATOM 2917 C CA . SER A 1 388 ? 32.162 13.414 41.923 1.00 31.02 388 SER A CA 1
ATOM 2918 C C . SER A 1 388 ? 33.612 13.086 41.509 1.00 31.02 388 SER A C 1
ATOM 2920 O O . SER A 1 388 ? 33.894 12.013 40.996 1.00 31.02 388 SER A O 1
ATOM 2922 N N . ALA A 1 389 ? 34.489 14.063 41.765 1.00 36.16 389 ALA A N 1
ATOM 2923 C CA . ALA A 1 389 ? 35.868 14.012 42.281 1.00 36.16 389 ALA A CA 1
ATOM 2924 C C . ALA A 1 389 ? 36.994 13.109 41.697 1.00 36.16 389 ALA A C 1
ATOM 2926 O O . ALA A 1 389 ? 36.864 11.915 41.475 1.00 36.16 389 ALA A O 1
ATOM 2927 N N . ARG A 1 390 ? 38.165 13.769 41.603 1.00 40.16 390 ARG A N 1
ATOM 2928 C CA . ARG A 1 390 ? 39.561 13.333 41.365 1.00 40.16 390 ARG A CA 1
ATOM 2929 C C . ARG A 1 390 ? 40.124 12.276 42.341 1.00 40.16 390 ARG A C 1
ATOM 2931 O O . ARG A 1 390 ? 39.821 12.363 43.526 1.00 40.16 390 ARG A O 1
ATOM 2938 N N . ALA A 1 391 ? 41.122 11.508 41.875 1.00 34.62 391 ALA A N 1
ATOM 2939 C CA . ALA A 1 391 ? 42.520 11.378 42.377 1.00 34.62 391 ALA A CA 1
ATOM 2940 C C . ALA A 1 391 ? 43.298 10.443 41.403 1.00 34.62 391 ALA A C 1
ATOM 2942 O O . ALA A 1 391 ? 42.708 9.463 40.966 1.00 34.62 391 ALA A O 1
ATOM 2943 N N . GLN A 1 392 ? 44.437 10.831 40.793 1.00 39.78 392 GLN A N 1
ATOM 2944 C CA . GLN A 1 392 ? 45.834 10.485 41.191 1.00 39.78 392 GLN A CA 1
ATOM 2945 C C . GLN A 1 392 ? 45.966 9.013 41.644 1.00 39.78 392 GLN A C 1
ATOM 2947 O O . GLN A 1 392 ? 45.268 8.627 42.575 1.00 39.78 392 GLN A O 1
ATOM 2952 N N . ASP A 1 393 ? 46.752 8.126 41.025 1.00 40.47 393 ASP A N 1
ATOM 2953 C CA . ASP A 1 393 ? 48.062 8.236 40.349 1.00 40.47 393 ASP A CA 1
ATOM 2954 C C . ASP A 1 393 ? 48.132 7.566 38.964 1.00 40.47 393 ASP A C 1
ATOM 2956 O O . ASP A 1 393 ? 47.365 6.604 38.722 1.00 40.47 393 ASP A O 1
#

Sequence (393 aa):
MVVVTAYLKFIVLGMLLLEANSTLAKAQSSSVQTAQAQSTRELQASLEAAKRQAAQGNGLDAAYELVGIIDAAQTGKLPDVSQDAVRTLNGVLQRSAQTALLSNLEDAQDILDQFIDLSFFARTSNVSSADASLQSSLRTVFPKMTGDLRLALVKPIANPGQWIITLTNLSMLAELEAAASLVMLDDIAASIRQSYDFEAVRLENLAQTLTDEAQRTKTLADLSEAKKIRAEQVNDALKNNVTNVAAEMAKPGQSPPKDEVSTEADSDMSDVSLACVEIGMIAPPSMTSNWDGLQDVLSKLEDECALSGRVPTESRCVAKDVSFVYREATNDKMERLSFVYQGTPEERTMLENCKSDCLSPTQLASTPVLFKNTAMRRILTCSPAPGSARAQD

Foldseek 3Di:
DVVVVVVVVVVVVVVVVVVVVVVVVVVVVVVVVVVLVVLVVVLVVLLVVLLVVLVVDLDCPSLLSLLVSLLSCVVSVNVVSNVSSLVSNLSSLVSNLVVLLVDDLVSVVVSLVVLLVSLLVNLLSVVVSNNVSSLVSNVSSLVSSLVVLLVLLPDDDPDLVSLVVNLVSLLVLLLSLLSCLQAPVVVSSVVSVVSSVVSLVVQLVVLVPDPDPVSSVVSNVSSVVSVVVSVVSNVVSNCNHSVNQSVQSPDPPDDRDPPCPPPPDDDDDPDPDPAPKFKWKFDDPVCVVPVVVVVVVVVVVCVVDPDPVDDPPDPVQVPFDFAWWAWDQDPVRMIMIITHTPPDPVVVVCVVPPDPRIGGPVVCPPGDIDHPDPVVVPPDDDDDDDDDDDDDD

Radius of gyration: 30.76 Å; chains: 1; bounding box: 92×50×104 Å